Protein AF-A0AA36JQU0-F1 (afdb_monomer)

Sequence (421 aa):
AEGPPGIAGHALRHLMSALREKDVQSRMDADGFISIQWLLKAKPVLSSACNGDAKWMATAMGQEEQVRLDKSRRRVRLLSRSEHLLAEAMRIMQDKPFEVVPLRNFFSIPALKEYTNPESVLREALEHADSDLMVQGAFVASRPRAAKLRKSVEQLFENQDPRLQAKMQQTGELPLTWCWPQLGHTKVLGRLSPVRIVSRYADRLGIFAQEDARASEAIAKELAAALRDSEALLVDDRRLSVRKFPQSPERVPEREAQAVPANETQVMEKRAGSSRAATQLRQLLDFYFEPFTLQHNRYLLDLILKRAHAPQDTGPWLAEALHNCSFTFQDLKGLGRIQSALSKLQTSTDWISELGCLKHLRCDSGGGLHLRTQLEVRNFVHAEMVPEENGGVCSEVLDSRQRAASGGAMWHRQCPVLCGR

Organism: NCBI:txid2562239

Solvent-accessible surface area (backbone atoms only — not comparable to full-atom values): 25770 Å² total; per-residue (Å²): 138,84,70,67,81,67,49,56,61,53,28,47,54,45,45,56,51,47,65,68,34,69,75,49,54,75,61,31,48,99,88,54,36,31,48,45,70,56,50,38,70,76,32,60,69,41,16,61,52,40,74,67,36,63,66,58,45,57,54,54,47,73,75,43,88,58,46,46,72,42,78,89,78,47,25,38,28,70,50,51,73,53,54,41,53,43,53,54,52,48,53,62,38,64,81,37,82,87,54,75,42,54,49,72,71,57,66,73,42,70,82,40,71,82,45,98,56,42,65,62,55,49,48,55,36,31,61,35,86,88,41,68,38,33,71,59,94,67,27,32,32,71,51,54,66,43,59,55,52,30,49,58,52,52,52,52,69,68,66,63,44,69,68,60,49,56,45,34,73,74,62,66,46,42,51,35,62,45,68,40,41,78,85,68,94,64,90,71,72,96,65,84,68,90,64,70,74,23,51,81,52,38,78,75,67,72,70,84,73,70,96,45,76,68,46,50,54,54,49,22,52,50,50,43,61,31,31,68,84,39,88,62,42,44,67,40,79,88,77,35,26,37,28,70,51,79,72,74,78,71,83,70,79,90,71,84,85,79,89,76,80,85,73,64,60,65,64,52,51,55,55,52,51,31,57,50,22,52,51,51,42,47,55,50,49,53,60,41,71,37,94,87,40,65,72,52,37,50,52,54,46,51,53,40,30,76,55,51,62,55,72,92,66,91,66,90,75,50,52,72,69,54,69,79,53,56,38,46,70,72,44,43,60,78,48,61,69,58,36,53,24,50,60,48,26,68,75,40,98,55,38,68,62,61,45,56,68,38,84,55,40,37,66,51,96,85,62,36,40,31,66,63,57,80,61,82,79,80,71,82,77,77,75,75,77,72,75,85,77,72,89,78,90,83,85,73,80,78,71,72,78,77,68,83,84,74,80,90,73,91,84,79,89,78,88,82,88,81,88,84,134

Mean predicted aligned error: 18.78 Å

Nearest PDB structures (foldseek):
  9f27-assembly1_A  TM=6.367E-01  e=6.576E+00  Pyrococcus abyssi GE5
  9f26-assembly1_C  TM=6.140E-01  e=6.576E+00  Pyrococcus abyssi
  9jpj-assembly1_J  TM=1.919E-01  e=3.030E+00  Achromobacter denitrificans NBRC 15125
  9jpj-assembly2_D  TM=1.647E-01  e=6.265E+00  Achromobacter denitrificans NBRC 15125

Foldseek 3Di:
DDDDPVLLVQLVVLVVVLLPDPVNQVQADPVSKDALLVSLVVRVSSCVSQVVDLVSNLVSVVPDLQKDADPVRSIIHGDDLLSSLLSVVVVVCVVPVADWAFLVVSCVPPSLVVDPCSSVSSQCSCCPLPHQWHDDPRTIHGDPLLSLLQSLLLVLVVVPPVLVVVVCVVPVKAALLLVDADDDPPPPDDDDDRRNSSNVPCVVSVDDDDPDPVSSVVVLLSSLVSNVPPPQWDADNVRSIIHGDPPPPPDDPDDDDDDDDDPPVVVVVLVVQLVVLLVQLLVVCCVQQPLPCLVSVVVVCVLLCVQQPHQPDDDDDDLVSLQPDKDALVSCPPVVSNNVSVVSLVVDPPSQVSQCPRPFWHADPVRIIHGPDRRPNPDDPDPPPPPPPDDDDDPPPPPPPPPPPDDDDDDDDDDDDDDDD

Structure (mmCIF, N/CA/C/O backbone):
data_AF-A0AA36JQU0-F1
#
_entry.id   AF-A0AA36JQU0-F1
#
loop_
_atom_site.group_PDB
_atom_site.id
_atom_site.type_symbol
_atom_site.label_atom_id
_atom_site.label_alt_id
_atom_site.label_comp_id
_atom_site.label_asym_id
_atom_site.label_entity_id
_atom_site.label_seq_id
_atom_site.pdbx_PDB_ins_code
_atom_site.Cartn_x
_atom_site.Cartn_y
_atom_site.Cartn_z
_atom_site.occupancy
_atom_site.B_iso_or_equiv
_atom_site.auth_seq_id
_atom_site.auth_comp_id
_atom_site.auth_asym_id
_atom_site.auth_atom_id
_atom_site.pdbx_PDB_model_num
ATOM 1 N N . ALA A 1 1 ? -3.405 18.987 -14.057 1.00 46.56 1 ALA A N 1
ATOM 2 C CA . ALA A 1 1 ? -2.015 19.049 -14.550 1.00 46.56 1 ALA A CA 1
ATOM 3 C C . ALA A 1 1 ? -1.852 17.932 -15.563 1.00 46.56 1 ALA A C 1
ATOM 5 O O . ALA A 1 1 ? -1.273 16.900 -15.258 1.00 46.56 1 ALA A O 1
ATOM 6 N N . GLU A 1 2 ? -2.452 18.114 -16.733 1.00 41.41 2 GLU A N 1
ATOM 7 C CA . GLU A 1 2 ? -2.313 17.192 -17.855 1.00 41.41 2 GLU A CA 1
ATOM 8 C C . GLU A 1 2 ? -1.311 17.852 -18.795 1.00 41.41 2 GLU A C 1
ATOM 10 O O . GLU A 1 2 ? -1.640 18.771 -19.539 1.00 41.41 2 GLU A O 1
ATOM 15 N N . GLY A 1 3 ? -0.035 17.504 -18.623 1.00 51.81 3 GLY A N 1
ATOM 16 C CA . GLY A 1 3 ? 0.986 17.879 -19.595 1.00 51.81 3 GLY A CA 1
ATOM 17 C C . GLY A 1 3 ? 0.749 17.122 -20.905 1.00 51.81 3 GLY A C 1
ATOM 18 O O . GLY A 1 3 ? 0.096 16.078 -20.890 1.00 51.81 3 GLY A O 1
ATOM 19 N N . PRO A 1 4 ? 1.274 17.611 -22.038 1.00 54.31 4 PRO A N 1
ATOM 20 C CA . PRO A 1 4 ? 1.096 16.935 -23.314 1.00 54.31 4 PRO A CA 1
ATOM 21 C C . PRO A 1 4 ? 1.633 15.488 -23.240 1.00 54.31 4 PRO A C 1
ATOM 23 O O . PRO A 1 4 ? 2.738 15.274 -22.724 1.00 54.31 4 PRO A O 1
ATOM 26 N N . PRO A 1 5 ? 0.884 14.497 -23.763 1.00 57.59 5 PRO A N 1
ATOM 27 C CA . PRO A 1 5 ? 1.121 13.063 -23.546 1.00 57.59 5 PRO A CA 1
ATOM 28 C C . PRO A 1 5 ? 2.501 12.556 -24.007 1.00 57.59 5 PRO A C 1
ATOM 30 O O . PRO A 1 5 ? 2.950 11.499 -23.574 1.00 57.59 5 PRO A O 1
ATOM 33 N N . GLY A 1 6 ? 3.233 13.323 -24.822 1.00 71.44 6 GLY A N 1
ATOM 34 C CA . GLY A 1 6 ? 4.587 12.972 -25.264 1.00 71.44 6 GLY A CA 1
ATOM 35 C C . GLY A 1 6 ? 5.699 13.184 -24.226 1.00 71.44 6 GLY A C 1
ATOM 36 O O . GLY A 1 6 ? 6.741 12.531 -24.312 1.00 71.44 6 GLY A O 1
ATOM 37 N N . ILE A 1 7 ? 5.512 14.067 -23.236 1.00 73.75 7 ILE A N 1
ATOM 38 C CA . ILE A 1 7 ? 6.592 14.427 -22.295 1.00 73.75 7 ILE A CA 1
ATOM 39 C C . ILE A 1 7 ? 6.836 13.304 -21.278 1.00 73.75 7 ILE A C 1
ATOM 41 O O . ILE A 1 7 ? 7.989 12.975 -20.991 1.00 73.75 7 ILE A O 1
ATOM 45 N N . ALA A 1 8 ? 5.770 12.664 -20.789 1.00 78.75 8 ALA A N 1
ATOM 46 C CA . ALA A 1 8 ? 5.863 11.562 -19.829 1.00 78.75 8 ALA A CA 1
ATOM 47 C C . ALA A 1 8 ? 6.642 10.366 -20.405 1.00 78.75 8 ALA A C 1
ATOM 49 O O . ALA A 1 8 ? 7.619 9.918 -19.804 1.00 78.75 8 ALA A O 1
ATOM 50 N N . GLY A 1 9 ? 6.300 9.930 -21.623 1.00 84.00 9 GLY A N 1
ATOM 51 C CA . GLY A 1 9 ? 6.988 8.818 -22.286 1.00 84.00 9 GLY A CA 1
ATOM 52 C C . GLY A 1 9 ? 8.451 9.119 -22.638 1.00 84.00 9 GLY A C 1
ATOM 53 O O . GLY A 1 9 ? 9.298 8.224 -22.637 1.00 84.00 9 GLY A O 1
ATOM 54 N N . HIS A 1 10 ? 8.797 10.380 -22.920 1.00 86.31 10 HIS A N 1
ATOM 55 C CA . HIS A 1 10 ? 10.194 10.771 -23.127 1.00 86.31 10 HIS A CA 1
ATOM 56 C C . HIS A 1 10 ? 11.001 10.709 -21.822 1.00 86.31 10 HIS A C 1
ATOM 58 O O . HIS A 1 10 ? 12.065 10.090 -21.792 1.00 86.31 10 HIS A O 1
ATOM 64 N N . ALA A 1 11 ? 10.480 11.285 -20.736 1.00 88.12 11 ALA A N 1
ATOM 65 C CA . ALA A 1 11 ? 11.129 11.243 -19.428 1.00 88.12 11 ALA A CA 1
ATOM 66 C C . ALA A 1 11 ? 11.299 9.806 -18.909 1.00 88.12 11 ALA A C 1
ATOM 68 O O . ALA A 1 11 ? 12.357 9.464 -18.381 1.00 88.12 11 ALA A O 1
ATOM 69 N N . LEU A 1 12 ? 10.300 8.942 -19.116 1.00 88.62 12 LEU A N 1
ATOM 70 C CA . LEU A 1 12 ? 10.361 7.540 -18.708 1.00 88.62 12 LEU A CA 1
ATOM 71 C C . LEU A 1 12 ? 11.471 6.765 -19.424 1.00 88.62 12 LEU A C 1
ATOM 73 O O . LEU A 1 12 ? 12.201 6.013 -18.782 1.00 88.62 12 LEU A O 1
ATOM 77 N N . ARG A 1 13 ? 11.644 6.963 -20.736 1.00 90.69 13 ARG A N 1
ATOM 78 C CA . ARG A 1 13 ? 12.727 6.304 -21.484 1.00 90.69 13 ARG A CA 1
ATOM 79 C C . ARG A 1 13 ? 14.101 6.680 -20.931 1.00 90.69 13 ARG A C 1
ATOM 81 O O . ARG A 1 13 ? 14.930 5.797 -20.715 1.00 90.69 13 ARG A O 1
ATOM 88 N N . HIS A 1 14 ? 14.316 7.963 -20.636 1.00 92.56 14 HIS A N 1
ATOM 89 C CA . HIS A 1 14 ? 15.557 8.434 -20.006 1.00 92.56 14 HIS A CA 1
ATOM 90 C C . HIS A 1 14 ? 15.733 7.886 -18.595 1.00 92.56 14 HIS A C 1
ATOM 92 O O . HIS A 1 14 ? 16.834 7.488 -18.229 1.00 92.56 14 HIS A O 1
ATOM 98 N N . LEU A 1 15 ? 14.652 7.805 -17.820 1.00 93.00 15 LEU A N 1
ATOM 99 C CA . LEU A 1 15 ? 14.674 7.209 -16.491 1.00 93.00 15 LEU A CA 1
ATOM 100 C C . LEU A 1 15 ? 15.082 5.736 -16.550 1.00 93.00 15 LEU A C 1
ATOM 102 O O . LEU A 1 15 ? 15.965 5.313 -15.813 1.00 93.00 15 LEU A O 1
ATOM 106 N N . MET A 1 16 ? 14.440 4.951 -17.413 1.00 93.00 16 MET A N 1
ATOM 107 C CA . MET A 1 16 ? 14.733 3.529 -17.551 1.00 93.00 16 MET A CA 1
ATOM 108 C C . MET A 1 16 ? 16.157 3.292 -18.038 1.00 93.00 16 MET A C 1
ATOM 110 O O . MET A 1 16 ? 16.818 2.387 -17.534 1.00 93.00 16 MET A O 1
ATOM 114 N N . SER A 1 17 ? 16.629 4.103 -18.991 1.00 94.94 17 SER A N 1
ATOM 115 C CA . SER A 1 17 ? 18.025 4.079 -19.424 1.00 94.94 17 SER A CA 1
ATOM 116 C C . SER A 1 17 ? 18.943 4.334 -18.233 1.00 94.94 17 SER A C 1
ATOM 118 O O . SER A 1 17 ? 19.772 3.485 -17.926 1.00 94.94 17 SER A O 1
ATOM 120 N N . ALA A 1 18 ? 18.708 5.421 -17.491 1.00 95.50 18 ALA A N 1
ATOM 121 C CA . ALA A 1 18 ? 19.502 5.790 -16.326 1.00 95.50 18 ALA A CA 1
ATOM 122 C C . ALA A 1 18 ? 19.530 4.695 -15.251 1.00 95.50 18 ALA A C 1
ATOM 124 O O . ALA A 1 18 ? 20.590 4.381 -14.724 1.00 95.50 18 ALA A O 1
ATOM 125 N N . LEU A 1 19 ? 18.392 4.068 -14.942 1.00 95.31 19 LEU A N 1
ATOM 126 C CA . LEU A 1 19 ? 18.315 2.996 -13.942 1.00 95.31 19 LEU A CA 1
ATOM 127 C C . LEU A 1 19 ? 19.052 1.708 -14.356 1.00 95.31 19 LEU A C 1
ATOM 129 O O . LEU A 1 19 ? 19.316 0.862 -13.501 1.00 95.31 19 LEU A O 1
ATOM 133 N N . ARG A 1 20 ? 19.390 1.543 -15.642 1.00 95.69 20 ARG A N 1
ATOM 134 C CA . ARG A 1 20 ? 20.198 0.422 -16.154 1.00 95.69 20 ARG A CA 1
ATOM 135 C C . ARG A 1 20 ? 21.696 0.727 -16.183 1.00 95.69 20 ARG A C 1
ATOM 137 O O . ARG A 1 20 ? 22.485 -0.184 -16.425 1.00 95.69 20 ARG A O 1
ATOM 144 N N . GLU A 1 21 ? 22.102 1.973 -15.957 1.00 96.88 21 GLU A N 1
ATOM 145 C CA . GLU A 1 21 ? 23.512 2.355 -15.988 1.00 96.88 21 GLU A CA 1
ATOM 146 C C . GLU A 1 21 ? 24.255 1.856 -14.737 1.00 96.88 21 GLU A C 1
ATOM 148 O O . GLU A 1 21 ? 23.739 1.888 -13.616 1.00 96.88 21 GLU A O 1
ATOM 153 N N . LYS A 1 22 ? 25.493 1.377 -14.923 1.00 95.88 22 LYS A N 1
ATOM 154 C CA . LYS A 1 22 ? 26.294 0.754 -13.850 1.00 95.88 22 LYS A CA 1
ATOM 155 C C . LYS A 1 22 ? 26.593 1.712 -12.692 1.00 95.88 22 LYS A C 1
ATOM 157 O O . LYS A 1 22 ? 26.632 1.290 -11.538 1.00 95.88 22 LYS A O 1
ATOM 162 N N . ASP A 1 23 ? 26.803 2.993 -12.987 1.00 95.75 23 ASP A N 1
ATOM 163 C CA . ASP A 1 23 ? 27.051 4.035 -11.986 1.00 95.75 23 ASP A CA 1
ATOM 164 C C . ASP A 1 23 ? 25.828 4.241 -11.082 1.00 95.75 23 ASP A C 1
ATOM 166 O O . ASP A 1 23 ? 25.967 4.332 -9.862 1.00 95.75 23 ASP A O 1
ATOM 170 N N . VAL A 1 24 ? 24.627 4.231 -11.660 1.00 95.38 24 VAL A N 1
ATOM 171 C CA . VAL A 1 24 ? 23.360 4.326 -10.931 1.00 95.38 24 VAL A CA 1
ATOM 172 C C . VAL A 1 24 ? 23.118 3.065 -10.101 1.00 95.38 24 VAL A C 1
ATOM 174 O O . VAL A 1 24 ? 22.794 3.174 -8.920 1.00 95.38 24 VAL A O 1
ATOM 177 N N . GLN A 1 25 ? 23.350 1.879 -10.671 1.00 95.75 25 GLN A N 1
ATOM 178 C CA . GLN A 1 25 ? 23.206 0.603 -9.957 1.00 95.75 25 GLN A CA 1
ATOM 179 C C . GLN A 1 25 ? 24.121 0.509 -8.731 1.00 95.75 25 GLN A C 1
ATOM 181 O O . GLN A 1 25 ? 23.696 0.024 -7.688 1.00 95.75 25 GLN A O 1
ATOM 186 N N . SER A 1 26 ? 25.341 1.053 -8.809 1.00 95.81 26 SER A N 1
ATOM 187 C CA . SER A 1 26 ? 26.282 1.077 -7.677 1.00 95.81 26 SER A CA 1
ATOM 188 C C . SER A 1 26 ? 25.823 1.943 -6.494 1.00 95.81 26 SER A C 1
ATOM 190 O O . SER A 1 26 ? 26.388 1.868 -5.405 1.00 95.81 26 SER A O 1
ATOM 192 N N . ARG A 1 27 ? 24.816 2.799 -6.711 1.00 95.62 27 ARG A N 1
ATOM 193 C CA . ARG A 1 27 ? 24.264 3.747 -5.732 1.00 95.62 27 ARG A CA 1
ATOM 194 C C . ARG A 1 27 ? 22.873 3.356 -5.235 1.00 95.62 27 ARG A C 1
ATOM 196 O O . ARG A 1 27 ? 22.306 4.093 -4.426 1.00 95.62 27 ARG A O 1
ATOM 203 N N . MET A 1 28 ? 22.314 2.254 -5.731 1.00 97.00 28 MET A N 1
ATOM 204 C CA . MET A 1 28 ? 21.056 1.716 -5.228 1.00 97.00 28 MET A CA 1
ATOM 205 C C . MET A 1 28 ? 21.244 1.170 -3.808 1.00 97.00 28 MET A C 1
ATOM 207 O O . MET A 1 28 ? 22.317 0.690 -3.447 1.00 97.00 28 MET A O 1
ATOM 211 N N . ASP A 1 29 ? 20.204 1.271 -2.987 1.00 95.31 29 ASP A N 1
ATOM 212 C CA . ASP A 1 29 ? 20.180 0.631 -1.674 1.00 95.31 29 ASP A CA 1
ATOM 213 C C . ASP A 1 29 ? 19.972 -0.892 -1.781 1.00 95.31 29 ASP A C 1
ATOM 215 O O . ASP A 1 29 ? 19.835 -1.446 -2.872 1.00 95.31 29 ASP A O 1
ATOM 219 N N . ALA A 1 30 ? 19.950 -1.582 -0.636 1.00 92.81 30 ALA A N 1
ATOM 220 C CA . ALA A 1 30 ? 19.768 -3.036 -0.577 1.00 92.81 30 ALA A CA 1
ATOM 221 C C . ALA A 1 30 ? 18.446 -3.516 -1.211 1.00 92.81 30 ALA A C 1
ATOM 223 O O . ALA A 1 30 ? 18.368 -4.648 -1.679 1.00 92.81 30 ALA A O 1
ATOM 224 N N . ASP A 1 31 ? 17.433 -2.647 -1.274 1.00 90.12 31 ASP A N 1
ATOM 225 C CA . ASP A 1 31 ? 16.137 -2.930 -1.897 1.00 90.12 31 ASP A CA 1
ATOM 226 C C . ASP A 1 31 ? 16.143 -2.627 -3.414 1.00 90.12 31 ASP A C 1
ATOM 228 O O . ASP A 1 31 ? 15.102 -2.723 -4.077 1.00 90.12 31 ASP A O 1
ATOM 232 N N . GLY A 1 32 ? 17.280 -2.187 -3.965 1.00 94.75 32 GLY A N 1
ATOM 233 C CA . GLY A 1 32 ? 17.444 -1.766 -5.353 1.00 94.75 32 GLY A CA 1
ATOM 234 C C . GLY A 1 32 ? 16.915 -0.361 -5.658 1.00 94.75 32 GLY A C 1
ATOM 235 O O . GLY A 1 32 ? 16.802 -0.005 -6.829 1.00 94.75 32 GLY A O 1
ATOM 236 N N . PHE A 1 33 ? 16.546 0.443 -4.655 1.00 96.19 33 PHE A N 1
ATOM 237 C CA . PHE A 1 33 ? 16.011 1.793 -4.857 1.00 96.19 33 PHE A CA 1
ATOM 238 C C . PHE A 1 33 ? 17.097 2.863 -4.904 1.00 96.19 33 PHE A C 1
ATOM 240 O O . PHE A 1 33 ? 18.106 2.795 -4.210 1.00 96.19 33 PHE A O 1
ATOM 247 N N . ILE A 1 34 ? 16.842 3.918 -5.680 1.00 96.81 34 ILE A N 1
ATOM 248 C CA . ILE A 1 34 ? 17.678 5.117 -5.721 1.00 96.81 34 ILE A CA 1
ATOM 249 C C . ILE A 1 34 ? 16.864 6.393 -5.501 1.00 96.81 34 ILE A C 1
ATOM 251 O O . ILE A 1 34 ? 15.715 6.511 -5.930 1.00 96.81 34 ILE A O 1
ATOM 255 N N . SER A 1 35 ? 17.460 7.375 -4.821 1.00 95.44 35 SER A N 1
ATOM 256 C CA . SER A 1 35 ? 16.841 8.684 -4.586 1.00 95.44 35 SER A CA 1
ATOM 257 C C . SER A 1 35 ? 16.558 9.422 -5.898 1.00 95.44 35 SER A C 1
ATOM 259 O O . SER A 1 35 ? 17.462 9.654 -6.701 1.00 95.44 35 SER A O 1
ATOM 261 N N . ILE A 1 36 ? 15.313 9.883 -6.066 1.00 94.31 36 ILE A N 1
ATOM 262 C CA . ILE A 1 36 ? 14.879 10.703 -7.209 1.00 94.31 36 ILE A CA 1
ATOM 263 C C . ILE A 1 36 ? 15.716 11.981 -7.324 1.00 94.31 36 ILE A C 1
ATOM 265 O O . ILE A 1 36 ? 16.133 12.356 -8.416 1.00 94.31 36 ILE A O 1
ATOM 269 N N . GLN A 1 37 ? 15.989 12.646 -6.198 1.00 93.19 37 GLN A N 1
ATOM 270 C CA . GLN A 1 37 ? 16.771 13.884 -6.196 1.00 93.19 37 GLN A CA 1
ATOM 271 C C . GLN A 1 37 ? 18.207 13.651 -6.647 1.00 93.19 37 GLN A C 1
ATOM 273 O O . GLN A 1 37 ? 18.772 14.483 -7.353 1.00 93.19 37 GLN A O 1
ATOM 278 N N . TRP A 1 38 ? 18.803 12.536 -6.225 1.00 95.62 38 TRP A N 1
ATOM 279 C CA . TRP A 1 38 ? 20.146 12.186 -6.662 1.00 95.62 38 TRP A CA 1
ATOM 280 C C . TRP A 1 38 ? 20.160 11.898 -8.163 1.00 95.62 38 TRP A C 1
ATOM 282 O O . TRP A 1 38 ? 20.996 12.443 -8.876 1.00 95.62 38 TRP A O 1
ATOM 292 N N . LEU A 1 39 ? 19.185 11.127 -8.651 1.00 95.06 39 LEU A N 1
ATOM 293 C CA . LEU A 1 39 ? 19.094 10.755 -10.059 1.00 95.06 39 LEU A CA 1
ATOM 294 C C . LEU A 1 39 ? 18.936 11.981 -10.972 1.00 95.06 39 LEU A C 1
ATOM 296 O O . LEU A 1 39 ? 19.626 12.081 -11.982 1.00 95.06 39 LEU A O 1
ATOM 300 N N . LEU A 1 40 ? 18.104 12.953 -10.578 1.00 94.06 40 LEU A N 1
ATOM 301 C CA . LEU A 1 40 ? 17.944 14.222 -11.301 1.00 94.06 40 LEU A CA 1
ATOM 302 C C . LEU A 1 40 ? 19.236 15.054 -11.319 1.00 94.06 40 LEU A C 1
ATOM 304 O O . LEU A 1 40 ? 19.534 15.700 -12.317 1.00 94.06 40 LEU A O 1
ATOM 308 N N . LYS A 1 41 ? 20.031 15.029 -10.242 1.00 94.38 41 LYS A N 1
ATOM 309 C CA . LYS A 1 41 ? 21.339 15.708 -10.211 1.00 94.38 41 LYS A CA 1
ATOM 310 C C . LYS A 1 41 ? 22.376 15.001 -11.083 1.00 94.38 41 LYS A C 1
ATOM 312 O O . LYS A 1 41 ? 23.150 15.665 -11.760 1.00 94.38 41 LYS A O 1
ATOM 317 N N . ALA A 1 42 ? 22.395 13.670 -11.053 1.00 94.88 42 ALA A N 1
ATOM 318 C CA . ALA A 1 42 ? 23.375 12.858 -11.766 1.00 94.88 42 ALA A CA 1
ATOM 319 C C . ALA A 1 42 ? 23.097 12.761 -13.275 1.00 94.88 42 ALA A C 1
ATOM 321 O O . ALA A 1 42 ? 24.026 12.557 -14.051 1.00 94.88 42 ALA A O 1
ATOM 322 N N . LYS A 1 43 ? 21.833 12.901 -13.701 1.00 96.12 43 LYS A N 1
ATOM 323 C CA . LYS A 1 43 ? 21.407 12.745 -15.099 1.00 96.12 43 LYS A CA 1
ATOM 324 C C . LYS A 1 43 ? 20.725 14.026 -15.605 1.00 96.12 43 LYS A C 1
ATOM 326 O O . LYS A 1 43 ? 19.498 14.135 -15.542 1.00 96.12 43 LYS A O 1
ATOM 331 N N . PRO A 1 44 ? 21.488 14.991 -16.160 1.00 93.94 44 PRO A N 1
ATOM 332 C CA . PRO A 1 44 ? 20.952 16.265 -16.650 1.00 93.94 44 PRO A CA 1
ATOM 333 C C . PRO A 1 44 ? 19.852 16.114 -17.706 1.00 93.94 44 PRO A C 1
ATOM 335 O O . PRO A 1 44 ? 18.907 16.897 -17.717 1.00 93.94 44 PRO A O 1
ATOM 338 N N . VAL A 1 45 ? 19.932 15.082 -18.553 1.00 93.50 45 VAL A N 1
ATOM 339 C CA . VAL A 1 45 ? 18.914 14.787 -19.577 1.00 93.50 45 VAL A CA 1
ATOM 340 C C . VAL A 1 45 ? 17.570 14.431 -18.937 1.00 93.50 45 VAL A C 1
ATOM 342 O O . VAL A 1 45 ? 16.535 14.960 -19.337 1.00 93.50 45 VAL A O 1
ATOM 345 N N . LEU A 1 46 ? 17.586 13.596 -17.893 1.00 91.94 46 LEU A N 1
ATOM 346 C CA . LEU A 1 46 ? 16.388 13.271 -17.120 1.00 91.94 46 LEU A CA 1
ATOM 347 C C . LEU A 1 46 ? 15.862 14.507 -16.378 1.00 91.94 46 LEU A C 1
ATOM 349 O O . LEU A 1 46 ? 14.659 14.742 -16.352 1.00 91.94 46 LEU A O 1
ATOM 353 N N . SER A 1 47 ? 16.760 15.320 -15.815 1.00 92.06 47 SER A N 1
ATOM 354 C CA . SER A 1 47 ? 16.392 16.585 -15.170 1.00 92.06 47 SER A CA 1
ATOM 355 C C . SER A 1 47 ? 15.676 17.526 -16.131 1.00 92.06 47 SER A C 1
ATOM 357 O O . SER A 1 47 ? 14.591 18.009 -15.821 1.00 92.06 47 SER A O 1
ATOM 359 N N . SER A 1 48 ? 16.226 17.719 -17.330 1.00 91.50 48 SER A N 1
ATOM 360 C CA . SER A 1 48 ? 15.617 18.537 -18.378 1.00 91.50 48 SER A CA 1
ATOM 361 C C . SER A 1 48 ? 14.254 17.987 -18.805 1.00 91.50 48 SER A C 1
ATOM 363 O O . SER A 1 48 ? 13.293 18.748 -18.869 1.00 91.50 48 SER A O 1
ATOM 365 N N . ALA A 1 49 ? 14.130 16.669 -18.998 1.00 88.00 49 ALA A N 1
ATOM 366 C CA . ALA A 1 49 ? 12.863 16.036 -19.369 1.00 88.00 49 ALA A CA 1
ATOM 367 C C . ALA A 1 49 ? 11.767 16.179 -18.293 1.00 88.00 49 ALA A C 1
ATOM 369 O O . ALA A 1 49 ? 10.584 16.205 -18.623 1.00 88.00 49 ALA A O 1
ATOM 370 N N . CYS A 1 50 ? 12.156 16.293 -17.021 1.00 86.94 50 CYS A N 1
ATOM 371 C CA . CYS A 1 50 ? 11.253 16.450 -15.879 1.00 86.94 50 CYS A CA 1
ATOM 372 C C . CYS A 1 50 ? 11.115 17.908 -15.398 1.00 86.94 50 CYS A C 1
ATOM 374 O O . CYS A 1 50 ? 10.542 18.134 -14.331 1.00 86.94 50 CYS A O 1
ATOM 376 N N . ASN A 1 51 ? 11.687 18.891 -16.109 1.00 86.25 51 ASN A N 1
ATOM 377 C CA . ASN A 1 51 ? 11.826 20.283 -15.646 1.00 86.25 51 ASN A CA 1
ATOM 378 C C . ASN A 1 51 ? 12.431 20.407 -14.228 1.00 86.25 51 ASN A C 1
ATOM 380 O O . ASN A 1 51 ? 12.088 21.307 -13.464 1.00 86.25 51 ASN A O 1
ATOM 384 N N . GLY A 1 52 ? 13.289 19.461 -13.840 1.00 83.12 52 GLY A N 1
ATOM 385 C CA . GLY A 1 52 ? 13.897 19.370 -12.513 1.00 83.12 52 GLY A CA 1
ATOM 386 C C . GLY A 1 52 ? 12.928 19.038 -11.369 1.00 83.12 52 GLY A C 1
ATOM 387 O O . GLY A 1 52 ? 13.356 19.002 -10.213 1.00 83.12 52 GLY A O 1
ATOM 388 N N . ASP A 1 53 ? 11.643 18.778 -11.639 1.00 84.75 53 ASP A N 1
ATOM 389 C CA . ASP A 1 53 ? 10.641 18.569 -10.595 1.00 84.75 53 ASP A CA 1
ATOM 390 C C . ASP A 1 53 ? 10.506 17.089 -10.202 1.00 84.75 53 ASP A C 1
ATOM 392 O O . ASP A 1 53 ? 9.911 16.255 -10.892 1.00 84.75 53 ASP A O 1
ATOM 396 N N . ALA A 1 54 ? 10.999 16.775 -9.004 1.00 80.94 54 ALA A N 1
ATOM 397 C CA . ALA A 1 54 ? 10.844 15.468 -8.375 1.00 80.94 54 ALA A CA 1
ATOM 398 C C . ALA A 1 54 ? 9.373 15.052 -8.184 1.00 80.94 54 ALA A C 1
ATOM 400 O O . ALA A 1 54 ? 9.068 13.858 -8.182 1.00 80.94 54 ALA A O 1
ATOM 401 N N . LYS A 1 55 ? 8.456 16.008 -7.991 1.00 79.12 55 LYS A N 1
ATOM 402 C CA . LYS A 1 55 ? 7.028 15.743 -7.782 1.00 79.12 55 LYS A CA 1
ATOM 403 C C . LYS A 1 55 ? 6.334 15.389 -9.092 1.00 79.12 55 LYS A C 1
ATOM 405 O O . LYS A 1 55 ? 5.536 14.450 -9.106 1.00 79.12 55 LYS A O 1
ATOM 410 N N . TRP A 1 56 ? 6.656 16.097 -10.173 1.00 81.38 56 TRP A N 1
ATOM 411 C CA . TRP A 1 56 ? 6.212 15.728 -11.513 1.00 81.38 56 TRP A CA 1
ATOM 412 C C . TRP A 1 56 ? 6.687 14.319 -11.861 1.00 81.38 56 TRP A C 1
ATOM 414 O O . TRP A 1 56 ? 5.872 13.469 -12.208 1.00 81.38 56 TRP A O 1
ATOM 424 N N . MET A 1 57 ? 7.971 14.032 -11.628 1.00 77.88 57 MET A N 1
ATOM 425 C CA . MET A 1 57 ? 8.550 12.722 -11.913 1.00 77.88 57 MET A CA 1
ATOM 426 C C . MET A 1 57 ? 7.866 11.599 -11.112 1.00 77.88 57 MET A C 1
ATOM 428 O O . MET A 1 57 ? 7.471 10.589 -11.681 1.00 77.88 57 MET A O 1
ATOM 432 N N . ALA A 1 58 ? 7.616 11.805 -9.816 1.00 77.75 58 ALA A N 1
ATOM 433 C CA . ALA A 1 58 ? 6.844 10.869 -8.994 1.00 77.75 58 ALA A CA 1
ATOM 434 C C . ALA A 1 58 ? 5.382 10.688 -9.460 1.00 77.75 58 ALA A C 1
ATOM 436 O O . ALA A 1 58 ? 4.785 9.640 -9.229 1.00 77.75 58 ALA A O 1
ATOM 437 N N . THR A 1 59 ? 4.784 11.700 -10.088 1.00 77.75 59 THR A N 1
ATOM 438 C CA . THR A 1 59 ? 3.409 11.616 -10.601 1.00 77.75 59 THR A CA 1
ATOM 439 C C . THR A 1 59 ? 3.373 10.846 -11.918 1.00 77.75 59 THR A C 1
ATOM 441 O O . THR A 1 59 ? 2.583 9.916 -12.040 1.00 77.75 59 THR A O 1
ATOM 444 N N . ALA A 1 60 ? 4.280 11.167 -12.846 1.00 74.75 60 ALA A N 1
ATOM 445 C CA . ALA A 1 60 ? 4.420 10.478 -14.127 1.00 74.75 60 ALA A CA 1
ATOM 446 C C . ALA A 1 60 ? 4.776 8.993 -13.936 1.00 74.75 60 ALA A C 1
ATOM 448 O O . ALA A 1 60 ? 4.134 8.123 -14.507 1.00 74.75 60 ALA A O 1
ATOM 449 N N . MET A 1 61 ? 5.720 8.682 -13.040 1.00 75.31 61 MET A N 1
ATOM 450 C CA . MET A 1 61 ? 6.087 7.296 -12.716 1.00 75.31 61 MET A CA 1
ATOM 451 C C . MET A 1 61 ? 4.970 6.509 -12.030 1.00 75.31 61 MET A C 1
ATOM 453 O O . MET A 1 61 ? 4.983 5.285 -12.057 1.00 75.31 61 MET A O 1
ATOM 457 N N . GLY A 1 62 ? 4.029 7.186 -11.365 1.00 69.44 62 GLY A N 1
ATOM 458 C CA . GLY A 1 62 ? 2.914 6.518 -10.697 1.00 69.44 62 GLY A CA 1
ATOM 459 C C . GLY A 1 62 ? 1.961 5.810 -11.662 1.00 69.44 62 GLY A C 1
ATOM 460 O O . GLY A 1 62 ? 1.123 5.046 -11.194 1.00 69.44 62 GLY A O 1
ATOM 461 N N . GLN A 1 63 ? 2.084 6.078 -12.963 1.00 70.00 63 GLN A N 1
ATOM 462 C CA . GLN A 1 63 ? 1.257 5.516 -14.027 1.00 70.00 63 GLN A CA 1
ATOM 463 C C . GLN A 1 63 ? 1.988 4.448 -14.855 1.00 70.00 63 GLN A C 1
ATOM 465 O O . GLN A 1 63 ? 1.379 3.873 -15.747 1.00 70.00 63 GLN A O 1
ATOM 470 N N . GLU A 1 64 ? 3.268 4.174 -14.576 1.00 80.50 64 GLU A N 1
ATOM 471 C CA . GLU A 1 64 ? 4.121 3.383 -15.469 1.00 80.50 64 GLU A CA 1
ATOM 472 C C . GLU A 1 64 ? 4.420 1.980 -14.938 1.00 80.50 64 GLU A C 1
ATOM 474 O O . GLU A 1 64 ? 4.861 1.794 -13.803 1.00 80.50 64 GLU A O 1
ATOM 479 N N . GLU A 1 65 ? 4.242 0.980 -15.802 1.00 79.06 65 GLU A N 1
ATOM 480 C CA . GLU A 1 65 ? 4.255 -0.449 -15.453 1.00 79.06 65 GLU A CA 1
ATOM 481 C C . GLU A 1 65 ? 5.655 -1.057 -15.297 1.00 79.06 65 GLU A C 1
ATOM 483 O O . GLU A 1 65 ? 5.782 -2.259 -15.089 1.00 79.06 65 GLU A O 1
ATOM 488 N N . GLN A 1 66 ? 6.724 -0.268 -15.433 1.00 85.81 66 GLN A N 1
ATOM 489 C CA . GLN A 1 66 ? 8.107 -0.776 -15.424 1.00 85.81 66 GLN A CA 1
ATOM 490 C C . GLN A 1 66 ? 8.951 -0.258 -14.257 1.00 85.81 66 GLN A C 1
ATOM 492 O O . GLN A 1 66 ? 10.079 -0.715 -14.045 1.00 85.81 66 GLN A O 1
ATOM 497 N N . VAL A 1 67 ? 8.422 0.688 -13.481 1.00 90.50 67 VAL A N 1
ATOM 498 C CA . VAL A 1 67 ? 9.140 1.336 -12.382 1.00 90.50 67 VAL A CA 1
ATOM 499 C C . VAL A 1 67 ? 8.343 1.280 -11.089 1.00 90.50 67 VAL A C 1
ATOM 501 O O . VAL A 1 67 ? 7.147 1.542 -11.047 1.00 90.50 67 VAL A O 1
ATOM 504 N N . ARG A 1 68 ? 9.033 0.976 -9.989 1.00 89.56 68 ARG A N 1
ATOM 505 C CA . ARG A 1 68 ? 8.469 1.016 -8.641 1.00 89.56 68 ARG A CA 1
ATOM 506 C C . ARG A 1 68 ? 8.846 2.321 -7.962 1.00 89.56 68 ARG A C 1
ATOM 508 O O . ARG A 1 68 ? 10.026 2.624 -7.794 1.00 89.56 68 ARG A O 1
ATOM 515 N N . LEU A 1 69 ? 7.836 3.060 -7.511 1.00 90.00 69 LEU A N 1
ATOM 516 C CA . LEU A 1 69 ? 7.995 4.321 -6.791 1.00 90.00 69 LEU A CA 1
ATOM 517 C C . LEU A 1 69 ? 7.675 4.161 -5.299 1.00 90.00 69 LEU A C 1
ATOM 519 O O . LEU A 1 69 ? 6.540 3.876 -4.915 1.00 90.00 69 LEU A O 1
ATOM 523 N N . ASP A 1 70 ? 8.646 4.454 -4.439 1.00 88.12 70 ASP A N 1
ATOM 524 C CA . ASP A 1 70 ? 8.412 4.665 -3.010 1.00 88.12 70 ASP A CA 1
ATOM 525 C C . ASP A 1 70 ? 8.118 6.148 -2.765 1.00 88.12 70 ASP A C 1
ATOM 527 O O . ASP A 1 70 ? 9.016 6.981 -2.596 1.00 88.12 70 ASP A O 1
ATOM 531 N N . LYS A 1 71 ? 6.822 6.479 -2.743 1.00 84.44 71 LYS A N 1
ATOM 532 C CA . LYS A 1 71 ? 6.329 7.851 -2.543 1.00 84.44 71 LYS A CA 1
ATOM 533 C C . LYS A 1 71 ? 6.773 8.452 -1.203 1.00 84.44 71 LYS A C 1
ATOM 535 O O . LYS A 1 71 ? 6.982 9.660 -1.134 1.00 84.44 71 LYS A O 1
ATOM 540 N N . SER A 1 72 ? 6.928 7.639 -0.149 1.00 81.50 72 SER A N 1
ATOM 541 C CA . SER A 1 72 ? 7.353 8.118 1.180 1.00 81.50 72 SER A CA 1
ATOM 542 C C . SER A 1 72 ? 8.776 8.641 1.157 1.00 81.50 72 SER A C 1
ATOM 544 O O . SER A 1 72 ? 9.046 9.724 1.667 1.00 81.50 72 SER A O 1
ATOM 546 N N . ARG A 1 73 ? 9.679 7.840 0.591 1.00 86.06 73 ARG A N 1
ATOM 547 C CA . ARG A 1 73 ? 11.117 8.118 0.601 1.00 86.06 73 ARG A CA 1
ATOM 548 C C . ARG A 1 73 ? 11.589 8.819 -0.672 1.00 86.06 73 ARG A C 1
ATOM 550 O O . ARG A 1 73 ? 12.766 9.139 -0.778 1.00 86.06 73 ARG A O 1
ATOM 557 N N . ARG A 1 74 ? 10.679 9.078 -1.622 1.00 89.69 74 ARG A N 1
ATOM 558 C CA . ARG A 1 74 ? 10.958 9.681 -2.937 1.00 89.69 74 ARG A CA 1
ATOM 559 C C . ARG A 1 74 ? 12.113 8.965 -3.644 1.00 89.69 74 ARG A C 1
ATOM 561 O O . ARG A 1 74 ? 13.054 9.594 -4.126 1.00 89.69 74 ARG A O 1
ATOM 568 N N . ARG A 1 75 ? 12.042 7.637 -3.673 1.00 93.94 75 ARG A N 1
ATOM 569 C CA . ARG A 1 75 ? 13.032 6.766 -4.313 1.00 93.94 75 ARG A CA 1
ATOM 570 C C . ARG A 1 75 ? 12.353 5.881 -5.355 1.00 93.94 75 ARG A C 1
ATOM 572 O O . ARG A 1 75 ? 11.167 5.578 -5.224 1.00 93.94 75 ARG A O 1
ATOM 579 N N . VAL A 1 76 ? 13.085 5.510 -6.397 1.00 94.75 76 VAL A N 1
ATOM 580 C CA . VAL A 1 76 ? 12.582 4.758 -7.554 1.00 94.75 76 VAL A CA 1
ATOM 581 C C . VAL A 1 76 ? 13.506 3.588 -7.874 1.00 94.75 76 VAL A C 1
ATOM 583 O O . VAL A 1 76 ? 14.706 3.668 -7.622 1.00 94.75 76 VAL A O 1
ATOM 586 N N . ARG A 1 77 ? 12.952 2.513 -8.434 1.00 94.88 77 ARG A N 1
ATOM 587 C CA . ARG A 1 77 ? 13.715 1.432 -9.068 1.00 94.88 77 ARG A CA 1
ATOM 588 C C . ARG A 1 77 ? 12.982 0.840 -10.256 1.00 94.88 77 ARG A C 1
ATOM 590 O O . ARG A 1 77 ? 11.784 1.064 -10.406 1.00 94.88 77 ARG A O 1
ATOM 597 N N . LEU A 1 78 ? 13.686 0.055 -11.064 1.00 93.56 78 LEU A N 1
ATOM 598 C CA . LEU A 1 78 ? 13.037 -0.828 -12.031 1.00 93.56 78 LEU A CA 1
ATOM 599 C C . LEU A 1 78 ? 12.309 -1.949 -11.286 1.00 93.56 78 LEU A C 1
ATOM 601 O O . LEU A 1 78 ? 12.763 -2.395 -10.224 1.00 93.56 78 LEU A O 1
ATOM 605 N N . LEU A 1 79 ? 11.178 -2.390 -11.830 1.00 90.12 79 LEU A N 1
ATOM 606 C CA . LEU A 1 79 ? 10.552 -3.618 -11.356 1.00 90.12 79 LEU A CA 1
ATOM 607 C C . LEU A 1 79 ? 11.496 -4.796 -11.586 1.00 90.12 79 LEU A C 1
ATOM 609 O O . LEU A 1 79 ? 12.209 -4.861 -12.591 1.00 90.12 79 LEU A O 1
ATOM 613 N N . SER A 1 80 ? 11.504 -5.728 -10.638 1.00 89.19 80 SER A N 1
ATOM 614 C CA . SER A 1 80 ? 12.138 -7.019 -10.859 1.00 89.19 80 SER A CA 1
ATOM 615 C C . SER A 1 80 ? 11.375 -7.774 -11.948 1.00 89.19 80 SER A C 1
ATOM 617 O O . SER A 1 80 ? 10.214 -7.478 -12.244 1.00 89.19 80 SER A O 1
ATOM 619 N N . ARG A 1 81 ? 12.012 -8.785 -12.541 1.00 86.38 81 ARG A N 1
ATOM 620 C CA . ARG A 1 81 ? 11.350 -9.605 -13.563 1.00 86.38 81 ARG A CA 1
ATOM 621 C C . ARG A 1 81 ? 10.068 -10.249 -13.022 1.00 86.38 81 ARG A C 1
ATOM 623 O O . ARG A 1 81 ? 9.039 -10.178 -13.681 1.00 86.38 81 ARG A O 1
ATOM 630 N N . SER A 1 82 ? 10.098 -10.775 -11.797 1.00 86.50 82 SER A N 1
ATOM 631 C CA . SER A 1 82 ? 8.924 -11.370 -11.143 1.00 86.50 82 SER A CA 1
ATOM 632 C C . SER A 1 82 ? 7.807 -10.351 -10.899 1.00 86.50 82 SER A C 1
ATOM 634 O O . SER A 1 82 ? 6.640 -10.665 -11.102 1.00 86.50 82 SER A O 1
ATOM 636 N N . GLU A 1 83 ? 8.139 -9.114 -10.517 1.00 87.69 83 GLU A N 1
ATOM 637 C CA . GLU A 1 83 ? 7.138 -8.052 -10.348 1.00 87.69 83 GLU A CA 1
ATOM 638 C C . GLU A 1 83 ? 6.502 -7.630 -11.675 1.00 87.69 83 GLU A C 1
ATOM 640 O O . GLU A 1 83 ? 5.307 -7.350 -11.714 1.00 87.69 83 GLU A O 1
ATOM 645 N N . HIS A 1 84 ? 7.281 -7.598 -12.758 1.00 87.06 84 HIS A N 1
ATOM 646 C CA . HIS A 1 84 ? 6.763 -7.286 -14.087 1.00 87.06 84 HIS A CA 1
ATOM 647 C C . HIS A 1 84 ? 5.807 -8.380 -14.586 1.00 87.06 84 HIS A C 1
ATOM 649 O O . HIS A 1 84 ? 4.711 -8.078 -15.050 1.00 87.06 84 HIS A O 1
ATOM 655 N N . LEU A 1 85 ? 6.171 -9.653 -14.387 1.00 89.69 85 LEU A N 1
ATOM 656 C CA . LEU A 1 85 ? 5.294 -10.793 -14.672 1.00 89.69 85 LEU A CA 1
ATOM 657 C C . LEU A 1 85 ? 3.993 -10.733 -13.868 1.00 89.69 85 LEU A C 1
ATOM 659 O O . LEU A 1 85 ? 2.919 -10.962 -14.419 1.00 89.69 85 LEU A O 1
ATOM 663 N N . LEU A 1 86 ? 4.082 -10.393 -12.580 1.00 88.81 86 LEU A N 1
ATOM 664 C CA . LEU A 1 86 ? 2.914 -10.212 -11.722 1.00 88.81 86 LEU A CA 1
ATOM 665 C C . LEU A 1 86 ? 2.010 -9.079 -12.208 1.00 88.81 86 LEU A C 1
ATOM 667 O O . LEU A 1 86 ? 0.798 -9.264 -12.262 1.00 88.81 86 LEU A O 1
ATOM 671 N N . ALA A 1 87 ? 2.580 -7.932 -12.583 1.00 86.75 87 ALA A N 1
ATOM 672 C CA . ALA A 1 87 ? 1.815 -6.799 -13.093 1.00 86.75 87 ALA A CA 1
ATOM 673 C C . ALA A 1 87 ? 1.059 -7.160 -14.384 1.00 86.75 87 ALA A C 1
ATOM 675 O O . ALA A 1 87 ? -0.147 -6.922 -14.475 1.00 86.75 87 ALA A O 1
ATOM 676 N N . GLU A 1 88 ? 1.725 -7.811 -15.343 1.00 89.75 88 GLU A N 1
ATOM 677 C CA . GLU A 1 88 ? 1.072 -8.269 -16.574 1.00 89.75 88 GLU A CA 1
ATOM 678 C C . GLU A 1 88 ? 0.005 -9.338 -16.309 1.00 89.75 88 GLU A C 1
ATOM 680 O O . GLU A 1 88 ? -1.089 -9.279 -16.875 1.00 89.75 88 GLU A O 1
ATOM 685 N N . ALA A 1 89 ? 0.280 -10.294 -15.418 1.00 90.19 89 ALA A N 1
ATOM 686 C CA . ALA A 1 89 ? -0.694 -11.310 -15.041 1.00 90.19 89 ALA A CA 1
ATOM 687 C C . ALA A 1 89 ? -1.930 -10.690 -14.369 1.00 90.19 89 ALA A C 1
ATOM 689 O O . ALA A 1 89 ? -3.061 -11.063 -14.681 1.00 90.19 89 ALA A O 1
ATOM 690 N N . MET A 1 90 ? -1.735 -9.708 -13.487 1.00 87.69 90 MET A N 1
ATOM 691 C CA . MET A 1 90 ? -2.835 -8.960 -12.879 1.00 87.69 90 MET A CA 1
ATOM 692 C C . MET A 1 90 ? -3.650 -8.204 -13.925 1.00 87.69 90 MET A C 1
ATOM 694 O O . MET A 1 90 ? -4.872 -8.212 -13.829 1.00 87.69 90 MET A O 1
ATOM 698 N N . ARG A 1 91 ? -3.013 -7.618 -14.945 1.00 87.19 91 ARG A N 1
ATOM 699 C CA . ARG A 1 91 ? -3.711 -6.951 -16.054 1.00 87.19 91 ARG A CA 1
ATOM 700 C C . ARG A 1 91 ? -4.611 -7.922 -16.824 1.00 87.19 91 ARG A C 1
ATOM 702 O O . ARG A 1 91 ? -5.784 -7.635 -17.021 1.00 87.19 91 ARG A O 1
ATOM 709 N N . ILE A 1 92 ? -4.100 -9.109 -17.167 1.00 89.44 92 ILE A N 1
ATOM 710 C CA . ILE A 1 92 ? -4.893 -10.170 -17.820 1.00 89.44 92 ILE A CA 1
ATOM 711 C C . ILE A 1 92 ? -6.098 -10.575 -16.952 1.00 89.44 92 ILE A C 1
ATOM 713 O O . ILE A 1 92 ? -7.187 -10.821 -17.468 1.00 89.44 92 ILE A O 1
ATOM 717 N N . MET A 1 93 ? -5.915 -10.639 -15.631 1.00 88.88 93 MET A N 1
ATOM 718 C CA . MET A 1 93 ? -6.981 -10.985 -14.686 1.00 88.88 93 MET A CA 1
ATOM 719 C C . MET A 1 93 ? -7.977 -9.841 -14.446 1.00 88.88 93 MET A C 1
ATOM 721 O O . MET A 1 93 ? -9.136 -10.110 -14.140 1.00 88.88 93 MET A O 1
ATOM 725 N N . GLN A 1 94 ? -7.571 -8.576 -14.585 1.00 85.00 94 GLN A N 1
ATOM 726 C CA . GLN A 1 94 ? -8.464 -7.416 -14.456 1.00 85.00 94 GLN A CA 1
ATOM 727 C C . GLN A 1 94 ? -9.516 -7.372 -15.563 1.00 85.00 94 GLN A C 1
ATOM 729 O O . GLN A 1 94 ? -10.651 -6.988 -15.292 1.00 85.00 94 GLN A O 1
ATOM 734 N N . ASP A 1 95 ? -9.177 -7.845 -16.763 1.00 83.56 95 ASP A N 1
ATOM 735 C CA . ASP A 1 95 ? -10.136 -8.005 -17.863 1.00 83.56 95 ASP A CA 1
ATOM 736 C C . ASP A 1 95 ? -11.163 -9.123 -17.578 1.00 83.56 95 ASP A C 1
ATOM 738 O O . ASP A 1 95 ? -12.180 -9.238 -18.264 1.00 83.56 95 ASP A O 1
ATOM 742 N N . LYS A 1 96 ? -10.904 -9.963 -16.563 1.00 85.00 96 LYS A N 1
ATOM 743 C CA . LYS A 1 96 ? -11.674 -11.167 -16.218 1.00 85.00 96 LYS A CA 1
ATOM 744 C C . LYS A 1 96 ? -11.803 -11.368 -14.694 1.00 85.00 96 LYS A C 1
ATOM 746 O O . LYS A 1 96 ? -11.408 -12.414 -14.174 1.00 85.00 96 LYS A O 1
ATOM 751 N N . PRO A 1 97 ? -12.385 -10.412 -13.945 1.00 70.25 97 PRO A N 1
ATOM 752 C CA . PRO A 1 97 ? -12.264 -10.334 -12.482 1.00 70.25 97 PRO A CA 1
ATOM 753 C C . PRO A 1 97 ? -12.912 -11.494 -11.701 1.00 70.25 97 PRO A C 1
ATOM 755 O O . PRO A 1 97 ? -12.673 -11.629 -10.500 1.00 70.25 97 PRO A O 1
ATOM 758 N N . PHE A 1 98 ? -13.693 -12.349 -12.367 1.00 74.50 98 PHE A N 1
ATOM 759 C CA . PHE A 1 98 ? -14.394 -13.487 -11.762 1.00 74.50 98 PHE A CA 1
ATOM 760 C C . PHE A 1 98 ? -14.098 -14.826 -12.445 1.00 74.50 98 PHE A C 1
ATOM 762 O O . PHE A 1 98 ? -14.663 -15.844 -12.051 1.00 74.50 98 PHE A O 1
ATOM 769 N N . GLU A 1 99 ? -13.229 -14.846 -13.459 1.00 82.62 99 GLU A N 1
ATOM 770 C CA . GLU A 1 99 ? -12.898 -16.079 -14.166 1.00 82.62 99 GLU A CA 1
ATOM 771 C C . GLU A 1 99 ? -11.606 -16.694 -13.640 1.00 82.62 99 GLU A C 1
ATOM 773 O O . GLU A 1 99 ? -10.644 -16.020 -13.271 1.00 82.62 99 GLU A O 1
ATOM 778 N N . VAL A 1 100 ? -11.583 -18.018 -13.663 1.00 90.44 100 VAL A N 1
ATOM 779 C CA . VAL A 1 100 ? -10.368 -18.803 -13.519 1.00 90.44 100 VAL A CA 1
ATOM 780 C C . VAL A 1 100 ? -9.725 -18.885 -14.906 1.00 90.44 100 VAL A C 1
ATOM 782 O O . VAL A 1 100 ? -10.341 -19.373 -15.854 1.00 90.44 100 VAL A O 1
ATOM 785 N N . VAL A 1 101 ? -8.499 -18.383 -15.054 1.00 93.75 101 VAL A N 1
ATOM 786 C CA . VAL A 1 101 ? -7.823 -18.282 -16.356 1.00 93.75 101 VAL A CA 1
ATOM 787 C C . VAL A 1 101 ? -6.810 -19.422 -16.499 1.00 93.75 101 VAL A C 1
ATOM 789 O O . VAL A 1 101 ? -5.967 -19.592 -15.622 1.00 93.75 101 VAL A O 1
ATOM 792 N N . PRO A 1 102 ? -6.836 -20.219 -17.584 1.00 95.19 102 PRO A N 1
ATOM 793 C CA . PRO A 1 102 ? -5.825 -21.251 -17.818 1.00 95.19 102 PRO A CA 1
ATOM 794 C C . PRO A 1 102 ? -4.400 -20.683 -17.780 1.00 95.19 102 PRO A C 1
ATOM 796 O O . PRO A 1 102 ? -4.121 -19.687 -18.445 1.00 95.19 102 PRO A O 1
ATOM 799 N N . LEU A 1 103 ? -3.478 -21.347 -17.074 1.00 94.50 103 LEU A N 1
ATOM 800 C CA . LEU A 1 103 ? -2.085 -20.905 -16.900 1.00 94.50 103 LEU A CA 1
ATOM 801 C C . LEU A 1 103 ? -1.378 -20.667 -18.245 1.00 94.50 103 LEU A C 1
ATOM 803 O O . LEU A 1 103 ? -0.654 -19.691 -18.416 1.00 94.50 103 LEU A O 1
ATOM 807 N N . ARG A 1 104 ? -1.682 -21.500 -19.246 1.00 93.94 104 ARG A N 1
ATOM 808 C CA . ARG A 1 104 ? -1.178 -21.366 -20.622 1.00 93.94 104 ARG A CA 1
ATOM 809 C C . ARG A 1 104 ? -1.506 -20.026 -21.289 1.00 93.94 104 ARG A C 1
ATOM 811 O O . ARG A 1 104 ? -0.761 -19.595 -22.161 1.00 93.94 104 ARG A O 1
ATOM 818 N N . ASN A 1 105 ? -2.594 -19.360 -20.893 1.00 92.81 105 ASN A N 1
ATOM 819 C CA . ASN A 1 105 ? -2.978 -18.071 -21.474 1.00 92.81 105 ASN A CA 1
ATOM 820 C C . ASN A 1 105 ? -1.995 -16.962 -21.084 1.00 92.81 105 ASN A C 1
ATOM 822 O O . ASN A 1 105 ? -1.895 -15.966 -21.787 1.00 92.81 105 ASN A O 1
ATOM 826 N N . PHE A 1 106 ? -1.248 -17.140 -19.995 1.00 92.81 106 PHE A N 1
ATOM 827 C CA . PHE A 1 106 ? -0.228 -16.192 -19.567 1.00 92.81 106 PHE A CA 1
ATOM 828 C C . PHE A 1 106 ? 1.081 -16.364 -20.347 1.00 92.81 106 PHE A C 1
ATOM 830 O O . PHE A 1 106 ? 1.904 -15.460 -20.334 1.00 92.81 106 PHE A O 1
ATOM 837 N N . PHE A 1 107 ? 1.285 -17.456 -21.096 1.00 92.94 107 PHE A N 1
ATOM 838 C CA . PHE A 1 107 ? 2.506 -17.652 -21.896 1.00 92.94 107 PHE A CA 1
ATOM 839 C C . PHE A 1 107 ? 2.614 -16.700 -23.097 1.00 92.94 107 PHE A C 1
ATOM 841 O O . PHE A 1 107 ? 3.659 -16.634 -23.741 1.00 92.94 107 PHE A O 1
ATOM 848 N N . SER A 1 108 ? 1.564 -15.925 -23.388 1.00 90.69 108 SER A N 1
ATOM 849 C CA . SER A 1 108 ? 1.644 -14.811 -24.333 1.00 90.69 108 SER A CA 1
ATOM 850 C C . SER A 1 108 ? 2.376 -13.586 -23.773 1.00 90.69 108 SER A C 1
ATOM 852 O O . SER A 1 108 ? 2.731 -12.714 -24.567 1.00 90.69 108 SER A O 1
ATOM 854 N N . ILE A 1 109 ? 2.608 -13.513 -22.452 1.00 90.69 109 ILE A N 1
ATOM 855 C CA . ILE A 1 109 ? 3.376 -12.442 -21.798 1.00 90.69 109 ILE A CA 1
ATOM 856 C C . ILE A 1 109 ? 4.771 -12.373 -22.439 1.00 90.69 109 ILE A C 1
ATOM 858 O O . ILE A 1 109 ? 5.524 -13.350 -22.361 1.00 90.69 109 ILE A O 1
ATOM 862 N N . PRO A 1 110 ? 5.153 -11.248 -23.077 1.00 87.75 110 PRO A N 1
ATOM 863 C CA . PRO A 1 110 ? 6.435 -11.133 -23.768 1.00 87.75 110 PRO A CA 1
ATOM 864 C C . PRO A 1 110 ? 7.629 -11.447 -22.866 1.00 87.75 110 PRO A C 1
ATOM 866 O O . PRO A 1 110 ? 8.547 -12.140 -23.300 1.00 87.75 110 PRO A O 1
ATOM 869 N N . ALA A 1 111 ? 7.577 -11.022 -21.600 1.00 85.12 111 ALA A N 1
ATOM 870 C CA . ALA A 1 111 ? 8.637 -11.255 -20.625 1.00 85.12 111 ALA A CA 1
ATOM 871 C C . ALA A 1 111 ? 8.884 -12.746 -20.318 1.00 85.12 111 ALA A C 1
ATOM 873 O O . ALA A 1 111 ? 9.988 -13.104 -19.919 1.00 85.12 111 ALA A O 1
ATOM 874 N N . LEU A 1 112 ? 7.905 -13.635 -20.536 1.00 88.81 112 LEU A N 1
ATOM 875 C CA . LEU A 1 112 ? 8.088 -15.079 -20.341 1.00 88.81 112 LEU A CA 1
ATOM 876 C C . LEU A 1 112 ? 8.850 -15.750 -21.489 1.00 88.81 112 LEU A C 1
ATOM 878 O O . LEU A 1 112 ? 9.425 -16.816 -21.283 1.00 88.81 112 LEU A O 1
ATOM 882 N N . LYS A 1 113 ? 8.899 -15.137 -22.679 1.00 88.94 113 LYS A N 1
ATOM 883 C CA . LYS A 1 113 ? 9.551 -15.724 -23.866 1.00 88.94 113 LYS A CA 1
ATOM 884 C C . LYS A 1 113 ? 11.064 -15.875 -23.712 1.00 88.94 113 LYS A C 1
ATOM 886 O O . LYS A 1 113 ? 11.673 -16.657 -24.432 1.00 88.94 113 LYS A O 1
ATOM 891 N N . GLU A 1 114 ? 11.662 -15.129 -22.788 1.00 87.69 114 GLU A N 1
ATOM 892 C CA . GLU A 1 114 ? 13.098 -15.178 -22.498 1.00 87.69 114 GLU A CA 1
ATOM 893 C C . GLU A 1 114 ? 13.495 -16.383 -21.626 1.00 87.69 114 GLU A C 1
ATOM 895 O O . GLU A 1 114 ? 14.684 -16.648 -21.447 1.00 87.69 114 GLU A O 1
ATOM 900 N N . TYR A 1 115 ? 12.525 -17.116 -21.072 1.00 87.25 115 TYR A N 1
ATOM 901 C CA . TYR A 1 115 ? 12.771 -18.205 -20.134 1.00 87.25 115 TYR A CA 1
ATOM 902 C C . TYR A 1 115 ? 12.648 -19.575 -20.798 1.00 87.25 115 TYR A C 1
ATOM 904 O O . TYR A 1 115 ? 11.707 -19.850 -21.536 1.00 87.25 115 TYR A O 1
ATOM 912 N N . THR A 1 116 ? 13.574 -20.476 -20.465 1.00 90.25 116 THR A N 1
ATOM 913 C CA . THR A 1 116 ? 13.552 -21.877 -20.916 1.00 90.25 116 THR A CA 1
ATOM 914 C C . THR A 1 116 ? 12.369 -22.659 -20.346 1.00 90.25 116 THR A C 1
ATOM 916 O O . THR A 1 116 ? 11.859 -23.561 -21.004 1.00 90.25 116 THR A O 1
ATOM 919 N N . ASN A 1 117 ? 11.913 -22.305 -19.140 1.00 92.81 117 ASN A N 1
ATOM 920 C CA . ASN A 1 117 ? 10.733 -22.876 -18.495 1.00 92.81 117 ASN A CA 1
ATOM 921 C C . ASN A 1 117 ? 9.796 -21.753 -17.999 1.00 92.81 117 ASN A C 1
ATOM 923 O O . ASN A 1 117 ? 9.852 -21.379 -16.822 1.00 92.81 117 ASN A O 1
ATOM 927 N N . PRO A 1 118 ? 8.951 -21.187 -18.881 1.00 91.00 118 PRO A N 1
ATOM 928 C CA . PRO A 1 118 ? 8.073 -20.070 -18.530 1.00 91.00 118 PRO A CA 1
ATOM 929 C C . PRO A 1 118 ? 7.018 -20.459 -17.490 1.00 91.00 118 PRO A C 1
ATOM 931 O O . PRO A 1 118 ? 6.603 -19.616 -16.698 1.00 91.00 118 PRO A O 1
ATOM 934 N N . GLU A 1 119 ? 6.608 -21.730 -17.450 1.00 93.25 119 GLU A N 1
ATOM 935 C CA . GLU A 1 119 ? 5.624 -22.215 -16.485 1.00 93.25 119 GLU A CA 1
ATOM 936 C C . GLU A 1 119 ? 6.154 -22.148 -15.053 1.00 93.25 119 GLU A C 1
ATOM 938 O O . GLU A 1 119 ? 5.483 -21.603 -14.180 1.00 93.25 119 GLU A O 1
ATOM 943 N N . SER A 1 120 ? 7.365 -22.663 -14.817 1.00 93.56 120 SER A N 1
ATOM 944 C CA . SER A 1 120 ? 7.980 -22.655 -13.486 1.00 93.56 120 SER A CA 1
ATOM 945 C C . SER A 1 120 ? 8.162 -21.233 -12.959 1.00 93.56 120 SER A C 1
ATOM 947 O O . SER A 1 120 ? 7.825 -20.954 -11.813 1.00 93.56 120 SER A O 1
ATOM 949 N N . VAL A 1 121 ? 8.650 -20.325 -13.808 1.00 92.56 121 VAL A N 1
ATOM 950 C CA . VAL A 1 121 ? 8.902 -18.923 -13.440 1.00 92.56 121 VAL A CA 1
ATOM 951 C C . VAL A 1 121 ? 7.596 -18.189 -13.151 1.00 92.56 121 VAL A C 1
ATOM 953 O O . VAL A 1 121 ? 7.507 -17.421 -12.194 1.00 92.56 121 VAL A O 1
ATOM 956 N N . LEU A 1 122 ? 6.560 -18.436 -13.956 1.00 93.19 122 LEU A N 1
ATOM 957 C CA . LEU A 1 122 ? 5.249 -17.843 -13.735 1.00 93.19 122 LEU A CA 1
ATOM 958 C C . LEU A 1 122 ? 4.601 -18.370 -12.449 1.00 93.19 122 LEU A C 1
ATOM 960 O O . LEU A 1 122 ? 4.043 -17.577 -11.695 1.00 93.19 122 LEU A O 1
ATOM 964 N N . ARG A 1 123 ? 4.686 -19.680 -12.178 1.00 94.44 123 ARG A N 1
ATOM 965 C CA . ARG A 1 123 ? 4.194 -20.270 -10.922 1.00 94.44 123 ARG A CA 1
ATOM 966 C C . ARG A 1 123 ? 4.887 -19.648 -9.720 1.00 94.44 123 ARG A C 1
ATOM 968 O O . ARG A 1 123 ? 4.199 -19.148 -8.842 1.00 94.44 123 ARG A O 1
ATOM 975 N N . GLU A 1 124 ? 6.216 -19.584 -9.731 1.00 92.69 124 GLU A N 1
ATOM 976 C CA . GLU A 1 124 ? 7.002 -18.963 -8.661 1.00 92.69 124 GLU A CA 1
ATOM 977 C C . GLU A 1 124 ? 6.600 -17.495 -8.437 1.00 92.69 124 GLU A C 1
ATOM 979 O O . GLU A 1 124 ? 6.368 -17.071 -7.303 1.00 92.69 124 GLU A O 1
ATOM 984 N N . ALA A 1 125 ? 6.439 -16.724 -9.518 1.00 91.19 125 ALA A N 1
ATOM 985 C CA . ALA A 1 125 ? 6.001 -15.336 -9.432 1.00 91.19 125 ALA A CA 1
ATOM 986 C C . ALA A 1 125 ? 4.586 -15.214 -8.836 1.00 91.19 125 ALA A C 1
ATOM 988 O O . ALA A 1 125 ? 4.377 -14.405 -7.936 1.00 91.19 125 ALA A O 1
ATOM 989 N N . LEU A 1 126 ? 3.624 -16.022 -9.297 1.00 90.88 126 LEU A N 1
ATOM 990 C CA . LEU A 1 126 ? 2.224 -15.981 -8.850 1.00 90.88 126 LEU A CA 1
ATOM 991 C C . LEU A 1 126 ? 2.016 -16.548 -7.439 1.00 90.88 126 LEU A C 1
ATOM 993 O O . LEU A 1 126 ? 1.108 -16.107 -6.733 1.00 90.88 126 LEU A O 1
ATOM 997 N N . GLU A 1 127 ? 2.828 -17.514 -7.023 1.00 89.25 127 GLU A N 1
ATOM 998 C CA . GLU A 1 127 ? 2.794 -18.105 -5.682 1.00 89.25 127 GLU A CA 1
ATOM 999 C C . GLU A 1 127 ? 3.490 -17.224 -4.643 1.00 89.25 127 GLU A C 1
ATOM 1001 O O . GLU A 1 127 ? 3.205 -17.364 -3.447 1.00 89.25 127 GLU A O 1
ATOM 1006 N N . HIS A 1 128 ? 4.311 -16.261 -5.086 1.00 86.62 128 HIS A N 1
ATOM 1007 C CA . HIS A 1 128 ? 4.936 -15.269 -4.221 1.00 86.62 128 HIS A CA 1
ATOM 1008 C C . HIS A 1 128 ? 3.914 -14.684 -3.243 1.00 86.62 128 HIS A C 1
ATOM 1010 O O . HIS A 1 128 ? 2.784 -14.354 -3.616 1.00 86.62 128 HIS A O 1
ATOM 1016 N N . ALA A 1 129 ? 4.313 -14.539 -1.978 1.00 76.50 129 ALA A N 1
ATOM 1017 C CA . ALA A 1 129 ? 3.408 -14.154 -0.901 1.00 76.50 129 ALA A CA 1
ATOM 1018 C C . ALA A 1 129 ? 2.610 -12.888 -1.267 1.00 76.50 129 ALA A C 1
ATOM 1020 O O . ALA A 1 129 ? 1.400 -12.829 -1.065 1.00 76.50 129 ALA A O 1
ATOM 1021 N N . ASP A 1 130 ? 3.274 -11.888 -1.847 1.00 76.00 130 ASP A N 1
ATOM 1022 C CA . ASP A 1 130 ? 2.712 -10.586 -2.255 1.00 76.00 130 ASP A CA 1
ATOM 1023 C C . ASP A 1 130 ? 1.810 -10.582 -3.489 1.00 76.00 130 ASP A C 1
ATOM 1025 O O . ASP A 1 130 ? 1.246 -9.538 -3.806 1.00 76.00 130 ASP A O 1
ATOM 1029 N N . SER A 1 131 ? 1.634 -11.719 -4.153 1.00 84.62 131 SER A N 1
ATOM 1030 C CA . SER A 1 131 ? 0.739 -11.839 -5.298 1.00 84.62 131 SER A CA 1
ATOM 1031 C C . SER A 1 131 ? -0.728 -11.833 -4.867 1.00 84.62 131 SER A C 1
ATOM 1033 O O . SER A 1 131 ? -1.135 -12.548 -3.951 1.00 84.62 131 SER A O 1
ATOM 1035 N N . ASP A 1 132 ? -1.551 -11.073 -5.587 1.00 85.19 132 ASP A N 1
ATOM 1036 C CA . ASP A 1 132 ? -3.013 -11.121 -5.483 1.00 85.19 132 ASP A CA 1
ATOM 1037 C C . ASP A 1 132 ? -3.634 -12.314 -6.217 1.00 85.19 132 ASP A C 1
ATOM 1039 O O . ASP A 1 132 ? -4.848 -12.530 -6.143 1.00 85.19 132 ASP A O 1
ATOM 1043 N N . LEU A 1 133 ? -2.807 -13.071 -6.931 1.00 90.50 133 LEU A N 1
ATOM 1044 C CA . LEU A 1 133 ? -3.171 -14.231 -7.724 1.00 90.50 133 LEU A CA 1
ATOM 1045 C C . LEU A 1 133 ? -2.630 -15.500 -7.058 1.00 90.50 133 LEU A C 1
ATOM 1047 O O . LEU A 1 133 ? -1.744 -15.456 -6.201 1.00 90.50 133 LEU A O 1
ATOM 1051 N N . MET A 1 134 ? -3.195 -16.641 -7.425 1.00 92.31 134 MET A N 1
ATOM 1052 C CA . MET A 1 134 ? -2.709 -17.958 -7.028 1.00 92.31 134 MET A CA 1
ATOM 1053 C C . MET A 1 134 ? -2.865 -18.944 -8.179 1.00 92.31 134 MET A C 1
ATOM 1055 O O . MET A 1 134 ? -3.784 -18.818 -8.992 1.00 92.31 134 MET A O 1
ATOM 1059 N N . VAL A 1 135 ? -1.987 -19.942 -8.218 1.00 93.62 135 VAL A N 1
ATOM 1060 C CA . VAL A 1 135 ? -2.081 -21.054 -9.164 1.00 93.62 135 VAL A CA 1
ATOM 1061 C C . VAL A 1 135 ? -2.826 -22.212 -8.498 1.00 93.62 135 VAL A C 1
ATOM 1063 O O . VAL A 1 135 ? -2.503 -22.618 -7.386 1.00 93.62 135 VAL A O 1
ATOM 1066 N N . GLN A 1 136 ? -3.842 -22.741 -9.174 1.00 92.56 136 GLN A N 1
ATOM 1067 C CA . GLN A 1 136 ? -4.602 -23.925 -8.777 1.00 92.56 136 GLN A CA 1
ATOM 1068 C C . GLN A 1 136 ? -4.521 -24.955 -9.906 1.00 92.56 136 GLN A C 1
ATOM 1070 O O . GLN A 1 136 ? -5.256 -24.896 -10.893 1.00 92.56 136 GLN A O 1
ATOM 1075 N N . GLY A 1 137 ? -3.575 -25.889 -9.791 1.00 93.69 137 GLY A N 1
ATOM 1076 C CA . GLY A 1 137 ? -3.324 -26.891 -10.827 1.00 93.69 137 GLY A CA 1
ATOM 1077 C C . GLY A 1 137 ? -2.852 -26.257 -12.139 1.00 93.69 137 GLY A C 1
ATOM 1078 O O . GLY A 1 137 ? -1.715 -25.795 -12.226 1.00 93.69 137 GLY A O 1
ATOM 1079 N N . ALA A 1 138 ? -3.715 -26.261 -13.159 1.00 94.75 138 ALA A N 1
ATOM 1080 C CA . ALA A 1 138 ? -3.456 -25.700 -14.491 1.00 94.75 138 ALA A CA 1
ATOM 1081 C C . ALA A 1 138 ? -4.083 -24.310 -14.705 1.00 94.75 138 ALA A C 1
ATOM 1083 O O . ALA A 1 138 ? -4.133 -23.816 -15.835 1.00 94.75 138 ALA A O 1
ATOM 1084 N N . PHE A 1 139 ? -4.583 -23.684 -13.641 1.00 95.25 139 PHE A N 1
ATOM 1085 C CA . PHE A 1 139 ? -5.301 -22.422 -13.722 1.00 95.25 139 PHE A CA 1
ATOM 1086 C C . PHE A 1 139 ? -4.752 -21.372 -12.762 1.00 95.25 139 PHE A C 1
ATOM 1088 O O . PHE A 1 139 ? -4.153 -21.696 -11.741 1.00 95.25 139 PHE A O 1
ATOM 1095 N N . VAL A 1 140 ? -4.998 -20.109 -13.088 1.00 94.19 140 VAL A N 1
ATOM 1096 C CA . VAL A 1 140 ? -4.716 -18.939 -12.265 1.00 94.19 140 VAL A CA 1
ATOM 1097 C C . VAL A 1 140 ? -6.043 -18.331 -11.839 1.00 94.19 140 VAL A C 1
ATOM 1099 O O . VAL A 1 140 ? -6.943 -18.135 -12.656 1.00 94.19 140 VAL A O 1
ATOM 1102 N N . ALA A 1 141 ? -6.162 -18.036 -10.553 1.00 92.69 141 ALA A N 1
ATOM 1103 C CA . ALA A 1 141 ? -7.326 -17.386 -9.977 1.00 92.69 141 ALA A CA 1
ATOM 1104 C C . ALA A 1 141 ? -6.889 -16.226 -9.081 1.00 92.69 141 ALA A C 1
ATOM 1106 O O . ALA A 1 141 ? -5.789 -16.224 -8.522 1.00 92.69 141 ALA A O 1
ATOM 1107 N N . SER A 1 142 ? -7.774 -15.249 -8.907 1.00 89.38 142 SER A N 1
ATOM 1108 C CA . SER A 1 142 ? -7.613 -14.243 -7.859 1.00 89.38 142 SER A CA 1
ATOM 1109 C C . SER A 1 142 ? -7.643 -14.922 -6.492 1.00 89.38 142 SER A C 1
ATOM 1111 O O . SER A 1 142 ? -8.503 -15.767 -6.233 1.00 89.38 142 SER A O 1
ATOM 1113 N N . ARG A 1 143 ? -6.736 -14.539 -5.588 1.00 88.88 143 ARG A N 1
ATOM 1114 C CA . ARG A 1 143 ? -6.787 -15.015 -4.203 1.00 88.88 143 ARG A CA 1
ATOM 1115 C C . ARG A 1 143 ? -8.133 -14.637 -3.576 1.00 88.88 143 ARG A C 1
ATOM 1117 O O . ARG A 1 143 ? -8.599 -13.510 -3.792 1.00 88.88 143 ARG A O 1
ATOM 1124 N N . PRO A 1 144 ? -8.741 -15.523 -2.767 1.00 88.31 144 PRO A N 1
ATOM 1125 C CA . PRO A 1 144 ? -9.961 -15.200 -2.044 1.00 88.31 144 PRO A CA 1
ATOM 1126 C C . PRO A 1 144 ? -9.794 -13.915 -1.231 1.00 88.31 144 PRO A C 1
ATOM 1128 O O . PRO A 1 144 ? -8.748 -13.691 -0.616 1.00 88.31 144 PRO A O 1
ATOM 1131 N N . ARG A 1 145 ? -10.837 -13.081 -1.190 1.00 84.38 145 ARG A N 1
ATOM 1132 C CA . ARG A 1 145 ? -10.822 -11.798 -0.467 1.00 84.38 145 ARG A CA 1
ATOM 1133 C C . ARG A 1 145 ? -10.372 -11.954 0.990 1.00 84.38 145 ARG A C 1
ATOM 1135 O O . ARG A 1 145 ? -9.526 -11.189 1.439 1.00 84.38 145 ARG A O 1
ATOM 1142 N N . ALA A 1 146 ? -10.842 -12.993 1.681 1.00 87.56 146 ALA A N 1
ATOM 1143 C CA . ALA A 1 146 ? -10.414 -13.318 3.042 1.00 87.56 146 ALA A CA 1
ATOM 1144 C C . ALA A 1 146 ? -8.890 -13.527 3.157 1.00 87.56 146 ALA A C 1
ATOM 1146 O O . ALA A 1 146 ? -8.257 -12.973 4.049 1.00 87.56 146 ALA A O 1
ATOM 1147 N N . ALA A 1 147 ? -8.271 -14.243 2.211 1.00 87.62 147 ALA A N 1
ATOM 1148 C CA . ALA A 1 147 ? -6.826 -14.466 2.214 1.00 87.62 147 ALA A CA 1
ATOM 1149 C C . ALA A 1 147 ? -6.038 -13.161 2.005 1.00 87.62 147 ALA A C 1
ATOM 1151 O O . ALA A 1 147 ? -5.023 -12.944 2.667 1.00 87.62 147 ALA A O 1
ATOM 1152 N N . LYS A 1 148 ? -6.522 -12.272 1.124 1.00 83.81 148 LYS A N 1
ATOM 1153 C CA . LYS A 1 148 ? -5.915 -10.949 0.890 1.00 83.81 148 LYS A CA 1
ATOM 1154 C C . LYS A 1 148 ? -5.995 -10.053 2.128 1.00 83.81 148 LYS A C 1
ATOM 1156 O O . LYS A 1 148 ? -5.009 -9.410 2.498 1.00 83.81 148 LYS A O 1
ATOM 1161 N N . LEU A 1 149 ? -7.162 -10.034 2.777 1.00 84.56 149 LEU A N 1
ATOM 1162 C CA . LEU A 1 149 ? -7.401 -9.297 4.017 1.00 84.56 149 LEU A CA 1
ATOM 1163 C C . LEU A 1 149 ? -6.495 -9.793 5.143 1.00 84.56 149 LEU A C 1
ATOM 1165 O O . LEU A 1 149 ? -5.762 -8.993 5.721 1.00 84.56 149 LEU A O 1
ATOM 1169 N N . ARG A 1 150 ? -6.491 -11.109 5.393 1.00 89.31 150 ARG A N 1
ATOM 1170 C CA . ARG A 1 150 ? -5.645 -11.748 6.408 1.00 89.31 150 ARG A CA 1
ATOM 1171 C C . ARG A 1 150 ? -4.186 -11.355 6.235 1.00 89.31 150 ARG A C 1
ATOM 1173 O O . ARG A 1 150 ? -3.592 -10.776 7.139 1.00 89.31 150 ARG A O 1
ATOM 1180 N N . LYS A 1 151 ? -3.655 -11.563 5.031 1.00 84.62 151 LYS A N 1
ATOM 1181 C CA . LYS A 1 151 ? -2.259 -11.272 4.721 1.00 84.62 151 LYS A CA 1
ATOM 1182 C C . LYS A 1 151 ? -1.894 -9.802 4.920 1.00 84.62 151 LYS A C 1
ATOM 1184 O O . LYS A 1 151 ? -0.830 -9.494 5.446 1.00 84.62 151 LYS A O 1
ATOM 1189 N N . SER A 1 152 ? -2.770 -8.887 4.509 1.00 82.25 152 SER A N 1
ATOM 1190 C CA . SER A 1 152 ? -2.527 -7.448 4.670 1.00 82.25 152 SER A CA 1
ATOM 1191 C C . SER A 1 152 ? -2.396 -7.054 6.143 1.00 82.25 152 SER A C 1
ATOM 1193 O O . SER A 1 152 ? -1.568 -6.210 6.486 1.00 82.25 152 SER A O 1
ATOM 1195 N N . VAL A 1 153 ? -3.187 -7.674 7.023 1.00 86.81 153 VAL A N 1
ATOM 1196 C CA . VAL A 1 153 ? -3.085 -7.444 8.468 1.00 86.81 153 VAL A CA 1
ATOM 1197 C C . VAL A 1 153 ? -1.864 -8.154 9.047 1.00 86.81 153 VAL A C 1
ATOM 1199 O O . VAL A 1 153 ? -1.136 -7.530 9.803 1.00 86.81 153 VAL A O 1
ATOM 1202 N N . GLU A 1 154 ? -1.567 -9.397 8.674 1.00 89.25 154 GLU A N 1
ATOM 1203 C CA . GLU A 1 154 ? -0.363 -10.110 9.140 1.00 89.25 154 GLU A CA 1
ATOM 1204 C C . GLU A 1 154 ? 0.912 -9.312 8.845 1.00 89.25 154 GLU A C 1
ATOM 1206 O O . GLU A 1 154 ? 1.684 -9.012 9.758 1.00 89.25 154 GLU A O 1
ATOM 1211 N N . GLN A 1 155 ? 1.052 -8.818 7.612 1.00 83.75 155 GLN A N 1
ATOM 1212 C CA . GLN A 1 155 ? 2.156 -7.941 7.218 1.00 83.75 155 GLN A CA 1
ATOM 1213 C C . GLN A 1 155 ? 2.219 -6.659 8.050 1.00 83.75 155 GLN A C 1
ATOM 1215 O O . GLN A 1 155 ? 3.298 -6.123 8.309 1.00 83.75 155 GLN A O 1
ATOM 1220 N N . LEU A 1 156 ? 1.075 -6.134 8.487 1.00 83.00 156 LEU A N 1
ATOM 1221 C CA . LEU A 1 156 ? 1.042 -4.962 9.352 1.00 83.00 156 LEU A CA 1
ATOM 1222 C C . LEU A 1 156 ? 1.692 -5.229 10.714 1.00 83.00 156 LEU A C 1
ATOM 1224 O O . LEU A 1 156 ? 2.405 -4.368 11.233 1.00 83.00 156 LEU A O 1
ATOM 1228 N N . PHE A 1 157 ? 1.469 -6.418 11.273 1.00 86.62 157 PHE A N 1
ATOM 1229 C CA . PHE A 1 157 ? 2.065 -6.841 12.539 1.00 86.62 157 PHE A CA 1
ATOM 1230 C C . PHE A 1 157 ? 3.526 -7.294 12.381 1.00 86.62 157 PHE A C 1
ATOM 1232 O O . PHE A 1 157 ? 4.304 -7.163 13.330 1.00 86.62 157 PHE A O 1
ATOM 1239 N N . GLU A 1 158 ? 3.926 -7.768 11.198 1.00 85.81 158 GLU A N 1
ATOM 1240 C CA . GLU A 1 158 ? 5.316 -8.119 10.871 1.00 85.81 158 GLU A CA 1
ATOM 1241 C C . GLU A 1 158 ? 6.218 -6.897 10.697 1.00 85.81 158 GLU A C 1
ATOM 1243 O O . GLU A 1 158 ? 7.333 -6.885 11.211 1.00 85.81 158 GLU A O 1
ATOM 1248 N N . ASN A 1 159 ? 5.730 -5.840 10.039 1.00 78.69 159 ASN A N 1
ATOM 1249 C CA . ASN A 1 159 ? 6.513 -4.642 9.704 1.00 78.69 159 ASN A CA 1
ATOM 1250 C C . ASN A 1 159 ? 6.957 -3.799 10.920 1.00 78.69 159 ASN A C 1
ATOM 1252 O O . ASN A 1 159 ? 7.543 -2.732 10.738 1.00 78.69 159 ASN A O 1
ATOM 1256 N N . GLN A 1 160 ? 6.665 -4.250 12.148 1.00 76.31 160 GLN A N 1
ATOM 1257 C CA . GLN A 1 160 ? 7.013 -3.594 13.412 1.00 76.31 160 GLN A CA 1
ATOM 1258 C C . GLN A 1 160 ? 6.739 -2.080 13.404 1.00 76.31 160 GLN A C 1
ATOM 1260 O O . GLN A 1 160 ? 7.567 -1.293 13.863 1.00 76.31 160 GLN A O 1
ATOM 1265 N N . ASP A 1 161 ? 5.581 -1.650 12.884 1.00 78.44 161 ASP A N 1
ATOM 1266 C CA . ASP A 1 161 ? 5.244 -0.224 12.867 1.00 78.44 161 ASP A CA 1
ATOM 1267 C C . ASP A 1 161 ? 5.298 0.324 14.310 1.00 78.44 161 ASP A C 1
ATOM 1269 O O . ASP A 1 161 ? 4.545 -0.144 15.173 1.00 78.44 161 ASP A O 1
ATOM 1273 N N . PRO A 1 162 ? 6.165 1.311 14.609 1.00 76.69 162 PRO A N 1
ATOM 1274 C CA . PRO A 1 162 ? 6.410 1.758 15.977 1.00 76.69 162 PRO A CA 1
ATOM 1275 C C . PRO A 1 162 ? 5.157 2.342 16.638 1.00 76.69 162 PRO A C 1
ATOM 1277 O O . PRO A 1 162 ? 5.016 2.296 17.859 1.00 76.69 162 PRO A O 1
ATOM 1280 N N . ARG A 1 163 ? 4.209 2.868 15.851 1.00 77.38 163 ARG A N 1
ATOM 1281 C CA . ARG A 1 163 ? 2.938 3.388 16.369 1.00 77.38 163 ARG A CA 1
ATOM 1282 C C . ARG A 1 163 ? 1.984 2.259 16.723 1.00 77.38 163 ARG A C 1
ATOM 1284 O O . ARG A 1 163 ? 1.315 2.347 17.753 1.00 77.38 163 ARG A O 1
ATOM 1291 N N . LEU A 1 164 ? 1.930 1.220 15.885 1.00 79.31 164 LEU A N 1
ATOM 1292 C CA . LEU A 1 164 ? 1.166 0.007 16.172 1.00 79.31 164 LEU A CA 1
ATOM 1293 C C . LEU A 1 164 ? 1.705 -0.658 17.441 1.00 79.31 164 LEU A C 1
ATOM 1295 O O . LEU A 1 164 ? 0.934 -0.964 18.343 1.00 79.31 164 LEU A O 1
ATOM 1299 N N . GLN A 1 165 ? 3.031 -0.783 17.546 1.00 82.44 165 GLN A N 1
ATOM 1300 C CA . GLN A 1 165 ? 3.712 -1.356 18.707 1.00 82.44 165 GLN A CA 1
ATOM 1301 C C . GLN A 1 165 ? 3.440 -0.561 19.985 1.00 82.44 165 GLN A C 1
ATOM 1303 O O . GLN A 1 165 ? 3.005 -1.141 20.974 1.00 82.44 165 GLN A O 1
ATOM 1308 N N . ALA A 1 166 ? 3.581 0.769 19.961 1.00 82.69 166 ALA A N 1
ATOM 1309 C CA . ALA A 1 166 ? 3.275 1.607 21.123 1.00 82.69 166 ALA A CA 1
ATOM 1310 C C . ALA A 1 166 ? 1.815 1.458 21.584 1.00 82.69 166 ALA A C 1
ATOM 1312 O O . ALA A 1 166 ? 1.520 1.490 22.778 1.00 82.69 166 ALA A O 1
ATOM 1313 N N . LYS A 1 167 ? 0.878 1.282 20.644 1.00 81.88 167 LYS A N 1
ATOM 1314 C CA . LYS A 1 167 ? -0.534 1.064 20.972 1.00 81.88 167 LYS A CA 1
ATOM 1315 C C . LYS A 1 167 ? -0.806 -0.329 21.511 1.00 81.88 167 LYS A C 1
ATOM 1317 O O . LYS A 1 167 ? -1.508 -0.451 22.514 1.00 81.88 167 LYS A O 1
ATOM 1322 N N . MET A 1 168 ? -0.215 -1.344 20.899 1.00 85.62 168 MET A N 1
ATOM 1323 C CA . MET A 1 168 ? -0.308 -2.723 21.357 1.00 85.62 168 MET A CA 1
ATOM 1324 C C . MET A 1 168 ? 0.313 -2.888 22.752 1.00 85.62 168 MET A C 1
ATOM 1326 O O . MET A 1 168 ? -0.279 -3.549 23.590 1.00 85.62 168 MET A O 1
ATOM 1330 N N . GLN A 1 169 ? 1.411 -2.194 23.064 1.00 86.38 169 GLN A N 1
ATOM 1331 C CA . GLN A 1 169 ? 1.990 -2.149 24.416 1.00 86.38 169 GLN A CA 1
ATOM 1332 C C . GLN A 1 169 ? 1.066 -1.475 25.444 1.00 86.38 169 GLN A C 1
ATOM 1334 O O . GLN A 1 169 ? 1.028 -1.888 26.596 1.00 86.38 169 GLN A O 1
ATOM 1339 N N . GLN A 1 170 ? 0.305 -0.449 25.042 1.00 87.12 170 GLN A N 1
ATOM 1340 C CA . GLN A 1 170 ? -0.630 0.253 25.935 1.00 87.12 170 GLN A CA 1
ATOM 1341 C C . GLN A 1 170 ? -1.906 -0.538 26.233 1.00 87.12 170 GLN A C 1
ATOM 1343 O O . GLN A 1 170 ? -2.484 -0.382 27.303 1.00 87.12 170 GLN A O 1
ATOM 1348 N N . THR A 1 171 ? -2.404 -1.295 25.256 1.00 87.25 171 THR A N 1
ATOM 1349 C CA . THR A 1 171 ? -3.763 -1.867 25.295 1.00 87.25 171 THR A CA 1
ATOM 1350 C C . THR A 1 171 ? -3.785 -3.390 25.273 1.00 87.25 171 THR A C 1
ATOM 1352 O O . THR A 1 171 ? -4.814 -3.979 25.582 1.00 87.25 171 THR A O 1
ATOM 1355 N N . GLY A 1 172 ? -2.677 -4.036 24.904 1.00 89.62 172 GLY A N 1
ATOM 1356 C CA . GLY A 1 172 ? -2.575 -5.479 24.674 1.00 89.62 172 GLY A CA 1
ATOM 1357 C C . GLY A 1 172 ? -3.246 -5.963 23.383 1.00 89.62 172 GLY A C 1
ATOM 1358 O O . GLY A 1 172 ? -2.917 -7.040 22.894 1.00 89.62 172 GLY A O 1
ATOM 1359 N N . GLU A 1 173 ? -4.162 -5.177 22.811 1.00 91.94 173 GLU A N 1
ATOM 1360 C CA . GLU A 1 173 ? -5.017 -5.553 21.684 1.00 91.94 173 GLU A CA 1
ATOM 1361 C C . GLU A 1 173 ? -5.307 -4.342 20.795 1.00 91.94 173 GLU A C 1
ATOM 1363 O O . GLU A 1 173 ? -5.498 -3.228 21.278 1.00 91.94 173 GLU A O 1
ATOM 1368 N N . LEU A 1 174 ? -5.392 -4.552 19.484 1.00 91.38 174 LEU A N 1
ATOM 1369 C CA . LEU A 1 174 ? -5.722 -3.507 18.524 1.00 91.38 174 LEU A CA 1
ATOM 1370 C C . LEU A 1 174 ? -7.157 -3.689 18.011 1.00 91.38 174 LEU A C 1
ATOM 1372 O O . LEU A 1 174 ? -7.482 -4.769 17.525 1.00 91.38 174 LEU A O 1
ATOM 1376 N N . PRO A 1 175 ? -8.026 -2.666 18.050 1.00 90.06 175 PRO A N 1
ATOM 1377 C CA . PRO A 1 175 ? -9.331 -2.747 17.400 1.00 90.06 175 PRO A CA 1
ATOM 1378 C C . PRO A 1 175 ? -9.184 -2.987 15.889 1.00 90.06 175 PRO A C 1
ATOM 1380 O O . PRO A 1 175 ? -8.435 -2.278 15.218 1.00 90.06 175 PRO A O 1
ATOM 1383 N N . LEU A 1 176 ? -9.941 -3.925 15.319 1.00 87.12 176 LEU A N 1
ATOM 1384 C CA . LEU A 1 176 ? -9.930 -4.241 13.883 1.00 87.12 176 LEU A CA 1
ATOM 1385 C C . LEU A 1 176 ? -10.366 -3.055 13.017 1.00 87.12 176 LEU A C 1
ATOM 1387 O O . LEU A 1 176 ? -9.916 -2.912 11.884 1.00 87.12 176 LEU A O 1
ATOM 1391 N N . THR A 1 177 ? -11.166 -2.144 13.571 1.00 82.56 177 THR A N 1
ATOM 1392 C CA . THR A 1 177 ? -11.518 -0.870 12.925 1.00 82.56 177 THR A CA 1
ATOM 1393 C C . THR A 1 177 ? -10.301 0.027 12.671 1.00 82.56 177 THR A C 1
ATOM 1395 O O . THR A 1 177 ? -10.355 0.887 11.797 1.00 82.56 177 THR A O 1
ATOM 1398 N N . TRP A 1 178 ? -9.190 -0.170 13.393 1.00 77.94 178 TRP A N 1
ATOM 1399 C CA . TRP A 1 178 ? -7.916 0.535 13.180 1.00 77.94 178 TRP A CA 1
ATOM 1400 C C . TRP A 1 178 ? -7.004 -0.185 12.185 1.00 77.94 178 TRP A C 1
ATOM 1402 O O . TRP A 1 178 ? -6.150 0.444 11.556 1.00 77.94 178 TRP A O 1
ATOM 1412 N N . CYS A 1 179 ? -7.197 -1.497 12.030 1.00 73.19 179 CYS A N 1
ATOM 1413 C CA . CYS A 1 179 ? -6.592 -2.294 10.969 1.00 73.19 179 CYS A CA 1
ATOM 1414 C C . CYS A 1 179 ? -7.260 -2.046 9.609 1.00 73.19 179 CYS A C 1
ATOM 1416 O O . CYS A 1 179 ? -6.812 -2.598 8.610 1.00 73.19 179 CYS A O 1
ATOM 1418 N N . TRP A 1 180 ? -8.316 -1.229 9.545 1.00 63.66 180 TRP A N 1
ATOM 1419 C CA . TRP A 1 180 ? -8.963 -0.876 8.292 1.00 63.66 180 TRP A CA 1
ATOM 1420 C C . TRP A 1 180 ? -8.610 0.537 7.828 1.00 63.66 180 TRP A C 1
ATOM 1422 O O . TRP A 1 180 ? -8.386 1.437 8.645 1.00 63.66 180 TRP A O 1
ATOM 1432 N N . PRO A 1 181 ? -8.610 0.792 6.513 1.00 53.25 181 PRO A N 1
ATOM 1433 C CA . PRO A 1 181 ? -8.410 2.127 6.011 1.00 53.25 181 PRO A CA 1
ATOM 1434 C C . PRO A 1 181 ? -9.733 2.814 5.740 1.00 53.25 181 PRO A C 1
ATOM 1436 O O . PRO A 1 181 ? -10.494 2.416 4.865 1.00 53.25 181 PRO A O 1
ATOM 1439 N N . GLN A 1 182 ? -9.977 3.917 6.438 1.00 44.53 182 GLN A N 1
ATOM 1440 C CA . GLN A 1 182 ? -10.945 4.892 5.955 1.00 44.53 182 GLN A CA 1
ATOM 1441 C C . GLN A 1 182 ? -10.388 5.526 4.674 1.00 44.53 182 GLN A C 1
ATOM 1443 O O . GLN A 1 182 ? -9.445 6.324 4.720 1.00 44.53 182 GLN A O 1
ATOM 1448 N N . LEU A 1 183 ? -10.948 5.119 3.536 1.00 35.19 183 LEU A N 1
ATOM 1449 C CA . LEU A 1 183 ? -10.808 5.810 2.261 1.00 35.19 183 LEU A CA 1
ATOM 1450 C C . LEU A 1 183 ? -11.268 7.255 2.446 1.00 35.19 183 LEU A C 1
ATOM 1452 O O . LEU A 1 183 ? -12.341 7.522 2.970 1.00 35.19 183 LEU A O 1
ATOM 1456 N N . GLY A 1 184 ? -10.395 8.185 2.086 1.00 34.09 184 GLY A N 1
ATOM 1457 C CA . GLY A 1 184 ? -10.599 9.597 2.359 1.00 34.09 184 GLY A CA 1
ATOM 1458 C C . GLY A 1 184 ? -9.330 10.377 2.085 1.00 34.09 184 GLY A C 1
ATOM 1459 O O . GLY A 1 184 ? -8.669 10.882 3.001 1.00 34.09 184 GLY A O 1
ATOM 1460 N N . HIS A 1 185 ? -9.004 10.485 0.798 1.00 33.59 185 HIS A N 1
ATOM 1461 C CA . HIS A 1 185 ? -8.149 11.525 0.233 1.00 33.59 185 HIS A CA 1
ATOM 1462 C C . HIS A 1 185 ? -8.848 12.896 0.305 1.00 33.59 185 HIS A C 1
ATOM 1464 O O . HIS A 1 185 ? -8.853 13.663 -0.646 1.00 33.59 185 HIS A O 1
ATOM 1470 N N . THR A 1 186 ? -9.402 13.265 1.454 1.00 32.78 186 THR A N 1
ATOM 1471 C CA . THR A 1 186 ? -9.653 14.664 1.759 1.00 32.78 186 THR A CA 1
ATOM 1472 C C . THR A 1 186 ? -8.446 15.162 2.535 1.00 32.78 186 THR A C 1
ATOM 1474 O O . THR A 1 186 ? -8.254 14.895 3.721 1.00 32.78 186 THR A O 1
ATOM 1477 N N . LYS A 1 187 ? -7.587 15.916 1.839 1.00 35.66 187 LYS A N 1
ATOM 1478 C CA . LYS A 1 187 ? -6.816 16.982 2.484 1.00 35.66 187 LYS A CA 1
ATOM 1479 C C . LYS A 1 187 ? -7.826 17.983 3.056 1.00 35.66 187 LYS A C 1
ATOM 1481 O O . LYS A 1 187 ? -8.018 19.056 2.503 1.00 35.66 187 LYS A O 1
ATOM 1486 N N . VAL A 1 188 ? -8.481 17.634 4.153 1.00 33.12 188 VAL A N 1
ATOM 1487 C CA . VAL A 1 188 ? -9.098 18.620 5.031 1.00 33.12 188 VAL A CA 1
ATOM 1488 C C . VAL A 1 188 ? -8.053 18.874 6.109 1.00 33.12 188 VAL A C 1
ATOM 1490 O O . VAL A 1 188 ? -7.877 18.098 7.041 1.00 33.12 188 VAL A O 1
ATOM 1493 N N . LEU A 1 189 ? -7.263 19.917 5.849 1.00 36.38 189 LEU A N 1
ATOM 1494 C CA . LEU A 1 189 ? -6.522 20.719 6.823 1.00 36.38 189 LEU A CA 1
ATOM 1495 C C . LEU A 1 189 ? -5.675 19.947 7.852 1.00 36.38 189 LEU A C 1
ATOM 1497 O O . LEU A 1 189 ? -6.062 19.776 9.000 1.00 36.38 189 LEU A O 1
ATOM 1501 N N . GLY A 1 190 ? -4.457 19.562 7.452 1.00 34.28 190 GLY A N 1
ATOM 1502 C CA . GLY A 1 190 ? -3.252 19.667 8.296 1.00 34.28 190 GLY A CA 1
ATOM 1503 C C . GLY A 1 190 ? -3.173 18.936 9.648 1.00 34.28 190 GLY A C 1
ATOM 1504 O O . GLY A 1 190 ? -2.138 19.041 10.300 1.00 34.28 190 GLY A O 1
ATOM 1505 N N . ARG A 1 191 ? -4.183 18.178 10.088 1.00 37.16 191 ARG A N 1
ATOM 1506 C CA . ARG A 1 191 ? -4.168 17.454 11.367 1.00 37.16 191 ARG A CA 1
ATOM 1507 C C . ARG A 1 191 ? -4.095 15.950 11.118 1.00 37.16 191 ARG A C 1
ATOM 1509 O O . ARG A 1 191 ? -5.005 15.332 10.573 1.00 37.16 191 ARG A O 1
ATOM 1516 N N . LEU A 1 192 ? -2.976 15.357 11.529 1.00 33.94 192 LEU A N 1
ATOM 1517 C CA . LEU A 1 192 ? -2.775 13.910 11.570 1.00 33.94 192 LEU A CA 1
ATOM 1518 C C . LEU A 1 192 ? -3.787 13.295 12.550 1.00 33.94 192 LEU A C 1
ATOM 1520 O O . LEU A 1 192 ? -3.599 13.357 13.763 1.00 33.94 192 LEU A O 1
ATOM 1524 N N . SER A 1 193 ? -4.864 12.710 12.019 1.00 35.56 193 SER A N 1
ATOM 1525 C CA . SER A 1 193 ? -5.768 11.849 12.789 1.00 35.56 193 SER A CA 1
ATOM 1526 C C . SER A 1 193 ? -4.974 10.674 13.380 1.00 35.56 193 SER A C 1
ATOM 1528 O O . SER A 1 193 ? -4.100 10.127 12.688 1.00 35.56 193 SER A O 1
ATOM 1530 N N . PRO A 1 194 ? -5.208 10.287 14.648 1.00 35.50 194 PRO A N 1
ATOM 1531 C CA . PRO A 1 194 ? -4.422 9.251 15.282 1.00 35.50 194 PRO A CA 1
ATOM 1532 C C . PRO A 1 194 ? -4.755 7.911 14.621 1.00 35.50 194 PRO A C 1
ATOM 1534 O O . PRO A 1 194 ? -5.846 7.379 14.773 1.00 35.50 194 PRO A O 1
ATOM 1537 N N . VAL A 1 195 ? -3.749 7.367 13.932 1.00 40.00 195 VAL A N 1
ATOM 1538 C CA . VAL A 1 195 ? -3.647 5.959 13.521 1.00 40.00 195 VAL A CA 1
ATOM 1539 C C . VAL A 1 195 ? -4.451 5.583 12.258 1.00 40.00 195 VAL A C 1
ATOM 1541 O O . VAL A 1 195 ? -5.288 4.695 12.261 1.00 40.00 195 VAL A O 1
ATOM 1544 N N . ARG A 1 196 ? -4.116 6.201 11.113 1.00 46.53 196 ARG A N 1
ATOM 1545 C CA . ARG A 1 196 ? -4.435 5.674 9.763 1.00 46.53 196 ARG A CA 1
ATOM 1546 C C . ARG A 1 196 ? -3.372 4.662 9.301 1.00 46.53 196 ARG A C 1
ATOM 1548 O O . ARG A 1 196 ? -2.692 4.901 8.302 1.00 46.53 196 ARG A O 1
ATOM 1555 N N . ILE A 1 197 ? -3.160 3.577 10.047 1.00 47.31 197 ILE A N 1
ATOM 1556 C CA . ILE A 1 197 ? -2.048 2.646 9.769 1.00 47.31 197 ILE A CA 1
ATOM 1557 C C . ILE A 1 197 ? -2.277 1.848 8.470 1.00 47.31 197 ILE A C 1
ATOM 1559 O O . ILE A 1 197 ? -1.318 1.547 7.765 1.00 47.31 197 ILE A O 1
ATOM 1563 N N . VAL A 1 198 ? -3.530 1.615 8.061 1.00 46.78 198 VAL A N 1
ATOM 1564 C CA . VAL A 1 198 ? -3.816 0.724 6.917 1.00 46.78 198 VAL A CA 1
ATOM 1565 C C . VAL A 1 198 ? -4.190 1.470 5.621 1.00 46.78 198 VAL A C 1
ATOM 1567 O O . VAL A 1 198 ? -4.337 0.843 4.579 1.00 46.78 198 VAL A O 1
ATOM 1570 N N . SER A 1 199 ? -4.218 2.818 5.604 1.00 42.50 199 SER A N 1
ATOM 1571 C CA . SER A 1 199 ? -4.495 3.649 4.388 1.00 42.50 199 SER A CA 1
ATOM 1572 C C . SER A 1 199 ? -3.701 3.270 3.143 1.00 42.50 199 SER A C 1
ATOM 1574 O O . SER A 1 199 ? -4.211 3.417 2.042 1.00 42.50 199 SER A O 1
ATOM 1576 N N . ARG A 1 200 ? -2.511 2.685 3.295 1.00 42.94 200 ARG A N 1
ATOM 1577 C CA . ARG A 1 200 ? -1.702 2.209 2.164 1.00 42.94 200 ARG A CA 1
ATOM 1578 C C . ARG A 1 200 ? -2.168 0.894 1.527 1.00 42.94 200 ARG A C 1
ATOM 1580 O O . ARG A 1 200 ? -1.724 0.604 0.421 1.00 42.94 200 ARG A O 1
ATOM 1587 N N . TYR A 1 201 ? -3.011 0.109 2.196 1.00 44.84 201 TYR A N 1
ATOM 1588 C CA . TYR A 1 201 ? -3.421 -1.224 1.741 1.00 44.84 201 TYR A CA 1
ATOM 1589 C C . TYR A 1 201 ? -4.859 -1.272 1.183 1.00 44.84 201 TYR A C 1
ATOM 1591 O O . TYR A 1 201 ? -5.108 -2.092 0.307 1.00 44.84 201 TYR A O 1
ATOM 1599 N N . ALA A 1 202 ? -5.779 -0.370 1.569 1.00 47.34 202 ALA A N 1
ATOM 1600 C CA . ALA A 1 202 ? -7.132 -0.316 0.961 1.00 47.34 202 ALA A CA 1
ATOM 1601 C C . ALA A 1 202 ? -7.084 0.022 -0.526 1.00 47.34 202 ALA A C 1
ATOM 1603 O O . ALA A 1 202 ? -7.764 -0.631 -1.313 1.00 47.34 202 ALA A O 1
ATOM 1604 N N . ASP A 1 203 ? -6.258 1.004 -0.902 1.00 44.00 203 ASP A N 1
ATOM 1605 C CA . ASP A 1 203 ? -6.112 1.429 -2.298 1.00 44.00 203 ASP A CA 1
ATOM 1606 C C . ASP A 1 203 ? -5.649 0.268 -3.196 1.00 44.00 203 ASP A C 1
ATOM 1608 O O . ASP A 1 203 ? -5.985 0.231 -4.374 1.00 44.00 203 ASP A O 1
ATOM 1612 N N . ARG A 1 204 ? -4.911 -0.709 -2.641 1.00 43.38 204 ARG A N 1
ATOM 1613 C CA . ARG A 1 204 ? -4.484 -1.918 -3.365 1.00 43.38 204 ARG A CA 1
ATOM 1614 C C . ARG A 1 204 ? -5.579 -2.974 -3.480 1.00 43.38 204 ARG A C 1
ATOM 1616 O O . ARG A 1 204 ? -5.594 -3.717 -4.450 1.00 43.38 204 ARG A O 1
ATOM 1623 N N . LEU A 1 205 ? -6.477 -3.052 -2.501 1.00 45.28 205 LEU A N 1
ATOM 1624 C CA . LEU A 1 205 ? -7.505 -4.091 -2.443 1.00 45.28 205 LEU A CA 1
ATOM 1625 C C . LEU A 1 205 ? -8.793 -3.712 -3.192 1.00 45.28 205 LEU A C 1
ATOM 1627 O O . LEU A 1 205 ? -9.639 -4.578 -3.392 1.00 45.28 205 LEU A O 1
ATOM 1631 N N . GLY A 1 206 ? -8.960 -2.448 -3.605 1.00 46.91 206 GLY A N 1
ATOM 1632 C CA . GLY A 1 206 ? -10.140 -1.989 -4.352 1.00 46.91 206 GLY A CA 1
ATOM 1633 C C . GLY A 1 206 ? -11.449 -2.067 -3.556 1.00 46.91 206 GLY A C 1
ATOM 1634 O O . GLY A 1 206 ? -12.534 -2.069 -4.134 1.00 46.91 206 GLY A O 1
ATOM 1635 N N . ILE A 1 207 ? -11.366 -2.157 -2.226 1.00 49.44 207 ILE A N 1
ATOM 1636 C CA . ILE A 1 207 ? -12.527 -2.308 -1.345 1.00 49.44 207 ILE A CA 1
ATOM 1637 C C . ILE A 1 207 ? -12.991 -0.910 -0.930 1.00 49.44 207 ILE A C 1
ATOM 1639 O O . ILE A 1 207 ? -12.566 -0.374 0.093 1.00 49.44 207 ILE A O 1
ATOM 1643 N N . PHE A 1 208 ? -13.854 -0.306 -1.747 1.00 50.12 208 PHE A N 1
ATOM 1644 C CA . PHE A 1 208 ? -14.532 0.941 -1.405 1.00 50.12 208 PHE A CA 1
ATOM 1645 C C . PHE A 1 208 ? -15.774 0.633 -0.569 1.00 50.12 208 PHE A C 1
ATOM 1647 O O . PHE A 1 208 ? -16.714 0.004 -1.049 1.00 50.12 208 PHE A O 1
ATOM 1654 N N . ALA A 1 209 ? -15.779 1.076 0.685 1.00 45.22 209 ALA A N 1
ATOM 1655 C CA . ALA A 1 209 ? -16.980 1.101 1.508 1.00 45.22 209 ALA A CA 1
ATOM 1656 C C . ALA A 1 209 ? -17.506 2.536 1.610 1.00 45.22 209 ALA A C 1
ATOM 1658 O O . ALA A 1 209 ? -16.720 3.477 1.723 1.00 45.22 209 ALA A O 1
ATOM 1659 N N . GLN A 1 210 ? -18.832 2.689 1.568 1.00 44.34 210 GLN A N 1
ATOM 1660 C CA . GLN A 1 210 ? -19.515 3.957 1.835 1.00 44.34 210 GLN A CA 1
ATOM 1661 C C . GLN A 1 210 ? -19.219 4.443 3.266 1.00 44.34 210 GLN A C 1
ATOM 1663 O O . GLN A 1 210 ? -19.020 3.634 4.172 1.00 44.34 210 GLN A O 1
ATOM 1668 N N . GLU A 1 211 ? -19.181 5.765 3.460 1.00 53.19 211 GLU A N 1
ATOM 1669 C CA . GLU A 1 211 ? -18.712 6.479 4.665 1.00 53.19 211 GLU A CA 1
ATOM 1670 C C . GLU A 1 211 ? -19.616 6.345 5.916 1.00 53.19 211 GLU A C 1
ATOM 1672 O O . GLU A 1 211 ? -19.636 7.224 6.775 1.00 53.19 211 GLU A O 1
ATOM 1677 N N . ASP A 1 212 ? -20.348 5.242 6.075 1.00 55.91 212 ASP A N 1
ATOM 1678 C CA . ASP A 1 212 ? -21.255 5.054 7.206 1.00 55.91 212 ASP A CA 1
ATOM 1679 C C . ASP A 1 212 ? -20.592 4.306 8.369 1.00 55.91 212 ASP A C 1
ATOM 1681 O O . ASP A 1 212 ? -19.878 3.317 8.197 1.00 55.91 212 ASP A O 1
ATOM 1685 N N . ALA A 1 213 ? -20.894 4.709 9.608 1.00 56.78 213 ALA A N 1
ATOM 1686 C CA . ALA A 1 213 ? -20.414 4.023 10.815 1.00 56.78 213 ALA A CA 1
ATOM 1687 C C . ALA A 1 213 ? -20.788 2.524 10.842 1.00 56.78 213 ALA A C 1
ATOM 1689 O O . ALA A 1 213 ? -20.033 1.702 11.359 1.00 56.78 213 ALA A O 1
ATOM 1690 N N . ARG A 1 214 ? -21.919 2.159 10.222 1.00 62.41 214 ARG A N 1
ATOM 1691 C CA . ARG A 1 214 ? -22.345 0.762 10.035 1.00 62.41 214 ARG A CA 1
ATOM 1692 C C . ARG A 1 214 ? -21.437 -0.011 9.075 1.00 62.41 214 ARG A C 1
ATOM 1694 O O . ARG A 1 214 ? -21.241 -1.208 9.269 1.00 62.41 214 ARG A O 1
ATOM 1701 N N . ALA A 1 215 ? -20.845 0.662 8.089 1.00 67.69 215 ALA A N 1
ATOM 1702 C CA . ALA A 1 215 ? -19.870 0.052 7.192 1.00 67.69 215 ALA A CA 1
ATOM 1703 C C . ALA A 1 215 ? -18.583 -0.312 7.946 1.00 67.69 215 ALA A C 1
ATOM 1705 O O . ALA A 1 215 ? -18.043 -1.393 7.740 1.00 67.69 215 ALA A O 1
ATOM 1706 N N . SER A 1 216 ? -18.143 0.524 8.894 1.00 72.94 216 SER A N 1
ATOM 1707 C CA . SER A 1 216 ? -16.958 0.247 9.723 1.00 72.94 216 SER A CA 1
ATOM 1708 C C . SER A 1 216 ? -17.095 -1.041 10.550 1.00 72.94 216 SER A C 1
ATOM 1710 O O . SER A 1 216 ? -16.171 -1.853 10.598 1.00 72.94 216 SER A O 1
ATOM 1712 N N . GLU A 1 217 ? -18.260 -1.277 11.163 1.00 79.44 217 GLU A N 1
ATOM 1713 C CA . GLU A 1 217 ? -18.508 -2.500 11.941 1.00 79.44 217 GLU A CA 1
ATOM 1714 C C . GLU A 1 217 ? -18.627 -3.742 11.046 1.00 79.44 217 GLU A C 1
ATOM 1716 O O . GLU A 1 217 ? -18.065 -4.789 11.367 1.00 79.44 217 GLU A O 1
ATOM 1721 N N . ALA A 1 218 ? -19.323 -3.634 9.908 1.00 80.94 218 ALA A N 1
ATOM 1722 C CA . ALA A 1 218 ? -19.445 -4.731 8.947 1.00 80.94 218 ALA A CA 1
ATOM 1723 C C . ALA A 1 218 ? -18.072 -5.178 8.420 1.00 80.94 218 ALA A C 1
ATOM 1725 O O . ALA A 1 218 ? -17.789 -6.372 8.349 1.00 80.94 218 ALA A O 1
ATOM 1726 N N . ILE A 1 219 ? -17.195 -4.218 8.131 1.00 81.25 219 ILE A N 1
ATOM 1727 C CA . ILE A 1 219 ? -15.824 -4.477 7.690 1.00 81.25 219 ILE A CA 1
ATOM 1728 C C . ILE A 1 219 ? -14.987 -5.093 8.809 1.00 81.25 219 ILE A C 1
ATOM 1730 O O . ILE A 1 219 ? -14.250 -6.042 8.565 1.00 81.25 219 ILE A O 1
ATOM 1734 N N . ALA A 1 220 ? -15.097 -4.595 10.043 1.00 86.44 220 ALA A N 1
ATOM 1735 C CA . ALA A 1 220 ? -14.383 -5.184 11.172 1.00 86.44 220 ALA A CA 1
ATOM 1736 C C . ALA A 1 220 ? -14.804 -6.646 11.409 1.00 86.44 220 ALA A C 1
ATOM 1738 O O . ALA A 1 220 ? -13.949 -7.482 11.686 1.00 86.44 220 ALA A O 1
ATOM 1739 N N . LYS A 1 221 ? -16.090 -6.975 11.228 1.00 90.19 221 LYS A N 1
ATOM 1740 C CA . LYS A 1 221 ? -16.591 -8.361 11.267 1.00 90.19 221 LYS A CA 1
ATOM 1741 C C . LYS A 1 221 ? -16.052 -9.209 10.120 1.00 90.19 221 LYS A C 1
ATOM 1743 O O . LYS A 1 221 ? -15.668 -10.353 10.340 1.00 90.19 221 LYS A O 1
ATOM 1748 N N . GLU A 1 222 ? -16.002 -8.661 8.910 1.00 89.31 222 GLU A N 1
ATOM 1749 C CA . GLU A 1 222 ? -15.401 -9.344 7.763 1.00 89.31 222 GLU A CA 1
ATOM 1750 C C . GLU A 1 222 ? -13.913 -9.631 8.004 1.00 89.31 222 GLU A C 1
ATOM 1752 O O . GLU A 1 222 ? -13.438 -10.735 7.746 1.00 89.31 222 GLU A O 1
ATOM 1757 N N . LEU A 1 223 ? -13.187 -8.656 8.552 1.00 90.25 223 LEU A N 1
ATOM 1758 C CA . LEU A 1 223 ? -11.776 -8.791 8.880 1.00 90.25 223 LEU A CA 1
ATOM 1759 C C . LEU A 1 223 ? -11.560 -9.830 9.981 1.00 90.25 223 LEU A C 1
ATOM 1761 O O . LEU A 1 223 ? -10.661 -10.655 9.860 1.00 90.25 223 LEU A O 1
ATOM 1765 N N . ALA A 1 224 ? -12.411 -9.837 11.010 1.00 93.56 224 ALA A N 1
ATOM 1766 C CA . ALA A 1 224 ? -12.392 -10.855 12.056 1.00 93.56 224 ALA A CA 1
ATOM 1767 C C . ALA A 1 224 ? -12.577 -12.261 11.463 1.00 93.56 224 ALA A C 1
ATOM 1769 O O . ALA A 1 224 ? -11.780 -13.158 11.728 1.00 93.56 224 ALA A O 1
ATOM 1770 N N . ALA A 1 225 ? -13.563 -12.427 10.574 1.00 93.62 225 ALA A N 1
ATOM 1771 C CA . ALA A 1 225 ? -13.811 -13.690 9.885 1.00 93.62 225 ALA A CA 1
ATOM 1772 C C . ALA A 1 225 ? -12.630 -14.117 8.997 1.00 93.62 225 ALA A C 1
ATOM 1774 O O . ALA A 1 225 ? -12.255 -15.286 9.002 1.00 93.62 225 ALA A O 1
ATOM 1775 N N . ALA A 1 226 ? -12.015 -13.180 8.270 1.00 91.88 226 ALA A N 1
ATOM 1776 C CA . ALA A 1 226 ? -10.842 -13.444 7.438 1.00 91.88 226 ALA A CA 1
ATOM 1777 C C . ALA A 1 226 ? -9.602 -13.846 8.257 1.00 91.88 226 ALA A C 1
ATOM 1779 O O . ALA A 1 226 ? -8.779 -14.633 7.793 1.00 91.88 226 ALA A O 1
ATOM 1780 N N . LEU A 1 227 ? -9.469 -13.302 9.468 1.00 94.19 227 LEU A N 1
ATOM 1781 C CA . LEU A 1 227 ? -8.349 -13.543 10.375 1.00 94.19 227 LEU A CA 1
ATOM 1782 C C . LEU A 1 227 ? -8.539 -14.756 11.290 1.00 94.19 227 LEU A C 1
ATOM 1784 O O . LEU A 1 227 ? -7.607 -15.108 12.005 1.00 94.19 227 LEU A O 1
ATOM 1788 N N . ARG A 1 228 ? -9.709 -15.402 11.270 1.00 94.69 228 ARG A N 1
ATOM 1789 C CA . ARG A 1 228 ? -10.017 -16.551 12.132 1.00 94.69 228 ARG A CA 1
ATOM 1790 C C . ARG A 1 228 ? -9.009 -17.692 11.987 1.00 94.69 228 ARG A C 1
ATOM 1792 O O . ARG A 1 228 ? -8.643 -18.302 12.983 1.00 94.69 228 ARG A O 1
ATOM 1799 N N . ASP A 1 229 ? -8.538 -17.917 10.763 1.00 92.19 229 ASP A N 1
ATOM 1800 C CA . ASP A 1 229 ? -7.558 -18.954 10.428 1.00 92.19 229 ASP A CA 1
ATOM 1801 C C . ASP A 1 229 ? -6.129 -18.380 10.338 1.00 92.19 229 ASP A C 1
ATOM 1803 O O . ASP A 1 229 ? -5.305 -18.861 9.559 1.00 92.19 229 ASP A O 1
ATOM 1807 N N . SER A 1 230 ? -5.844 -17.268 11.022 1.00 94.44 230 SER A N 1
ATOM 1808 C CA . SER A 1 230 ? -4.492 -16.709 11.103 1.00 94.44 230 SER A CA 1
ATOM 1809 C C . SER A 1 230 ? -3.676 -17.460 12.154 1.00 94.44 230 SER A C 1
ATOM 1811 O O . SER A 1 230 ? -4.087 -17.573 13.305 1.00 94.44 230 SER A O 1
ATOM 1813 N N . GLU A 1 231 ? -2.489 -17.936 11.779 1.00 93.56 231 GLU A N 1
ATOM 1814 C CA . GLU A 1 231 ? -1.542 -18.561 12.719 1.00 93.56 231 GLU A CA 1
ATOM 1815 C C . GLU A 1 231 ? -0.722 -17.512 13.491 1.00 93.56 231 GLU A C 1
ATOM 1817 O O . GLU A 1 231 ? -0.162 -17.791 14.550 1.00 93.56 231 GLU A O 1
ATOM 1822 N N . ALA A 1 232 ? -0.654 -16.282 12.973 1.00 92.31 232 ALA A N 1
ATOM 1823 C CA . ALA A 1 232 ? 0.148 -15.201 13.539 1.00 92.31 232 ALA A CA 1
ATOM 1824 C C . ALA A 1 232 ? -0.645 -14.295 14.496 1.00 92.31 232 ALA A C 1
ATOM 1826 O O . ALA A 1 232 ? -0.055 -13.631 15.360 1.00 92.31 232 ALA A O 1
ATOM 1827 N N . LEU A 1 233 ? -1.975 -14.253 14.360 1.00 94.19 233 LEU A N 1
ATOM 1828 C CA . LEU A 1 233 ? -2.842 -13.307 15.057 1.00 94.19 233 LEU A CA 1
ATOM 1829 C C . LEU A 1 233 ? -3.983 -14.003 15.812 1.00 94.19 233 LEU A C 1
ATOM 1831 O O . LEU A 1 233 ? -4.655 -14.881 15.290 1.00 94.19 233 LEU A O 1
ATOM 1835 N N . LEU A 1 234 ? -4.232 -13.550 17.040 1.00 95.25 234 LEU A N 1
ATOM 1836 C CA . LEU A 1 234 ? -5.389 -13.909 17.857 1.00 95.25 234 LEU A CA 1
ATOM 1837 C C . LEU A 1 234 ? -6.481 -12.857 17.685 1.00 95.25 234 LEU A C 1
ATOM 1839 O O . LEU A 1 234 ? -6.241 -11.676 17.947 1.00 95.25 234 LEU A O 1
ATOM 1843 N N . VAL A 1 235 ? -7.680 -13.292 17.306 1.00 95.94 235 VAL A N 1
ATOM 1844 C CA . VAL A 1 235 ? -8.845 -12.426 17.084 1.00 95.94 235 VAL A CA 1
ATOM 1845 C C . VAL A 1 235 ? -9.867 -12.617 18.203 1.00 95.94 235 VAL A C 1
ATOM 1847 O O . VAL A 1 235 ? -10.243 -13.745 18.516 1.00 95.94 235 VAL A O 1
ATOM 1850 N N . ASP A 1 236 ? -10.343 -11.520 18.790 1.00 95.69 236 ASP A N 1
ATOM 1851 C CA . ASP A 1 236 ? -11.529 -11.506 19.651 1.00 95.69 236 ASP A CA 1
ATOM 1852 C C . ASP A 1 236 ? -12.743 -11.064 18.819 1.00 95.69 236 ASP A C 1
ATOM 1854 O O . ASP A 1 236 ? -12.969 -9.872 18.591 1.00 95.69 236 ASP A O 1
ATOM 1858 N N . ASP A 1 237 ? -13.542 -12.040 18.378 1.00 93.50 237 ASP A N 1
ATOM 1859 C CA . ASP A 1 237 ? -14.753 -11.824 17.574 1.00 93.50 237 ASP A CA 1
ATOM 1860 C C . ASP A 1 237 ? -15.808 -10.959 18.296 1.00 93.50 237 ASP A C 1
ATOM 1862 O O . ASP A 1 237 ? -16.621 -10.301 17.645 1.00 93.50 237 ASP A O 1
ATOM 1866 N N . ARG A 1 238 ? -15.821 -10.933 19.640 1.00 92.88 238 ARG A N 1
ATOM 1867 C CA . ARG A 1 238 ? -16.806 -10.158 20.419 1.00 92.88 238 ARG A CA 1
ATOM 1868 C C . ARG A 1 238 ? -16.415 -8.694 20.513 1.00 92.88 238 ARG A C 1
ATOM 1870 O O . ARG A 1 238 ? -17.280 -7.822 20.450 1.00 92.88 238 ARG A O 1
ATOM 1877 N N . ARG A 1 239 ? -15.124 -8.427 20.707 1.00 92.75 239 ARG A N 1
ATOM 1878 C CA . ARG A 1 239 ? -14.580 -7.066 20.820 1.00 92.75 239 ARG A CA 1
ATOM 1879 C C . ARG A 1 239 ? -14.155 -6.480 19.481 1.00 92.75 239 ARG A C 1
ATOM 1881 O O . ARG A 1 239 ? -13.877 -5.284 19.418 1.00 92.75 239 ARG A O 1
ATOM 1888 N N . LEU A 1 240 ? -14.119 -7.305 18.432 1.00 93.12 240 LEU A N 1
ATOM 1889 C CA . LEU A 1 240 ? -13.543 -6.975 17.133 1.00 93.12 240 LEU A CA 1
ATOM 1890 C C . LEU A 1 240 ? -12.133 -6.404 17.313 1.00 93.12 240 LEU A C 1
ATOM 1892 O O . LEU A 1 240 ? -11.809 -5.339 16.785 1.00 93.12 240 LEU A O 1
ATOM 1896 N N . SER A 1 241 ? -11.315 -7.088 18.111 1.00 94.06 241 SER A N 1
ATOM 1897 C CA . SER A 1 241 ? -9.915 -6.746 18.358 1.00 94.06 241 SER A CA 1
ATOM 1898 C C . SER A 1 241 ? -8.996 -7.878 17.908 1.00 94.06 241 SER A C 1
ATOM 1900 O O . SER A 1 241 ? -9.410 -9.024 17.746 1.00 94.06 241 SER A O 1
ATOM 1902 N N . VAL A 1 242 ? -7.737 -7.539 17.658 1.00 94.44 242 VAL A N 1
ATOM 1903 C CA . VAL A 1 242 ? -6.695 -8.470 17.241 1.00 94.44 242 VAL A CA 1
ATOM 1904 C C . VAL A 1 242 ? -5.420 -8.209 18.028 1.00 94.44 242 VAL A C 1
ATOM 1906 O O . VAL A 1 242 ? -5.062 -7.064 18.310 1.00 94.44 242 VAL A O 1
ATOM 1909 N N . ARG A 1 243 ? -4.709 -9.273 18.382 1.00 93.75 243 ARG A N 1
ATOM 1910 C CA . ARG A 1 243 ? -3.392 -9.206 19.017 1.00 93.75 243 ARG A CA 1
ATOM 1911 C C . ARG A 1 243 ? -2.462 -10.227 18.390 1.00 93.75 243 ARG A C 1
ATOM 1913 O O . ARG A 1 243 ? -2.913 -11.236 17.858 1.00 93.75 243 ARG A O 1
ATOM 1920 N N . LYS A 1 244 ? -1.156 -9.990 18.468 1.00 92.50 244 LYS A N 1
ATOM 1921 C CA . LYS A 1 244 ? -0.176 -10.988 18.032 1.00 92.50 244 LYS A CA 1
ATOM 1922 C C . LYS A 1 244 ? -0.280 -12.219 18.935 1.00 92.50 244 LYS A C 1
ATOM 1924 O O . LYS A 1 244 ? -0.443 -12.060 20.148 1.00 92.50 244 LYS A O 1
ATOM 1929 N N . PHE A 1 245 ? -0.188 -13.425 18.371 1.00 89.12 245 PHE A N 1
ATOM 1930 C CA . PHE A 1 245 ? 0.009 -14.608 19.207 1.00 89.12 245 PHE A CA 1
ATOM 1931 C C . PHE A 1 245 ? 1.237 -14.370 20.098 1.00 89.12 245 PHE A C 1
ATOM 1933 O O . PHE A 1 245 ? 2.258 -13.885 19.591 1.00 89.12 245 PHE A O 1
ATOM 1940 N N . PRO A 1 246 ? 1.163 -14.652 21.413 1.00 79.50 246 PRO A N 1
ATOM 1941 C CA . PRO A 1 246 ? 2.358 -14.652 22.234 1.00 79.50 246 PRO A CA 1
ATOM 1942 C C . PRO A 1 246 ? 3.298 -15.670 21.601 1.00 79.50 246 PRO A C 1
ATOM 1944 O O . PRO A 1 246 ? 2.987 -16.860 21.564 1.00 79.50 246 PRO A O 1
ATOM 1947 N N . GLN A 1 247 ? 4.412 -15.194 21.041 1.00 72.69 247 GLN A N 1
ATOM 1948 C CA . GLN A 1 247 ? 5.490 -16.092 20.658 1.00 72.69 247 GLN A CA 1
ATOM 1949 C C . GLN A 1 247 ? 5.808 -16.870 21.928 1.00 72.69 247 GLN A C 1
ATOM 1951 O O . GLN A 1 247 ? 6.060 -16.248 22.965 1.00 72.69 247 GLN A O 1
ATOM 1956 N N . SER A 1 248 ?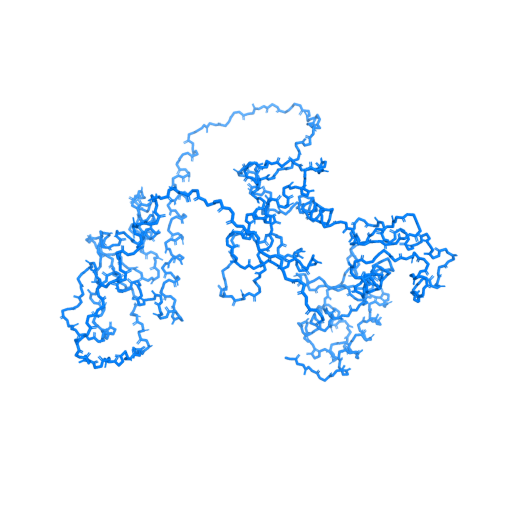 5.648 -18.200 21.880 1.00 57.75 248 SER A N 1
ATOM 1957 C CA . SER A 1 248 ? 5.970 -19.068 23.011 1.00 57.75 248 SER A CA 1
ATOM 1958 C C . SER A 1 248 ? 7.283 -18.577 23.595 1.00 57.75 248 SER A C 1
ATOM 1960 O O . SER A 1 248 ? 8.184 -18.322 22.795 1.00 57.75 248 SER A O 1
ATOM 1962 N N . PRO A 1 249 ? 7.369 -18.359 24.920 1.00 53.28 249 PRO A N 1
ATOM 1963 C CA . PRO A 1 249 ? 8.517 -17.710 25.524 1.00 53.28 249 PRO A CA 1
ATOM 1964 C C . PRO A 1 249 ? 9.760 -18.478 25.102 1.00 53.28 249 PRO A C 1
ATOM 1966 O O . PRO A 1 249 ? 10.031 -19.580 25.580 1.00 53.28 249 PRO A O 1
ATOM 1969 N N . GLU A 1 250 ? 10.475 -17.911 24.138 1.00 49.22 250 GLU A N 1
ATOM 1970 C CA . GLU A 1 250 ? 11.812 -18.322 23.787 1.00 49.22 250 GLU A CA 1
ATOM 1971 C C . GLU A 1 250 ? 12.573 -18.162 25.095 1.00 49.22 250 GLU A C 1
ATOM 1973 O O . GLU A 1 250 ? 12.587 -17.064 25.646 1.00 49.22 250 GLU A O 1
ATOM 1978 N N . ARG A 1 251 ? 13.006 -19.284 25.686 1.00 43.16 251 ARG A N 1
ATOM 1979 C CA . ARG A 1 251 ? 13.539 -19.371 27.052 1.00 43.16 251 ARG A CA 1
ATOM 1980 C C . ARG A 1 251 ? 14.567 -18.262 27.282 1.00 43.16 251 ARG A C 1
ATOM 1982 O O . ARG A 1 251 ? 15.738 -18.423 26.952 1.00 43.16 251 ARG A O 1
ATOM 1989 N N . VAL A 1 252 ? 14.126 -17.142 27.844 1.00 45.72 252 VAL A N 1
ATOM 1990 C CA . VAL A 1 252 ? 15.015 -16.064 28.257 1.00 45.72 252 VAL A CA 1
ATOM 1991 C C . VAL A 1 252 ? 15.695 -16.558 29.533 1.00 45.72 252 VAL A C 1
ATOM 1993 O O . VAL A 1 252 ? 14.984 -16.954 30.460 1.00 45.72 252 VAL A O 1
ATOM 1996 N N . PRO A 1 253 ? 17.037 -16.596 29.599 1.00 45.81 253 PRO A N 1
ATOM 1997 C CA . PRO A 1 253 ? 17.738 -16.953 30.823 1.00 45.81 253 PRO A CA 1
ATOM 1998 C C . PRO A 1 253 ? 17.359 -15.959 31.924 1.00 45.81 253 PRO A C 1
ATOM 2000 O O . PRO A 1 253 ? 17.371 -14.746 31.703 1.00 45.81 253 PRO A O 1
ATOM 2003 N N . GLU A 1 254 ? 16.980 -16.499 33.083 1.00 44.09 254 GLU A N 1
ATOM 2004 C CA . GLU A 1 254 ? 16.560 -15.771 34.280 1.00 44.09 254 GLU A CA 1
ATOM 2005 C C . GLU A 1 254 ? 17.503 -14.597 34.561 1.00 44.09 254 GLU A C 1
ATOM 2007 O O . GLU A 1 254 ? 18.677 -14.777 34.886 1.00 44.09 254 GL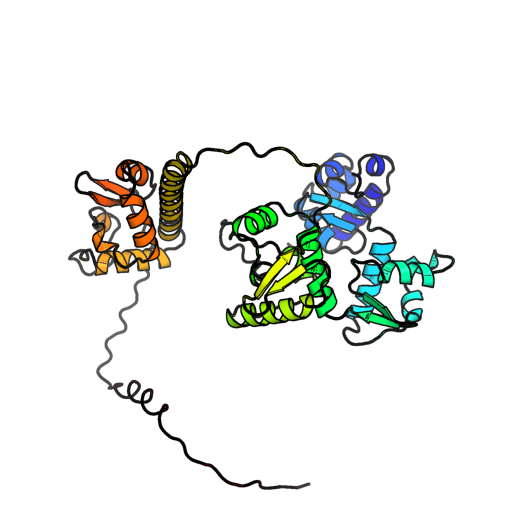U A O 1
ATOM 2012 N N . ARG A 1 255 ? 16.987 -13.373 34.428 1.00 45.69 255 ARG A N 1
ATOM 2013 C CA . ARG A 1 255 ? 17.650 -12.177 34.939 1.00 45.69 255 ARG A CA 1
ATOM 2014 C C . ARG A 1 255 ? 16.804 -11.617 36.067 1.00 45.69 255 ARG A C 1
ATOM 2016 O O . ARG A 1 255 ? 15.639 -11.276 35.874 1.00 45.69 255 ARG A O 1
ATOM 2023 N N . GLU A 1 256 ? 17.425 -11.602 37.237 1.00 44.06 256 GLU A N 1
ATOM 2024 C CA . GLU A 1 256 ? 16.874 -11.248 38.537 1.00 44.06 256 GLU A CA 1
ATOM 2025 C C . GLU A 1 256 ? 16.102 -9.924 38.509 1.00 44.06 256 GLU A C 1
ATOM 2027 O O . GLU A 1 256 ? 16.573 -8.892 38.024 1.00 44.06 256 GLU A O 1
ATOM 2032 N N . ALA A 1 257 ? 14.890 -9.977 39.052 1.00 41.50 257 ALA A N 1
ATOM 2033 C CA . ALA A 1 257 ? 14.006 -8.841 39.210 1.00 41.50 257 ALA A CA 1
ATOM 2034 C C . ALA A 1 257 ? 14.559 -7.871 40.265 1.00 41.50 257 ALA A C 1
ATOM 2036 O O . ALA A 1 257 ? 14.609 -8.192 41.452 1.00 41.50 257 ALA A O 1
ATOM 2037 N N . GLN A 1 258 ? 14.911 -6.655 39.846 1.00 38.62 258 GLN A N 1
ATOM 2038 C CA . GLN A 1 258 ? 15.044 -5.520 40.757 1.00 38.62 258 GLN A CA 1
ATOM 2039 C C . GLN A 1 258 ? 13.698 -4.802 40.877 1.00 38.62 258 GLN A C 1
ATOM 2041 O O . GLN A 1 258 ? 13.122 -4.340 39.892 1.00 38.62 258 GLN A O 1
ATOM 2046 N N . ALA A 1 259 ? 13.197 -4.730 42.109 1.00 42.38 259 ALA A N 1
ATOM 2047 C CA . ALA A 1 259 ? 11.986 -4.017 42.479 1.00 42.38 259 ALA A CA 1
ATOM 2048 C C . ALA A 1 259 ? 12.184 -2.496 42.355 1.00 42.38 259 ALA A C 1
ATOM 2050 O O . ALA A 1 259 ? 13.108 -1.933 42.940 1.00 42.38 259 ALA A O 1
ATOM 2051 N N . VAL A 1 260 ? 11.287 -1.827 41.625 1.00 42.88 260 VAL A N 1
ATOM 2052 C CA . VAL A 1 260 ? 11.216 -0.359 41.528 1.00 42.88 260 VAL A CA 1
ATOM 2053 C C . VAL A 1 260 ? 10.081 0.142 42.440 1.00 42.88 260 VAL A C 1
ATOM 2055 O O . VAL A 1 260 ? 8.989 -0.433 42.402 1.00 42.88 260 VAL A O 1
ATOM 2058 N N . PRO A 1 261 ? 10.291 1.179 43.276 1.00 45.09 261 PRO A N 1
ATOM 2059 C CA . PRO A 1 261 ? 9.302 1.633 44.253 1.00 45.09 261 PRO A CA 1
ATOM 2060 C C . PRO A 1 261 ? 8.145 2.430 43.619 1.00 45.09 261 PRO A C 1
ATOM 2062 O O . PRO A 1 261 ? 8.336 3.306 42.781 1.00 45.09 261 PRO A O 1
ATOM 2065 N N . ALA A 1 262 ? 6.922 2.149 44.079 1.00 47.38 262 ALA A N 1
ATOM 2066 C CA . ALA A 1 262 ? 5.646 2.535 43.465 1.00 47.38 262 ALA A CA 1
ATOM 2067 C C . ALA A 1 262 ? 5.141 3.974 43.739 1.00 47.38 262 ALA A C 1
ATOM 2069 O O . ALA A 1 262 ? 3.973 4.259 43.478 1.00 47.38 262 ALA A O 1
ATOM 2070 N N . ASN A 1 263 ? 5.967 4.888 44.264 1.00 44.75 263 ASN A N 1
ATOM 2071 C CA . ASN A 1 263 ? 5.474 6.181 44.777 1.00 44.75 263 ASN A CA 1
ATOM 2072 C C . ASN A 1 263 ? 5.747 7.416 43.893 1.00 44.75 263 ASN A C 1
ATOM 2074 O O . ASN A 1 263 ? 5.088 8.436 44.081 1.00 44.75 263 ASN A O 1
ATOM 2078 N N . GLU A 1 264 ? 6.636 7.353 42.895 1.00 44.50 264 GLU A N 1
ATOM 2079 C CA . GLU A 1 264 ? 6.877 8.495 41.984 1.00 44.50 264 GLU A CA 1
ATOM 2080 C C . GLU A 1 264 ? 5.898 8.553 40.796 1.00 44.50 264 GLU A C 1
ATOM 2082 O O . GLU A 1 264 ? 5.641 9.623 40.235 1.0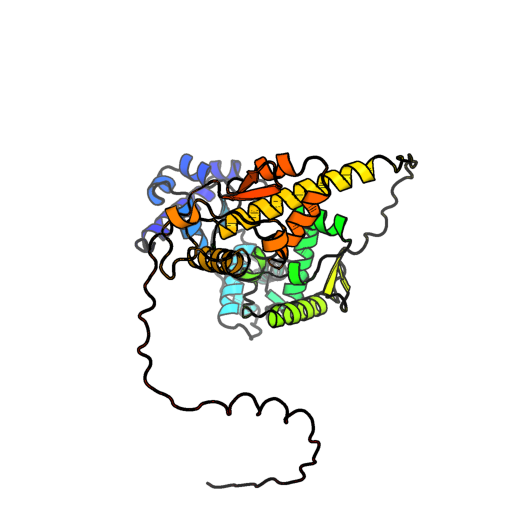0 44.50 264 GLU A O 1
ATOM 2087 N N . THR A 1 265 ? 5.270 7.429 40.445 1.00 47.09 265 THR A N 1
ATOM 2088 C CA . THR A 1 265 ? 4.415 7.310 39.254 1.00 47.09 265 THR A CA 1
ATOM 2089 C C . THR A 1 265 ? 3.131 8.141 39.362 1.00 47.09 265 THR A C 1
ATOM 2091 O O . THR A 1 265 ? 2.707 8.756 38.385 1.00 47.09 265 THR A O 1
ATOM 2094 N N . GLN A 1 266 ? 2.542 8.264 40.559 1.00 46.19 266 GLN A N 1
ATOM 2095 C CA . GLN A 1 266 ? 1.265 8.975 40.740 1.00 46.19 266 GLN A CA 1
ATOM 2096 C C . GLN A 1 266 ? 1.381 10.505 40.619 1.00 46.19 266 GLN A C 1
ATOM 2098 O O . GLN A 1 266 ? 0.427 11.172 40.209 1.00 46.19 266 GLN A O 1
ATOM 2103 N N . VAL A 1 267 ? 2.541 11.085 40.949 1.00 49.81 267 VAL A N 1
ATOM 2104 C CA . VAL A 1 267 ? 2.775 12.535 40.808 1.00 49.81 267 VAL A CA 1
ATOM 2105 C C . VAL A 1 267 ? 3.075 12.890 39.348 1.00 49.81 267 VAL A C 1
ATOM 2107 O O . VAL A 1 267 ? 2.627 13.929 38.853 1.00 49.81 267 VAL A O 1
ATOM 2110 N N . MET A 1 268 ? 3.761 11.999 38.623 1.00 44.41 268 MET A N 1
ATOM 2111 C CA . MET A 1 268 ? 4.049 12.171 37.198 1.00 44.41 268 MET A CA 1
ATOM 2112 C C . MET A 1 268 ? 2.799 11.987 36.317 1.00 44.41 268 MET A C 1
ATOM 2114 O O . MET A 1 268 ? 2.582 12.773 35.392 1.00 44.41 268 MET A O 1
ATOM 2118 N N . GLU A 1 269 ? 1.922 11.028 36.639 1.00 51.06 269 GLU A N 1
ATOM 2119 C CA . GLU A 1 269 ? 0.657 10.806 35.920 1.00 51.06 269 GLU A CA 1
ATOM 2120 C C . GLU A 1 269 ? -0.311 11.994 36.033 1.00 51.06 269 GLU A C 1
ATOM 2122 O O . GLU A 1 269 ? -0.926 12.390 35.036 1.00 51.06 269 GLU A O 1
ATOM 2127 N N . LYS A 1 270 ? -0.408 12.628 37.213 1.00 52.34 270 LYS A N 1
ATOM 2128 C CA . LYS A 1 270 ? -1.258 13.818 37.405 1.00 52.34 270 LYS A CA 1
ATOM 2129 C C . LYS A 1 270 ? -0.771 15.020 36.585 1.00 52.34 270 LYS A C 1
ATOM 2131 O O . LYS A 1 270 ? -1.593 15.686 35.955 1.00 52.34 270 LYS A O 1
ATOM 2136 N N . ARG A 1 271 ? 0.548 15.251 36.503 1.00 53.50 271 ARG A N 1
ATOM 2137 C CA . ARG A 1 271 ? 1.139 16.300 35.641 1.00 53.50 271 ARG A CA 1
ATOM 2138 C C . ARG A 1 271 ? 0.987 16.001 34.144 1.00 53.50 271 ARG A C 1
ATOM 2140 O O . ARG A 1 271 ? 0.769 16.916 33.352 1.00 53.50 271 ARG A O 1
ATOM 2147 N N . ALA A 1 272 ? 1.048 14.731 33.737 1.00 58.78 272 ALA A N 1
ATOM 2148 C CA . ALA A 1 272 ? 0.802 14.340 32.347 1.00 58.78 272 ALA A CA 1
ATOM 2149 C C . ALA A 1 272 ? -0.668 14.564 31.930 1.00 58.78 272 ALA A C 1
ATOM 2151 O O . ALA A 1 272 ? -0.950 14.916 30.780 1.00 58.78 272 ALA A O 1
ATOM 2152 N N . GLY A 1 273 ? -1.606 14.401 32.870 1.00 60.00 273 GLY A N 1
ATOM 2153 C CA . GLY A 1 273 ? -3.035 14.638 32.667 1.00 60.00 273 GLY A CA 1
ATOM 2154 C C . GLY A 1 273 ? -3.389 16.104 32.393 1.00 60.00 273 GLY A C 1
ATOM 2155 O O . GLY A 1 273 ? -4.117 16.372 31.431 1.00 60.00 273 GLY A O 1
ATOM 2156 N N . SER A 1 274 ? -2.853 17.045 33.182 1.00 61.38 274 SER A N 1
ATOM 2157 C CA . SER A 1 274 ? -3.105 18.486 33.002 1.00 61.38 274 SER A CA 1
ATOM 2158 C C . SER A 1 274 ? -2.501 19.006 31.697 1.00 61.38 274 SER A C 1
ATOM 2160 O O . SER A 1 274 ? -3.209 19.603 30.889 1.00 61.38 274 SER A O 1
ATOM 2162 N N . SER A 1 275 ? -1.250 18.642 31.396 1.00 67.25 275 SER A N 1
ATOM 2163 C CA . SER A 1 275 ? -0.575 19.017 30.144 1.00 67.25 275 SER A CA 1
ATOM 2164 C C . SER A 1 275 ? -1.329 18.526 28.896 1.00 67.25 275 SER A C 1
ATOM 2166 O O . SER A 1 275 ? -1.501 19.253 27.906 1.00 67.25 275 SER A O 1
ATOM 2168 N N . ARG A 1 276 ? -1.869 17.301 28.947 1.00 71.25 276 ARG A N 1
ATOM 2169 C CA . ARG A 1 276 ? -2.691 16.745 27.865 1.00 71.25 276 ARG A CA 1
ATOM 2170 C C . ARG A 1 276 ? -4.034 17.464 27.736 1.00 71.25 276 ARG A C 1
ATOM 2172 O O . ARG A 1 276 ? -4.467 17.714 26.612 1.00 71.25 276 ARG A O 1
ATOM 2179 N N . ALA A 1 277 ? -4.675 17.814 28.850 1.00 68.00 277 ALA A N 1
ATOM 2180 C CA . ALA A 1 277 ? -5.916 18.586 28.854 1.00 68.00 277 ALA A CA 1
ATOM 2181 C C . ALA A 1 277 ? -5.706 20.012 28.314 1.00 68.00 277 ALA A C 1
ATOM 2183 O O . ALA A 1 277 ? -6.501 20.460 27.490 1.00 68.00 277 ALA A O 1
ATOM 2184 N N . ALA A 1 278 ? -4.602 20.677 28.672 1.00 66.75 278 ALA A N 1
ATOM 2185 C CA . ALA A 1 278 ? -4.214 21.987 28.141 1.00 66.75 278 ALA A CA 1
ATOM 2186 C C . ALA A 1 278 ? -4.003 21.925 26.626 1.00 66.75 278 ALA A C 1
ATOM 2188 O O . ALA A 1 278 ? -4.491 22.776 25.883 1.00 66.75 278 ALA A O 1
ATOM 2189 N N . THR A 1 279 ? -3.329 20.875 26.150 1.00 69.50 279 THR A N 1
ATOM 2190 C CA . THR A 1 279 ? -3.102 20.648 24.717 1.00 69.50 279 THR A CA 1
ATOM 2191 C C . THR A 1 279 ? -4.414 20.393 23.971 1.00 69.50 279 THR A C 1
ATOM 2193 O O . THR A 1 279 ? -4.628 20.954 22.900 1.00 69.50 279 THR A O 1
ATOM 2196 N N . GLN A 1 280 ? -5.318 19.588 24.537 1.00 70.06 280 GLN A N 1
ATOM 2197 C CA . GLN A 1 280 ? -6.644 19.338 23.960 1.00 70.06 280 GLN A CA 1
ATOM 2198 C C . GLN A 1 280 ? -7.500 20.604 23.927 1.00 70.06 280 GLN A C 1
ATOM 2200 O O . GLN A 1 280 ? -8.141 20.877 22.914 1.00 70.06 280 GLN A O 1
ATOM 2205 N N . LEU A 1 281 ? -7.485 21.393 25.002 1.00 66.00 281 LEU A N 1
ATOM 2206 C CA . LEU A 1 281 ? -8.190 22.666 25.064 1.00 66.00 281 LEU A CA 1
ATOM 2207 C C . LEU A 1 281 ? -7.640 23.642 24.023 1.00 66.00 281 LEU A C 1
ATOM 2209 O O . LEU A 1 281 ? -8.418 24.225 23.277 1.00 66.00 281 LEU A O 1
ATOM 2213 N N . ARG A 1 282 ? -6.313 23.754 23.902 1.00 70.12 282 ARG A N 1
ATOM 2214 C CA . ARG A 1 282 ? -5.660 24.563 22.866 1.00 70.12 282 ARG A CA 1
ATOM 2215 C C . ARG A 1 282 ? -6.089 24.126 21.468 1.00 70.12 282 ARG A C 1
ATOM 2217 O O . ARG A 1 282 ? -6.543 24.953 20.699 1.00 70.12 282 ARG A O 1
ATOM 2224 N N . GLN A 1 283 ? -6.046 22.829 21.170 1.00 69.25 283 GLN A N 1
ATOM 2225 C CA . GLN A 1 283 ? -6.458 22.295 19.868 1.00 69.25 283 GLN A CA 1
ATOM 2226 C C . GLN A 1 283 ? -7.937 22.531 19.547 1.00 69.25 283 GLN A C 1
ATOM 2228 O O . GLN A 1 283 ? -8.271 22.712 18.373 1.00 69.25 283 GLN A O 1
ATOM 2233 N N . LEU A 1 284 ? -8.811 22.471 20.557 1.00 67.62 284 LEU A N 1
ATOM 2234 C CA . LEU A 1 284 ? -10.236 22.759 20.414 1.00 67.62 284 LEU A CA 1
ATOM 2235 C C . LEU A 1 284 ? -10.457 24.246 20.155 1.00 67.62 284 LEU A C 1
ATOM 2237 O O . LEU A 1 284 ? -11.169 24.588 19.220 1.00 67.62 284 LEU A O 1
ATOM 2241 N N . LEU A 1 285 ? -9.818 25.120 20.931 1.00 66.50 285 LEU A N 1
ATOM 2242 C CA . LEU A 1 285 ? -9.909 26.563 20.733 1.00 66.50 285 LEU A CA 1
ATOM 2243 C C . LEU A 1 285 ? -9.325 26.966 19.377 1.00 66.50 285 LEU A C 1
ATOM 2245 O O . LEU A 1 285 ? -10.003 27.644 18.625 1.00 66.50 285 LEU A O 1
ATOM 2249 N N . ASP A 1 286 ? -8.148 26.467 19.003 1.00 64.69 286 ASP A N 1
ATOM 2250 C CA . ASP A 1 286 ? -7.553 26.723 17.687 1.00 64.69 286 ASP A CA 1
ATOM 2251 C C . ASP A 1 286 ? -8.459 26.243 16.545 1.00 64.69 286 ASP A C 1
ATOM 2253 O O . ASP A 1 286 ? -8.452 26.842 15.483 1.00 64.69 286 ASP A O 1
ATOM 2257 N N . PHE A 1 287 ? -9.222 25.158 16.744 1.00 62.59 287 PHE A N 1
ATOM 2258 C CA . PHE A 1 287 ? -10.191 24.675 15.754 1.00 62.59 287 PHE A CA 1
ATOM 2259 C C . PHE A 1 287 ? -11.415 25.588 15.649 1.00 62.59 287 PHE A C 1
ATOM 2261 O O . PHE A 1 287 ? -11.854 25.892 14.545 1.00 62.59 287 PHE A O 1
ATOM 2268 N N . TYR A 1 288 ? -11.978 26.023 16.779 1.00 59.53 288 TYR A N 1
ATOM 2269 C CA . TYR A 1 288 ? -13.136 26.912 16.751 1.00 59.53 288 TYR A CA 1
ATOM 2270 C C . TYR A 1 288 ? -12.758 28.303 16.233 1.00 59.53 288 TYR A C 1
ATOM 2272 O O . TYR A 1 288 ? -13.440 28.800 15.349 1.00 59.53 288 TYR A O 1
ATOM 2280 N N . PHE A 1 289 ? -11.641 28.868 16.700 1.00 57.84 289 PHE A N 1
ATOM 2281 C CA . PHE A 1 289 ? -11.168 30.224 16.398 1.00 57.84 289 PHE A CA 1
ATOM 2282 C C . PHE A 1 289 ? -10.293 30.326 15.130 1.00 57.84 289 PHE A C 1
ATOM 2284 O O . PHE A 1 289 ? -9.684 31.370 14.888 1.00 57.84 289 PHE A O 1
ATOM 2291 N N . GLU A 1 290 ? -10.215 29.276 14.300 1.00 57.56 290 GLU A N 1
ATOM 2292 C CA . GLU A 1 290 ? -9.479 29.322 13.030 1.00 57.56 290 GLU A CA 1
ATOM 2293 C C . GLU A 1 290 ? -10.161 30.310 12.052 1.00 57.56 290 GLU A C 1
ATOM 2295 O O . GLU A 1 290 ? -11.382 30.247 11.866 1.00 57.56 290 GLU A O 1
ATOM 2300 N N . PRO A 1 291 ? -9.413 31.219 11.393 1.00 48.56 291 PRO A N 1
ATOM 2301 C CA . PRO A 1 291 ? -9.984 32.329 10.615 1.00 48.56 291 PRO A CA 1
ATOM 2302 C C . PRO A 1 291 ? -10.826 31.911 9.396 1.00 48.56 291 PRO A C 1
ATOM 2304 O O . PRO A 1 291 ? -11.520 32.743 8.819 1.00 48.56 291 PRO A O 1
ATOM 2307 N N . PHE A 1 292 ? -10.795 30.635 8.997 1.00 45.69 292 PHE A N 1
ATOM 2308 C CA . PHE A 1 292 ? -11.443 30.143 7.777 1.00 45.69 292 PHE A CA 1
ATOM 2309 C C . PHE A 1 292 ? -12.737 29.345 8.013 1.00 45.69 292 PHE A C 1
ATOM 2311 O O . PHE A 1 292 ? -13.366 28.915 7.049 1.00 45.69 292 PHE A O 1
ATOM 2318 N N . THR A 1 293 ? -13.192 29.178 9.261 1.00 49.91 293 THR A N 1
ATOM 2319 C CA . THR A 1 293 ? -14.437 28.452 9.586 1.00 49.91 293 THR A CA 1
ATOM 2320 C C . THR A 1 293 ? -15.455 29.338 10.306 1.00 49.91 293 THR A C 1
ATOM 2322 O O . THR A 1 293 ? -15.868 29.063 11.433 1.00 49.91 293 THR A O 1
ATOM 2325 N N . LEU A 1 294 ? -15.912 30.402 9.634 1.00 45.59 294 LEU A N 1
ATOM 2326 C CA . LEU A 1 294 ? -16.943 31.334 10.132 1.00 45.59 294 LEU A CA 1
ATOM 2327 C C . LEU A 1 294 ? -18.227 30.632 10.623 1.00 45.59 294 LEU A C 1
ATOM 2329 O O . LEU A 1 294 ? -18.828 31.065 11.603 1.00 45.59 294 LEU A O 1
ATOM 2333 N N . GLN A 1 295 ? -18.622 29.509 10.011 1.00 50.16 295 GLN A N 1
ATOM 2334 C CA . GLN A 1 295 ? -19.812 28.747 10.424 1.00 50.16 295 GLN A CA 1
ATOM 2335 C C . GLN A 1 295 ? -19.676 28.096 11.814 1.00 50.16 295 GLN A C 1
ATOM 2337 O O . GLN A 1 295 ? -20.655 28.023 12.553 1.00 50.16 295 GLN A O 1
ATOM 2342 N N . HIS A 1 296 ? -18.470 27.671 12.204 1.00 47.28 296 HIS A N 1
ATOM 2343 C CA . HIS A 1 296 ? -18.231 27.042 13.509 1.00 47.28 296 HIS A CA 1
ATOM 2344 C C . HIS A 1 296 ? -18.019 28.084 14.617 1.00 47.28 296 HIS A C 1
ATOM 2346 O O . HIS A 1 296 ? -18.491 27.882 15.737 1.00 47.28 296 HIS A O 1
ATOM 2352 N N . ASN A 1 297 ? -17.408 29.228 14.281 1.00 53.78 297 ASN A N 1
ATOM 2353 C CA . ASN A 1 297 ? -17.358 30.404 15.154 1.00 53.78 297 ASN A CA 1
ATOM 2354 C C . ASN A 1 297 ? -18.764 30.915 15.484 1.00 53.78 297 ASN A C 1
ATOM 2356 O O . ASN A 1 297 ? -19.048 31.197 16.644 1.00 53.78 297 ASN A O 1
ATOM 2360 N N . ARG A 1 298 ? -19.671 30.949 14.496 1.00 54.00 298 ARG A N 1
ATOM 2361 C CA . ARG A 1 298 ? -21.069 31.347 14.704 1.00 54.00 298 ARG A CA 1
ATOM 2362 C C . ARG A 1 298 ? -21.774 30.451 15.719 1.00 54.00 298 ARG A C 1
ATOM 2364 O O . ARG A 1 298 ? -22.449 30.979 16.582 1.00 54.00 298 ARG A O 1
ATOM 2371 N N . TYR A 1 299 ? -21.589 29.131 15.666 1.00 53.69 299 TYR A N 1
ATOM 2372 C CA . TYR A 1 299 ? -22.236 28.209 16.610 1.00 53.69 299 TYR A CA 1
ATOM 2373 C C . TYR A 1 299 ? -21.654 28.288 18.027 1.00 53.69 299 TYR A C 1
ATOM 2375 O O . TYR A 1 299 ? -22.405 28.251 18.998 1.00 53.69 299 TYR A O 1
ATOM 2383 N N . LEU A 1 300 ? -20.329 28.422 18.163 1.00 58.69 300 LEU A N 1
ATOM 2384 C CA . LEU A 1 300 ? -19.698 28.594 19.473 1.00 58.69 300 LEU A CA 1
ATOM 2385 C C . LEU A 1 300 ? -20.099 29.932 20.108 1.00 58.69 300 LEU A C 1
ATOM 2387 O O . LEU A 1 300 ? -20.438 29.957 21.286 1.00 58.69 300 LEU A O 1
ATOM 2391 N N . LEU A 1 301 ? -20.111 31.017 19.330 1.00 61.12 301 LEU A N 1
ATOM 2392 C CA . LEU A 1 301 ? -20.567 32.328 19.790 1.00 61.12 301 LEU A CA 1
ATOM 2393 C C . LEU A 1 301 ? -22.059 32.321 20.099 1.00 61.12 301 LEU A C 1
ATOM 2395 O O . LEU A 1 301 ? -22.441 32.800 21.149 1.00 61.12 301 LEU A O 1
ATOM 2399 N N . ASP A 1 302 ? -22.895 31.715 19.261 1.00 59.69 302 ASP A N 1
ATOM 2400 C CA . ASP A 1 302 ? -24.333 31.601 19.516 1.00 59.69 302 ASP A CA 1
ATOM 2401 C C . ASP A 1 302 ? -24.615 30.774 20.785 1.00 59.69 302 ASP A C 1
ATOM 2403 O O . ASP A 1 302 ? -25.479 31.129 21.580 1.00 59.69 302 ASP A O 1
ATOM 2407 N N . LEU A 1 303 ? -23.834 29.720 21.055 1.00 57.62 303 LEU A N 1
ATOM 2408 C CA . LEU A 1 303 ? -23.924 28.952 22.303 1.00 57.62 303 LEU A CA 1
ATOM 2409 C C . LEU A 1 303 ? -23.432 29.722 23.531 1.00 57.62 303 LEU A C 1
ATOM 2411 O O . LEU A 1 303 ? -24.055 29.620 24.588 1.00 57.62 303 LEU A O 1
ATOM 2415 N N . ILE A 1 304 ? -22.329 30.463 23.404 1.00 61.50 304 ILE A N 1
ATOM 2416 C CA . ILE A 1 304 ? -21.801 31.304 24.483 1.00 61.50 304 ILE A CA 1
ATOM 2417 C C . ILE A 1 304 ? -22.784 32.440 24.768 1.00 61.50 304 ILE A C 1
ATOM 2419 O O . ILE A 1 304 ? -23.123 32.656 25.919 1.00 61.50 304 ILE A O 1
ATOM 2423 N N . LEU A 1 305 ? -23.324 33.104 23.750 1.00 60.50 305 LEU A N 1
ATOM 2424 C CA . LEU A 1 305 ? -24.203 34.268 23.886 1.00 60.50 305 LEU A CA 1
ATOM 2425 C C . LEU A 1 305 ? -25.626 33.900 24.324 1.00 60.50 305 LEU A C 1
ATOM 2427 O O . LEU A 1 305 ? -26.240 34.642 25.086 1.00 60.50 305 LEU A O 1
ATOM 2431 N N . LYS A 1 306 ? -26.129 32.713 23.954 1.00 60.12 306 LYS A N 1
ATOM 2432 C CA . LYS A 1 306 ? -27.369 32.156 24.528 1.00 60.12 306 LYS A CA 1
ATOM 2433 C C . LYS A 1 306 ? -27.264 31.876 26.029 1.00 60.12 306 LYS A C 1
ATOM 2435 O O . LYS A 1 306 ? -28.298 31.740 26.677 1.00 60.12 306 LYS A O 1
ATOM 2440 N N . ARG A 1 307 ? -26.050 31.751 26.582 1.00 57.31 307 ARG A N 1
ATOM 2441 C CA . ARG A 1 307 ? -25.827 31.438 28.004 1.00 57.31 307 ARG A CA 1
ATOM 2442 C C . ARG A 1 307 ? -25.245 32.581 28.829 1.00 57.31 307 ARG A C 1
ATOM 2444 O O . ARG A 1 307 ? -25.705 32.774 29.943 1.00 57.31 307 ARG A O 1
ATOM 2451 N N . ALA A 1 308 ? -24.301 33.342 28.287 1.00 56.72 308 ALA A N 1
ATOM 2452 C CA . ALA A 1 308 ? -23.557 34.404 28.968 1.00 56.72 308 ALA A CA 1
ATOM 2453 C C . ALA A 1 308 ? -24.233 35.789 28.877 1.00 56.72 308 ALA A C 1
ATOM 2455 O O . ALA A 1 308 ? -23.590 36.798 29.137 1.00 56.72 308 ALA A O 1
ATOM 2456 N N . HIS A 1 309 ? -25.527 35.824 28.537 1.00 55.59 309 HIS A N 1
ATOM 2457 C CA . HIS A 1 309 ? -26.292 37.006 28.126 1.00 55.59 309 HIS A CA 1
ATOM 2458 C C . HIS A 1 309 ? -25.798 37.597 26.793 1.00 55.59 309 HIS A C 1
ATOM 2460 O O . HIS A 1 309 ? -24.653 38.017 26.646 1.00 55.59 309 HIS A O 1
ATOM 2466 N N . ALA A 1 310 ? -26.682 37.629 25.793 1.00 56.34 310 ALA A N 1
ATOM 2467 C CA . ALA A 1 310 ? -26.410 38.306 24.531 1.00 56.34 310 ALA A CA 1
ATOM 2468 C C . ALA A 1 310 ? -26.201 39.817 24.772 1.00 56.34 310 ALA A C 1
ATOM 2470 O O . ALA A 1 310 ? -26.774 40.358 25.726 1.00 56.34 310 ALA A O 1
ATOM 2471 N N . PRO A 1 311 ? -25.431 40.521 23.918 1.00 56.34 311 PRO A N 1
ATOM 2472 C CA . PRO A 1 311 ? -25.455 41.978 23.888 1.00 56.34 311 PRO A CA 1
ATOM 2473 C C . PRO A 1 311 ? -26.911 42.453 23.814 1.00 56.34 311 PRO A C 1
ATOM 2475 O O . PRO A 1 311 ? -27.714 41.840 23.111 1.00 56.34 311 PRO A O 1
ATOM 2478 N N . GLN A 1 312 ? -27.261 43.510 24.556 1.00 54.12 312 GLN A N 1
ATOM 2479 C CA . GLN A 1 312 ? -28.650 43.991 24.638 1.00 54.12 312 GLN A CA 1
ATOM 2480 C C . GLN A 1 312 ? -29.223 44.401 23.268 1.00 54.12 312 GLN A C 1
ATOM 2482 O O . GLN A 1 312 ? -30.440 44.406 23.088 1.00 54.12 312 GLN A O 1
ATOM 2487 N N . ASP A 1 313 ? -28.352 44.681 22.298 1.00 51.94 313 ASP A N 1
ATOM 2488 C CA . ASP A 1 313 ? -28.724 45.101 20.955 1.00 51.94 313 ASP A CA 1
ATOM 2489 C C . ASP A 1 313 ? -29.053 43.908 20.042 1.00 51.94 313 ASP A C 1
ATOM 2491 O O . ASP A 1 313 ? -28.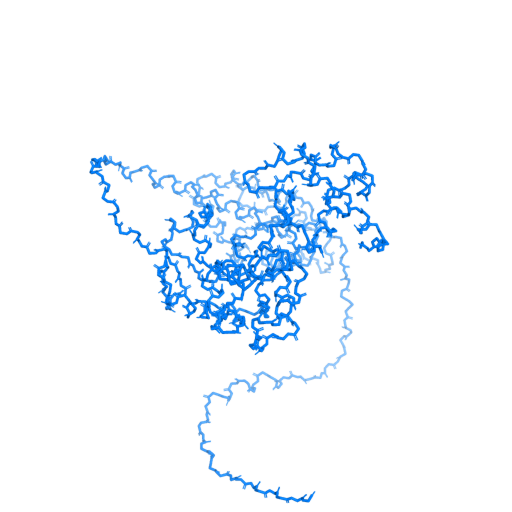261 42.976 19.846 1.00 51.94 313 ASP A O 1
ATOM 2495 N N . THR A 1 314 ? -30.241 43.966 19.437 1.00 47.59 314 THR A N 1
ATOM 2496 C CA . THR A 1 314 ? -30.711 43.017 18.423 1.00 47.59 314 THR A CA 1
ATOM 2497 C C . THR A 1 314 ? -30.147 43.406 17.056 1.00 47.59 314 THR A C 1
ATOM 2499 O O . THR A 1 314 ? -30.609 44.345 16.418 1.00 47.59 314 THR A O 1
ATOM 2502 N N . GLY A 1 315 ? -29.123 42.700 16.578 1.00 51.91 315 GLY A N 1
ATOM 2503 C CA . GLY A 1 315 ? -28.557 42.968 15.253 1.00 51.91 315 GLY A CA 1
ATOM 2504 C C . GLY A 1 315 ? -27.134 42.454 15.089 1.00 51.91 315 GLY A C 1
ATOM 2505 O O . GLY A 1 315 ? -26.560 41.943 16.051 1.00 51.91 315 GLY A O 1
ATOM 2506 N N . PRO A 1 316 ? -26.561 42.531 13.874 1.00 49.81 316 PRO A N 1
ATOM 2507 C CA . PRO A 1 316 ? -25.237 41.986 13.609 1.00 49.81 316 PRO A CA 1
ATOM 2508 C C . PRO A 1 316 ? -24.207 42.658 14.519 1.00 49.81 316 PRO A C 1
ATOM 2510 O O . PRO A 1 316 ? -23.948 43.856 14.413 1.00 49.81 316 PRO A O 1
ATOM 2513 N N . TRP A 1 317 ? -23.630 41.875 15.430 1.00 53.38 317 TRP A N 1
ATOM 2514 C CA . TRP A 1 317 ? -22.643 42.373 16.376 1.00 53.38 317 TRP A CA 1
ATOM 2515 C C . TRP A 1 317 ? -21.343 42.681 15.644 1.00 53.38 317 TRP A C 1
ATOM 2517 O O . TRP A 1 317 ? -20.721 41.798 15.046 1.00 53.38 317 TRP A O 1
ATOM 2527 N N . LEU A 1 318 ? -20.943 43.948 15.696 1.00 55.53 318 LEU A N 1
ATOM 2528 C CA . LEU A 1 318 ? -19.625 44.373 15.252 1.00 55.53 318 LEU A CA 1
ATOM 2529 C C . LEU A 1 318 ? -18.551 43.778 16.183 1.00 55.53 318 LEU A C 1
ATOM 2531 O O . LEU A 1 318 ? -18.838 43.409 17.326 1.00 55.53 318 LEU A O 1
ATOM 2535 N N . ALA A 1 319 ? -17.307 43.673 15.710 1.00 54.97 319 ALA A N 1
ATOM 2536 C CA . ALA A 1 319 ? -16.203 43.111 16.497 1.00 54.97 319 ALA A CA 1
ATOM 2537 C C . ALA A 1 319 ? -16.001 43.862 17.830 1.00 54.97 319 ALA A C 1
ATOM 2539 O O . ALA A 1 319 ? -15.617 43.272 18.840 1.00 54.97 319 ALA A O 1
ATOM 2540 N N . GLU A 1 320 ? -16.336 45.150 17.841 1.00 57.88 320 GLU A N 1
ATOM 2541 C CA . GLU A 1 320 ? -16.321 46.053 18.984 1.00 57.88 320 GLU A CA 1
ATOM 2542 C C . GLU A 1 320 ? -17.367 45.672 20.043 1.00 57.88 320 GLU A C 1
ATOM 2544 O O . GLU A 1 320 ? -17.087 45.767 21.237 1.00 57.88 320 GLU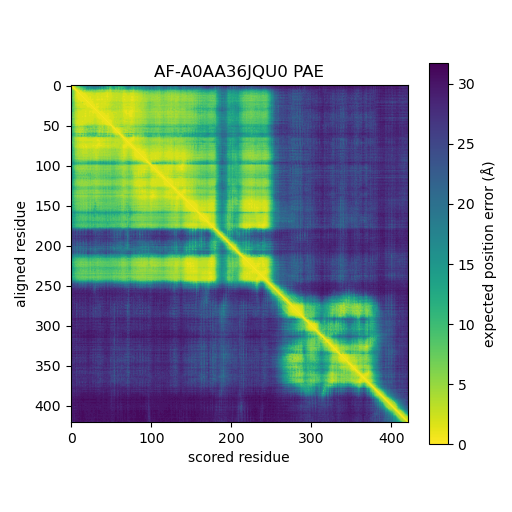 A O 1
ATOM 2549 N N . ALA A 1 321 ? -18.538 45.162 19.642 1.00 58.16 321 ALA A N 1
ATOM 2550 C CA . ALA A 1 321 ? -19.578 44.706 20.571 1.00 58.16 321 ALA A CA 1
ATOM 2551 C C . ALA A 1 321 ? -19.172 43.417 21.311 1.00 58.16 321 ALA A C 1
ATOM 2553 O O . ALA A 1 321 ? -19.602 43.175 22.437 1.00 58.16 321 ALA A O 1
ATOM 2554 N N . LEU A 1 322 ? -18.291 42.610 20.708 1.00 56.84 322 LEU A N 1
ATOM 2555 C CA . LEU A 1 322 ? -17.723 41.406 21.320 1.00 56.84 322 LEU A CA 1
ATOM 2556 C C . LEU A 1 322 ? -16.473 41.700 22.168 1.00 56.84 322 LEU A C 1
ATOM 2558 O O . LEU A 1 322 ? -15.973 40.797 22.839 1.00 56.84 322 LEU A O 1
ATOM 2562 N N . HIS A 1 323 ? -15.970 42.941 22.170 1.00 57.47 323 HIS A N 1
ATOM 2563 C CA . HIS A 1 323 ? -14.737 43.318 22.869 1.00 57.47 323 HIS A CA 1
ATOM 2564 C C . HIS A 1 323 ? -14.838 43.152 24.390 1.00 57.47 323 HIS A C 1
ATOM 2566 O O . HIS A 1 323 ? -13.876 42.744 25.035 1.00 57.47 323 HIS A O 1
ATOM 2572 N N . ASN A 1 324 ? -16.027 43.406 24.941 1.00 60.81 324 ASN A N 1
ATOM 2573 C CA . ASN A 1 324 ? -16.316 43.284 26.370 1.00 60.81 324 ASN A CA 1
ATOM 2574 C C . ASN A 1 324 ? -16.994 41.951 26.723 1.00 60.81 324 ASN A C 1
ATOM 2576 O O . ASN A 1 324 ? -17.464 41.777 27.849 1.00 60.81 324 ASN A O 1
ATOM 2580 N N . CYS A 1 325 ? -17.082 41.018 25.769 1.00 62.12 325 CYS A N 1
ATOM 2581 C CA . CYS A 1 325 ? -17.701 39.723 26.005 1.00 62.12 325 CYS A CA 1
ATOM 2582 C C . CYS A 1 325 ? -16.788 38.899 26.919 1.00 62.12 325 CYS A C 1
ATOM 2584 O O . CYS A 1 325 ? -15.776 38.343 26.487 1.00 62.12 325 CYS A O 1
ATOM 2586 N N . SER A 1 326 ? -17.168 38.822 28.189 1.00 65.94 326 SER A N 1
ATOM 2587 C CA . SER A 1 326 ? -16.568 37.920 29.160 1.00 65.94 326 SER A CA 1
ATOM 2588 C C . SER A 1 326 ? -17.536 36.783 29.442 1.00 65.94 326 SER A C 1
ATOM 2590 O O . SER A 1 326 ? -18.753 36.958 29.403 1.00 65.94 326 SER A O 1
ATOM 2592 N N . PHE A 1 327 ? -16.999 35.595 29.681 1.00 68.31 327 PHE A N 1
ATOM 2593 C CA . PHE A 1 327 ? -17.800 34.456 30.102 1.00 68.31 327 PHE A CA 1
ATOM 2594 C C . PHE A 1 327 ? -17.105 33.743 31.249 1.00 68.31 327 PHE A C 1
ATOM 2596 O O . PHE A 1 327 ? -15.877 33.624 31.317 1.00 68.31 327 PHE A O 1
ATOM 2603 N N . THR A 1 328 ? -17.916 33.273 32.181 1.00 66.88 328 THR A N 1
ATOM 2604 C CA . THR A 1 328 ? -17.465 32.479 33.309 1.00 66.88 328 THR A CA 1
ATOM 2605 C C . THR A 1 328 ? -17.313 31.022 32.894 1.00 66.88 328 THR A C 1
ATOM 2607 O O . THR A 1 328 ? -17.836 30.544 31.884 1.00 66.88 328 THR A O 1
ATOM 2610 N N . PHE A 1 329 ? -16.618 30.257 33.728 1.00 62.97 329 PHE A N 1
ATOM 2611 C CA . PHE A 1 329 ? -16.522 28.812 33.557 1.00 62.97 329 PHE A CA 1
ATOM 2612 C C . PHE A 1 329 ? -17.896 28.122 33.526 1.00 62.97 329 PHE A C 1
ATOM 2614 O O . PHE A 1 329 ? -18.076 27.118 32.834 1.00 62.97 329 PHE A O 1
ATOM 2621 N N . GLN A 1 330 ? -18.867 28.650 34.279 1.00 63.31 330 GLN A N 1
ATOM 2622 C CA . GLN A 1 330 ? -20.217 28.097 34.302 1.00 63.31 330 GLN A CA 1
ATOM 2623 C C . GLN A 1 330 ? -20.940 28.296 32.969 1.00 63.31 330 GLN A C 1
ATOM 2625 O O . GLN A 1 330 ? -21.711 27.425 32.577 1.00 63.31 330 GLN A O 1
ATOM 2630 N N . ASP A 1 331 ? -20.621 29.350 32.223 1.00 62.31 331 ASP A N 1
ATOM 2631 C CA . ASP A 1 331 ? -21.250 29.628 30.928 1.00 62.31 331 ASP A CA 1
ATOM 2632 C C . ASP A 1 331 ? -20.781 28.648 29.841 1.00 62.31 331 ASP A C 1
ATOM 2634 O O . ASP A 1 331 ? -21.516 28.318 28.910 1.00 62.31 331 ASP A O 1
ATOM 2638 N N . LEU A 1 332 ? -19.582 28.079 30.013 1.00 60.41 332 LEU A N 1
ATOM 2639 C CA . LEU A 1 332 ? -19.040 27.014 29.161 1.00 60.41 332 LEU A CA 1
ATOM 2640 C C . LEU A 1 332 ? -19.574 25.616 29.522 1.00 60.41 332 LEU A C 1
ATOM 2642 O O . LEU A 1 332 ? -19.300 24.637 28.813 1.00 60.41 332 LEU A O 1
ATOM 2646 N N . LYS A 1 333 ? -20.344 25.492 30.613 1.00 52.66 333 LYS A N 1
ATOM 2647 C CA . LYS A 1 333 ? -20.972 24.238 31.049 1.00 52.66 333 LYS A CA 1
ATOM 2648 C C . LYS A 1 333 ? -21.973 23.804 29.982 1.00 52.66 333 LYS A C 1
ATOM 2650 O O . LYS A 1 333 ? -22.947 24.497 29.737 1.00 52.66 333 LYS A O 1
ATOM 2655 N N . GLY A 1 334 ? -21.732 22.669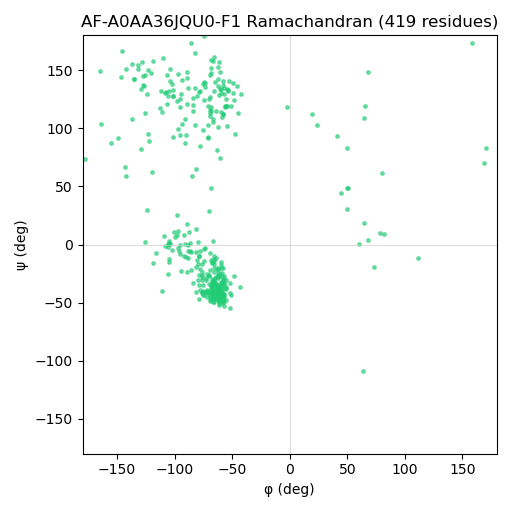 29.323 1.00 50.94 334 GLY A N 1
ATOM 2656 C CA . GLY A 1 334 ? -22.538 22.152 28.205 1.00 50.94 334 GLY A CA 1
ATOM 2657 C C . GLY A 1 334 ? -21.844 22.157 26.837 1.00 50.94 334 GLY A C 1
ATOM 2658 O O . GLY A 1 334 ? -22.288 21.449 25.936 1.00 50.94 334 GLY A O 1
ATOM 2659 N N . LEU A 1 335 ? -20.697 22.827 26.696 1.00 60.78 335 LEU A N 1
ATOM 2660 C CA . LEU A 1 335 ? -19.769 22.611 25.580 1.00 60.78 335 LEU A CA 1
ATOM 2661 C C . LEU A 1 335 ? -18.907 21.379 25.883 1.00 60.78 335 LEU A C 1
ATOM 2663 O O . LEU A 1 335 ? -17.706 21.495 26.110 1.00 60.78 335 LEU A O 1
ATOM 2667 N N . GLY A 1 336 ? -19.534 20.199 25.965 1.00 65.50 336 GLY A N 1
ATOM 2668 C CA . GLY A 1 336 ? -19.051 19.034 26.729 1.00 65.50 336 GLY A CA 1
ATOM 2669 C C . GLY A 1 336 ? -17.555 18.693 26.626 1.00 65.50 336 GLY A C 1
ATOM 2670 O O . GLY A 1 336 ? -16.938 18.331 27.627 1.00 65.50 336 GLY A O 1
ATOM 2671 N N . ARG A 1 337 ? -16.928 18.863 25.455 1.00 65.81 337 ARG A N 1
ATOM 2672 C CA . ARG A 1 337 ? -15.479 18.637 25.278 1.00 65.81 337 ARG A CA 1
ATOM 2673 C C . ARG A 1 337 ? -14.606 19.741 25.887 1.00 65.81 337 ARG A C 1
ATOM 2675 O O . ARG A 1 337 ? -13.598 19.425 26.511 1.00 65.81 337 ARG A O 1
ATOM 2682 N N . ILE A 1 338 ? -15.003 21.005 25.735 1.00 66.88 338 ILE A N 1
ATOM 2683 C CA . ILE A 1 338 ? -14.322 22.172 26.315 1.00 66.88 338 ILE A CA 1
ATOM 2684 C C . ILE A 1 338 ? -14.464 22.131 27.836 1.00 66.88 338 ILE A C 1
ATOM 2686 O O . ILE A 1 338 ? -13.462 22.218 28.537 1.00 66.88 338 ILE A O 1
ATOM 2690 N N . GLN A 1 339 ? -15.674 21.874 28.339 1.00 68.75 339 GLN A N 1
ATOM 2691 C CA . GLN A 1 339 ? -15.920 21.720 29.772 1.00 68.75 339 GLN A CA 1
ATOM 2692 C C . GLN A 1 339 ? -15.081 20.585 30.375 1.00 68.75 339 GLN A C 1
ATOM 2694 O O . GLN A 1 339 ? -14.430 20.785 31.392 1.00 68.75 339 GLN A O 1
ATOM 2699 N N . SER A 1 340 ? -15.044 19.402 29.747 1.00 70.44 340 SER A N 1
ATOM 2700 C CA . SER A 1 340 ? -14.257 18.273 30.263 1.00 70.44 340 SER A CA 1
ATOM 2701 C C . SER A 1 340 ? -12.754 18.576 30.312 1.00 70.44 340 SER A C 1
ATOM 2703 O O . SER A 1 340 ? -12.085 18.203 31.276 1.00 70.44 340 SER A O 1
ATOM 2705 N N . ALA A 1 341 ? -12.217 19.265 29.299 1.00 69.88 341 ALA A N 1
ATOM 2706 C CA . ALA A 1 341 ? -10.816 19.683 29.287 1.00 69.88 341 ALA A CA 1
ATOM 2707 C C . ALA A 1 341 ? -10.531 20.731 30.375 1.00 69.88 341 ALA A C 1
ATOM 2709 O O . ALA A 1 341 ? -9.551 20.619 31.106 1.00 69.88 341 ALA A O 1
ATOM 2710 N N . LEU A 1 342 ? -11.430 21.698 30.533 1.00 67.94 342 LEU A N 1
ATOM 2711 C CA . LEU A 1 342 ? -11.341 22.754 31.532 1.00 67.94 342 LEU A CA 1
ATOM 2712 C C . LEU A 1 342 ? -11.472 22.235 32.977 1.00 67.94 342 LEU A C 1
ATOM 2714 O O . LEU A 1 342 ? -10.694 22.636 33.838 1.00 67.94 342 LEU A O 1
ATOM 2718 N N . SER A 1 343 ? -12.378 21.291 33.252 1.00 73.69 343 SER A N 1
ATOM 2719 C CA . SER A 1 343 ? -12.503 20.658 34.575 1.00 73.69 343 SER A CA 1
ATOM 2720 C C . SER A 1 343 ? -11.260 19.853 34.952 1.00 73.69 343 SER A C 1
ATOM 2722 O O . SER A 1 343 ? -10.885 19.815 36.118 1.00 73.69 343 SER A O 1
ATOM 2724 N N . LYS A 1 344 ? -10.583 19.234 33.975 1.00 77.00 344 LYS A N 1
ATOM 2725 C CA . LYS A 1 344 ? -9.294 18.565 34.212 1.00 77.00 344 LYS A CA 1
ATOM 2726 C C . LYS A 1 344 ? -8.196 19.573 34.533 1.00 77.00 344 LYS A C 1
ATOM 2728 O O . LYS A 1 344 ? -7.376 19.306 35.405 1.00 77.00 344 LYS A O 1
ATOM 2733 N N . LEU A 1 345 ? -8.207 20.735 33.885 1.00 71.38 345 LEU A N 1
ATOM 2734 C CA . LEU A 1 345 ? -7.249 21.802 34.169 1.00 71.38 345 LEU A CA 1
ATOM 2735 C C . LEU A 1 345 ? -7.441 22.416 35.551 1.00 71.38 345 LEU A C 1
ATOM 2737 O O . LEU A 1 345 ? -6.446 22.624 36.224 1.00 71.38 345 LEU A O 1
ATOM 2741 N N . GLN A 1 346 ? -8.677 22.598 36.029 1.00 72.69 346 GLN A N 1
ATOM 2742 C CA . GLN A 1 346 ? -8.943 23.106 37.387 1.00 72.69 346 GLN A CA 1
ATOM 2743 C C . GLN A 1 346 ? -8.332 22.250 38.508 1.00 72.69 346 GLN A C 1
ATOM 2745 O O . GLN A 1 346 ? -8.153 22.738 39.618 1.00 72.69 346 GLN A O 1
ATOM 2750 N N . THR A 1 347 ? -8.000 20.984 38.235 1.00 75.25 347 THR A N 1
ATOM 2751 C CA . THR A 1 347 ? -7.306 20.125 39.209 1.00 75.25 347 THR A CA 1
ATOM 2752 C C . THR A 1 347 ? -5.797 20.399 39.301 1.00 75.25 347 THR A C 1
ATOM 2754 O O . THR A 1 347 ? -5.146 19.891 40.212 1.00 75.25 347 THR A O 1
ATOM 2757 N N . SER A 1 348 ? -5.238 21.205 38.3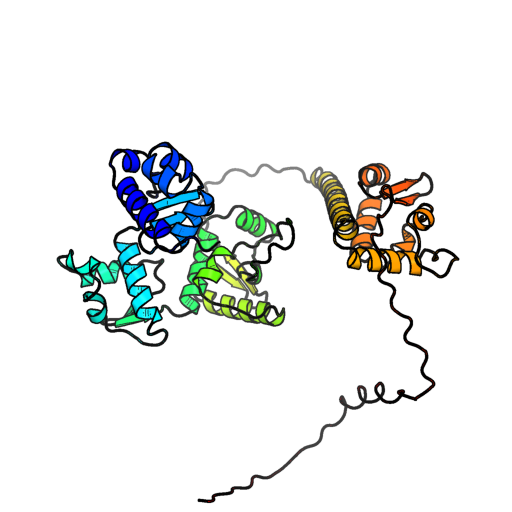87 1.00 76.62 348 SER A N 1
ATOM 2758 C CA . SER A 1 348 ? -3.850 21.683 38.422 1.00 76.62 348 SER A CA 1
ATOM 2759 C C . SER A 1 348 ? -3.734 22.898 39.344 1.00 76.62 348 SER A C 1
ATOM 2761 O O . SER A 1 348 ? -4.527 23.832 39.254 1.00 76.62 348 SER A O 1
ATOM 2763 N N . THR A 1 349 ? -2.716 22.925 40.206 1.00 73.38 349 THR A N 1
ATOM 2764 C CA . THR A 1 349 ? -2.441 24.053 41.116 1.00 73.38 349 THR A CA 1
ATOM 2765 C C . THR A 1 349 ? -2.046 25.341 40.388 1.00 73.38 349 THR A C 1
ATOM 2767 O O . THR A 1 349 ? -2.112 26.406 40.987 1.00 73.38 349 THR A O 1
ATOM 2770 N N . ASP A 1 350 ? -1.661 25.255 39.109 1.00 74.19 350 ASP A N 1
ATOM 2771 C CA . ASP A 1 350 ? -1.183 26.384 38.294 1.00 74.19 350 ASP A CA 1
ATOM 2772 C C . ASP A 1 350 ? -1.989 26.567 36.991 1.00 74.19 350 ASP A C 1
ATOM 2774 O O . ASP A 1 350 ? -1.503 27.024 35.954 1.00 74.19 350 ASP A O 1
ATOM 2778 N N . TRP A 1 351 ? -3.267 26.183 37.019 1.00 71.44 351 TRP A N 1
ATOM 27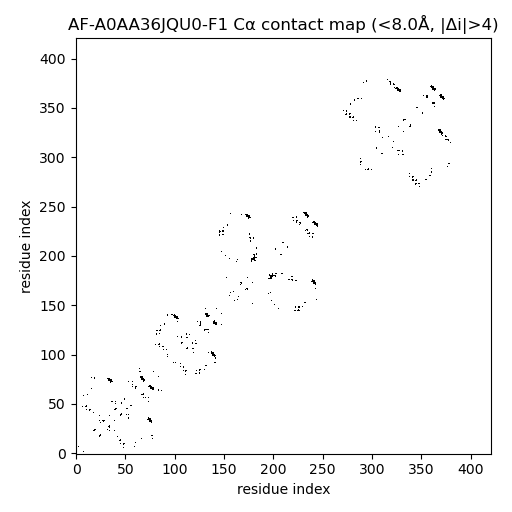79 C CA . TRP A 1 351 ? -4.128 26.198 35.834 1.00 71.44 351 TRP A CA 1
ATOM 2780 C C . TRP A 1 351 ? -4.315 27.598 35.225 1.00 71.44 351 TRP A C 1
ATOM 2782 O O . TRP A 1 351 ? -4.519 27.715 34.017 1.00 71.44 351 TRP A O 1
ATOM 2792 N N . ILE A 1 352 ? -4.204 28.661 36.031 1.00 69.50 352 ILE A N 1
ATOM 2793 C CA . ILE A 1 352 ? -4.276 30.056 35.570 1.00 69.50 352 ILE A CA 1
ATOM 2794 C C . ILE A 1 352 ? -3.096 30.370 34.640 1.00 69.50 352 ILE A C 1
ATOM 2796 O O . ILE A 1 352 ? -3.300 30.949 33.570 1.00 69.50 352 ILE A O 1
ATOM 2800 N N . SER A 1 353 ? -1.881 29.937 34.993 1.00 72.94 353 SER A N 1
ATOM 2801 C CA . SER A 1 353 ? -0.696 30.098 34.143 1.00 72.94 353 SER A CA 1
ATOM 2802 C C . SER A 1 353 ? -0.804 29.250 32.874 1.00 72.94 353 SER A C 1
ATOM 2804 O O . SER A 1 353 ? -0.516 29.738 31.781 1.00 72.94 353 SER A O 1
ATOM 2806 N N . GLU A 1 354 ? -1.313 28.015 32.982 1.00 69.56 354 GLU A N 1
ATOM 2807 C CA . GLU A 1 354 ? -1.537 27.130 31.827 1.00 69.56 354 GLU A CA 1
ATOM 2808 C C . GLU A 1 354 ? -2.567 27.709 30.832 1.00 69.56 354 GLU A C 1
ATOM 2810 O O . GLU A 1 354 ? -2.358 27.659 29.613 1.00 69.56 354 GLU A O 1
ATOM 2815 N N . LEU A 1 355 ? -3.653 28.317 31.328 1.00 66.00 355 LEU A N 1
ATOM 2816 C CA . LEU A 1 355 ? -4.626 29.048 30.506 1.00 66.00 355 LEU A CA 1
ATOM 2817 C C . LEU A 1 355 ? -4.055 30.356 29.951 1.00 66.00 355 LEU A C 1
ATOM 2819 O O . LEU A 1 355 ? -4.365 30.728 28.820 1.00 66.00 355 LEU A O 1
ATOM 2823 N N . GLY A 1 356 ? -3.185 31.030 30.706 1.00 63.94 356 GLY A N 1
ATOM 2824 C CA . GLY A 1 356 ? -2.441 32.210 30.267 1.00 63.94 356 GLY A CA 1
ATOM 2825 C C . GLY A 1 356 ? -1.544 31.953 29.048 1.00 63.94 356 GLY A C 1
ATOM 2826 O O . GLY A 1 356 ? -1.170 32.894 28.347 1.00 63.94 356 GLY A O 1
ATOM 2827 N N . CYS A 1 357 ? -1.240 30.695 28.727 1.00 65.06 357 CYS A N 1
ATOM 2828 C CA . CYS A 1 357 ? -0.529 30.319 27.506 1.00 65.06 357 CYS A CA 1
ATOM 2829 C C . CYS A 1 357 ? -1.447 30.076 26.291 1.00 65.06 357 CYS A C 1
ATOM 2831 O O . CYS A 1 357 ? -0.951 29.720 25.219 1.00 65.06 357 CYS A O 1
ATOM 2833 N N . LEU A 1 358 ? -2.773 30.205 26.420 1.00 64.31 358 LEU A N 1
ATOM 2834 C CA . LEU A 1 358 ? -3.695 30.022 25.299 1.00 64.31 358 LEU A CA 1
ATOM 2835 C C . LEU A 1 358 ? -3.716 31.267 24.407 1.00 64.31 358 LEU A C 1
ATOM 2837 O O . LEU A 1 358 ? -3.871 32.395 24.868 1.00 64.31 358 LEU A O 1
ATOM 2841 N N . LYS A 1 359 ? -3.582 31.050 23.096 1.00 66.31 359 LYS A N 1
ATOM 2842 C CA . LYS A 1 359 ? -3.495 32.115 22.087 1.00 66.31 359 LYS A CA 1
ATOM 2843 C C . LYS A 1 359 ? -4.745 32.996 22.044 1.00 66.31 359 LYS A C 1
ATOM 2845 O O . LYS A 1 359 ? -4.634 34.197 21.823 1.00 66.31 359 LYS A O 1
ATOM 2850 N N . HIS A 1 360 ? -5.909 32.394 22.280 1.00 66.81 360 HIS A N 1
ATOM 2851 C CA . HIS A 1 360 ? -7.209 33.022 22.058 1.00 66.81 360 HIS A CA 1
ATOM 2852 C C . HIS A 1 360 ? -7.916 33.473 23.339 1.00 66.81 360 HIS A C 1
ATOM 2854 O O . HIS A 1 360 ? -8.857 34.248 23.233 1.00 66.81 360 HIS A O 1
ATOM 2860 N N . LEU A 1 361 ? -7.467 33.053 24.530 1.00 68.69 361 LEU A N 1
ATOM 2861 C CA . LEU A 1 361 ? -8.127 33.369 25.802 1.00 68.69 361 LEU A CA 1
ATOM 2862 C C . LEU A 1 361 ? -7.175 34.022 26.809 1.00 68.69 361 LEU A C 1
ATOM 2864 O O . LEU A 1 361 ? -5.988 33.707 26.878 1.00 68.69 361 LEU A O 1
ATOM 2868 N N . ARG A 1 362 ? -7.702 34.938 27.613 1.00 76.75 362 ARG A N 1
ATOM 2869 C CA . ARG A 1 362 ? -7.054 35.548 28.773 1.00 76.75 362 ARG A CA 1
ATOM 2870 C C . ARG A 1 362 ? -7.953 35.320 29.982 1.00 76.75 362 ARG A C 1
ATOM 2872 O O . ARG A 1 362 ? -9.139 35.603 29.914 1.00 76.75 362 ARG A O 1
ATOM 2879 N N . CYS A 1 363 ? -7.383 34.818 31.069 1.00 75.31 363 CYS A N 1
ATOM 2880 C CA . CYS A 1 363 ? -8.068 34.771 32.354 1.00 75.31 363 CYS A CA 1
ATOM 2881 C C . CYS A 1 363 ? -7.812 36.087 33.098 1.00 75.31 363 CYS A C 1
ATOM 2883 O O . CYS A 1 363 ? -6.672 36.563 33.110 1.00 75.31 363 CYS A O 1
ATOM 2885 N N . ASP A 1 364 ? -8.846 36.681 33.686 1.00 79.75 364 ASP A N 1
ATOM 2886 C CA . ASP A 1 364 ? -8.690 37.769 34.649 1.00 79.75 364 ASP A CA 1
ATOM 2887 C C . ASP A 1 364 ? -8.471 37.226 36.075 1.00 79.75 364 ASP A C 1
ATOM 2889 O O . ASP A 1 364 ? -8.537 36.019 36.327 1.00 79.75 364 ASP A O 1
ATOM 2893 N N . SER A 1 365 ? -8.186 38.126 37.017 1.00 74.62 365 SER A N 1
ATOM 2894 C CA . SER A 1 365 ? -7.989 37.796 38.433 1.00 74.62 365 SER A CA 1
ATOM 2895 C C . SER A 1 365 ? -9.262 37.316 39.142 1.00 74.62 365 SER A C 1
ATOM 2897 O O . SER A 1 365 ? -9.168 36.759 40.231 1.00 74.62 365 SER A O 1
ATOM 2899 N N . GLY A 1 366 ? -10.439 37.531 38.548 1.00 75.25 366 GLY A N 1
ATOM 2900 C CA . GLY A 1 366 ? -11.733 37.051 39.035 1.00 75.25 366 GLY A CA 1
ATOM 2901 C C . GLY A 1 366 ? -12.133 35.680 38.477 1.00 75.25 366 GLY A C 1
ATOM 2902 O O . GLY A 1 366 ? -13.203 35.181 38.816 1.00 75.25 366 GLY A O 1
ATOM 2903 N N . GLY A 1 367 ? -11.299 35.057 37.635 1.00 70.62 367 GLY A N 1
ATOM 2904 C CA . GLY A 1 367 ? -11.600 33.782 36.977 1.00 70.62 367 GLY A CA 1
ATOM 2905 C C . GLY A 1 367 ? -12.477 33.904 35.723 1.00 70.62 367 GLY A C 1
ATOM 2906 O O . GLY A 1 367 ? -12.920 32.884 35.190 1.00 70.62 367 GLY A O 1
ATOM 2907 N N . GLY A 1 368 ? -12.729 35.125 35.248 1.00 75.69 368 GLY A N 1
ATOM 2908 C CA . GLY A 1 368 ? -13.398 35.412 33.985 1.00 75.69 368 GLY A CA 1
ATOM 2909 C C . GLY A 1 368 ? -12.485 35.137 32.792 1.00 75.69 368 GLY A C 1
ATOM 2910 O O . GLY A 1 368 ? -11.289 35.440 32.819 1.00 75.69 368 GLY A O 1
ATOM 2911 N N . LEU A 1 369 ? -13.041 34.544 31.734 1.00 69.88 369 LEU A N 1
ATOM 2912 C CA . LEU A 1 369 ? -12.330 34.276 30.487 1.00 69.88 369 LEU A CA 1
ATOM 2913 C C . LEU A 1 369 ? -12.714 35.321 29.434 1.00 69.88 369 LEU A C 1
ATOM 2915 O O . LEU A 1 369 ? -13.889 35.531 29.144 1.00 69.88 369 LEU A O 1
ATOM 2919 N N . HIS A 1 370 ? -11.695 35.942 28.846 1.00 71.12 370 HIS A N 1
ATOM 2920 C CA . HIS A 1 370 ? -11.787 36.996 27.833 1.00 71.12 370 HIS A CA 1
ATOM 2921 C C . HIS A 1 370 ? -11.087 36.552 26.553 1.00 71.12 370 HIS A C 1
ATOM 2923 O O . HIS A 1 370 ? -10.076 35.851 26.614 1.00 71.12 370 HIS A O 1
ATOM 2929 N N . LEU A 1 371 ? -11.558 36.982 25.386 1.00 67.88 371 LEU A N 1
ATOM 2930 C CA . LEU A 1 371 ? -10.876 36.699 24.120 1.00 67.88 371 LEU A CA 1
ATOM 2931 C C . LEU A 1 371 ? -9.666 37.633 23.930 1.00 67.88 371 LEU A C 1
ATOM 2933 O O . LEU A 1 371 ? -9.768 38.841 24.115 1.00 67.88 371 LEU A O 1
ATOM 2937 N N . ARG A 1 372 ? -8.499 37.085 23.558 1.00 67.19 372 ARG A N 1
ATOM 2938 C CA . ARG A 1 372 ? -7.270 37.877 23.308 1.00 67.19 372 ARG A CA 1
ATOM 2939 C C . ARG A 1 372 ? -7.269 38.578 21.962 1.00 67.19 372 ARG A C 1
ATOM 2941 O O . ARG A 1 372 ? -6.719 39.665 21.829 1.00 67.19 372 ARG A O 1
ATOM 2948 N N . THR A 1 373 ? -7.785 37.898 20.947 1.00 60.50 373 THR A N 1
ATOM 2949 C CA . THR A 1 373 ? -7.810 38.392 19.573 1.00 60.50 373 THR A CA 1
ATOM 2950 C C . THR A 1 373 ? -9.231 38.822 19.267 1.00 60.50 373 THR A C 1
ATOM 2952 O O . THR A 1 373 ? -10.164 38.069 19.545 1.00 60.50 373 THR A O 1
ATOM 2955 N N . GLN A 1 374 ? -9.389 40.015 18.694 1.00 57.03 374 GLN A N 1
ATOM 2956 C CA . GLN A 1 374 ? -10.668 40.424 18.130 1.00 57.03 374 GLN A CA 1
ATOM 2957 C C . GLN A 1 374 ? -11.078 39.393 17.073 1.00 57.03 374 GLN A C 1
ATOM 2959 O O . GLN A 1 374 ? -10.278 39.004 16.220 1.00 57.03 374 GLN A O 1
ATOM 2964 N N . LEU A 1 375 ? -12.309 38.903 17.173 1.00 53.66 375 LEU A N 1
ATOM 2965 C CA . LEU A 1 375 ? -12.883 38.043 16.151 1.00 53.66 375 LEU A CA 1
ATOM 2966 C C . LEU A 1 375 ? -13.117 38.893 14.903 1.00 53.66 375 LEU A C 1
ATOM 2968 O O . LEU A 1 375 ? -13.995 39.751 14.895 1.00 53.66 375 LEU A O 1
ATOM 2972 N N . GLU A 1 376 ? -12.345 38.657 13.843 1.00 46.12 376 GLU A N 1
ATOM 2973 C CA . GLU A 1 376 ? -12.661 39.220 12.533 1.00 46.12 376 GLU A CA 1
ATOM 2974 C C . GLU A 1 376 ? -13.900 38.509 11.977 1.00 46.12 376 GLU A C 1
ATOM 2976 O O . GLU A 1 376 ? -13.813 37.463 11.328 1.00 46.12 376 GLU A O 1
ATOM 2981 N N . VAL A 1 377 ? -15.080 39.071 12.234 1.00 50.78 377 VAL A N 1
ATOM 2982 C CA . VAL A 1 377 ? -16.316 38.614 11.598 1.00 50.78 377 VAL A CA 1
ATOM 2983 C C . VAL A 1 377 ? -16.352 39.185 10.182 1.00 50.78 377 VAL A C 1
ATOM 2985 O O . VAL A 1 377 ? -16.904 40.252 9.927 1.00 50.78 377 VAL A O 1
ATOM 2988 N N . ARG A 1 378 ? -15.712 38.491 9.235 1.00 41.12 378 ARG A N 1
ATOM 2989 C CA . ARG A 1 378 ? -15.769 38.865 7.818 1.00 41.12 378 ARG A CA 1
ATOM 2990 C C . ARG A 1 378 ? -17.138 38.473 7.255 1.00 41.12 378 ARG A C 1
ATOM 2992 O O . ARG A 1 378 ? -17.355 37.320 6.901 1.00 41.12 378 ARG A O 1
ATOM 2999 N N . ASN A 1 379 ? -18.026 39.463 7.185 1.00 38.41 379 ASN A N 1
ATOM 3000 C CA . ASN A 1 379 ? -19.362 39.456 6.581 1.00 38.41 379 ASN A CA 1
ATOM 3001 C C . ASN A 1 379 ? -20.392 38.523 7.246 1.00 38.41 379 ASN A C 1
ATOM 3003 O O . ASN A 1 379 ? -20.397 37.308 7.051 1.00 38.41 379 ASN A O 1
ATOM 3007 N N . PHE A 1 380 ? -21.368 39.117 7.940 1.00 45.62 380 PHE A N 1
ATOM 3008 C CA . PHE A 1 380 ? -22.678 38.484 8.067 1.00 45.62 380 PHE A CA 1
ATOM 3009 C C . PHE A 1 380 ? -23.337 38.492 6.685 1.00 45.62 380 PHE A C 1
ATOM 3011 O O . PHE A 1 380 ? -23.599 39.552 6.123 1.00 45.62 380 PHE A O 1
ATOM 3018 N N . VAL A 1 381 ? -23.627 37.313 6.134 1.00 36.12 381 VAL A N 1
ATOM 3019 C CA . VAL A 1 381 ? -24.673 37.212 5.113 1.00 36.12 381 VAL A CA 1
ATOM 3020 C C . VAL A 1 381 ? -25.980 37.479 5.851 1.00 36.12 381 VAL A C 1
ATOM 3022 O O . VAL A 1 381 ? -26.322 36.724 6.768 1.00 36.12 381 VAL A O 1
ATOM 3025 N N . HIS A 1 382 ? -26.662 38.575 5.509 1.00 37.47 382 HIS A N 1
ATOM 3026 C CA . HIS A 1 382 ? -28.036 38.800 5.942 1.00 37.47 382 HIS A CA 1
ATOM 3027 C C . HIS A 1 382 ? -28.834 37.542 5.591 1.00 37.47 382 HIS A C 1
ATOM 3029 O O . HIS A 1 382 ? -28.920 37.166 4.425 1.00 37.47 382 HIS A O 1
ATOM 3035 N N . ALA A 1 383 ? -29.401 36.875 6.595 1.00 40.81 383 ALA A N 1
ATOM 3036 C CA . ALA A 1 383 ? -30.596 36.103 6.317 1.00 40.81 383 ALA A CA 1
ATOM 3037 C C . ALA A 1 383 ? -31.643 37.165 5.979 1.00 40.81 383 ALA A C 1
ATOM 3039 O O . ALA A 1 383 ? -31.999 37.955 6.856 1.00 40.81 383 ALA A O 1
ATOM 3040 N N . GLU A 1 384 ? -32.024 37.276 4.705 1.00 38.19 384 GLU A N 1
ATOM 3041 C CA . GLU A 1 384 ? -33.214 38.040 4.344 1.00 38.19 384 GLU A CA 1
ATOM 3042 C C . GLU A 1 384 ? -34.329 37.565 5.271 1.00 38.19 384 GLU A C 1
ATOM 3044 O O . GLU A 1 384 ? -34.560 36.359 5.409 1.00 38.19 384 GLU A O 1
ATOM 3049 N N . MET A 1 385 ? -34.940 38.506 5.992 1.00 38.03 385 MET A N 1
ATOM 3050 C CA . MET A 1 385 ? -36.132 38.193 6.758 1.00 38.03 385 MET A CA 1
ATOM 3051 C C . MET A 1 385 ? -37.148 37.680 5.749 1.00 38.03 385 MET A C 1
ATOM 3053 O O . MET A 1 385 ? -37.608 38.441 4.899 1.00 38.03 385 MET A O 1
ATOM 3057 N N . VAL A 1 386 ? -37.435 36.378 5.805 1.00 37.28 386 VAL A N 1
ATOM 3058 C CA . VAL A 1 386 ? -38.583 35.812 5.107 1.00 37.28 386 VAL A CA 1
ATOM 3059 C C . VAL A 1 386 ? -39.774 36.626 5.609 1.00 37.28 386 VAL A C 1
ATOM 3061 O O . VAL A 1 386 ? -39.971 36.665 6.828 1.00 37.28 386 VAL A O 1
ATOM 3064 N N . PRO A 1 387 ? -40.499 37.344 4.732 1.00 38.56 387 PRO A N 1
ATOM 3065 C CA . PRO A 1 387 ? -41.679 38.068 5.158 1.00 38.56 387 PRO A CA 1
ATOM 3066 C C . PRO A 1 387 ? -42.592 37.080 5.875 1.00 38.56 387 PRO A C 1
ATOM 3068 O O . PRO A 1 387 ? -42.803 35.969 5.384 1.00 38.56 387 PRO A O 1
ATOM 3071 N N . GLU A 1 388 ? -43.092 37.468 7.044 1.00 46.44 388 GLU A N 1
ATOM 3072 C CA . GLU A 1 388 ? -44.150 36.744 7.736 1.00 46.44 388 GLU A CA 1
ATOM 3073 C C . GLU A 1 388 ? -45.408 36.771 6.856 1.00 46.44 388 GLU A C 1
ATOM 3075 O O . GLU A 1 388 ? -46.308 37.590 7.034 1.00 46.44 388 GLU A O 1
ATOM 3080 N N . GLU A 1 389 ? -45.478 35.881 5.867 1.00 42.44 389 GLU A N 1
ATOM 3081 C CA . GLU A 1 389 ? -46.740 35.520 5.243 1.00 42.44 389 GLU A CA 1
ATOM 3082 C C . GLU A 1 389 ? -47.530 34.697 6.260 1.00 42.44 389 GLU A C 1
ATOM 3084 O O . GLU A 1 389 ? -47.363 33.490 6.416 1.00 42.44 389 GLU A O 1
ATOM 3089 N N . ASN A 1 390 ? -48.338 35.432 7.022 1.00 40.88 390 ASN A N 1
ATOM 3090 C CA . ASN A 1 390 ? -49.654 35.064 7.524 1.00 40.88 390 ASN A CA 1
ATOM 3091 C C . ASN A 1 390 ? -49.954 33.557 7.629 1.00 40.88 390 ASN A C 1
ATOM 3093 O O . ASN A 1 390 ? -50.361 32.910 6.669 1.00 40.88 390 ASN A O 1
ATOM 3097 N N . GLY A 1 391 ? -49.884 33.065 8.868 1.00 46.81 391 GLY A N 1
ATOM 3098 C CA . GLY A 1 391 ? -50.885 32.188 9.484 1.00 46.81 391 GLY A CA 1
ATOM 3099 C C . GLY A 1 391 ? -51.490 31.073 8.626 1.00 46.81 391 GLY A C 1
ATOM 3100 O O . GLY A 1 391 ? -52.555 31.239 8.039 1.00 46.81 391 GLY A O 1
ATOM 3101 N N . GLY A 1 392 ? -50.894 29.883 8.699 1.00 34.50 392 GLY A N 1
ATOM 3102 C CA . GLY A 1 392 ? -51.479 28.652 8.170 1.00 34.50 392 GLY A CA 1
ATOM 3103 C C . GLY A 1 392 ? -50.938 27.414 8.879 1.00 34.50 392 GLY A C 1
ATOM 3104 O O . GLY A 1 392 ? -49.940 26.842 8.466 1.00 34.50 392 GLY A O 1
ATOM 3105 N N . VAL A 1 393 ? -51.592 27.063 9.988 1.00 42.94 393 VAL A N 1
ATOM 3106 C CA . VAL A 1 393 ? -51.596 25.788 10.731 1.00 42.94 393 VAL A CA 1
ATOM 3107 C C . VAL A 1 393 ? -50.764 24.642 10.126 1.00 42.94 393 VAL A C 1
ATOM 3109 O O . VAL A 1 393 ? -51.109 24.091 9.088 1.00 42.94 393 VAL A O 1
ATOM 3112 N N . CYS A 1 394 ? -49.749 24.176 10.862 1.00 34.19 394 CYS A N 1
ATOM 3113 C CA . CYS A 1 394 ? -49.155 22.851 10.657 1.00 34.19 394 CYS A CA 1
ATOM 3114 C C . CYS A 1 394 ? -48.772 22.226 12.012 1.00 34.19 394 CYS A C 1
ATOM 3116 O O . CYS A 1 394 ? -47.603 22.059 12.349 1.00 34.19 394 CYS A O 1
ATOM 3118 N N . SER A 1 395 ? -49.793 21.923 12.825 1.00 38.66 395 SER A N 1
ATOM 3119 C CA . SER A 1 395 ? -49.665 21.258 14.134 1.00 38.66 395 SER A CA 1
ATOM 3120 C C . SER A 1 395 ? -49.917 19.737 14.084 1.00 38.66 395 SER A C 1
ATOM 3122 O O . SER A 1 395 ? -50.040 19.113 15.133 1.00 38.66 395 SER A O 1
ATOM 3124 N N . GLU A 1 396 ? -49.984 19.098 12.910 1.00 40.16 396 GLU A N 1
ATOM 3125 C CA . GLU A 1 396 ? -50.400 17.680 12.814 1.00 40.16 396 GLU A CA 1
ATOM 3126 C C . GLU A 1 396 ? -49.279 16.654 12.559 1.00 40.16 396 GLU A C 1
ATOM 3128 O O . GLU A 1 396 ? -49.539 15.453 12.538 1.00 40.16 396 GLU A O 1
ATOM 3133 N N . VAL A 1 397 ? -48.006 17.049 12.445 1.00 39.31 397 VAL A N 1
ATOM 3134 C CA . VAL A 1 397 ? -46.938 16.085 12.077 1.00 39.31 397 VAL A CA 1
ATOM 3135 C C . VAL A 1 397 ? -46.179 15.496 13.281 1.00 39.31 397 VAL A C 1
ATOM 3137 O O . VAL A 1 397 ? -45.406 14.550 13.127 1.00 39.31 397 VAL A O 1
ATOM 3140 N N . LEU A 1 398 ? -46.435 15.959 14.509 1.00 35.06 398 LEU A N 1
ATOM 3141 C CA . LEU A 1 398 ? -45.736 15.454 15.704 1.00 35.06 398 LEU A CA 1
ATOM 3142 C C . LEU A 1 398 ? -46.458 14.335 16.471 1.00 35.06 398 LEU A C 1
ATOM 3144 O O . LEU A 1 398 ? -45.818 13.691 17.298 1.00 35.06 398 LEU A O 1
ATOM 3148 N N . ASP A 1 399 ? -47.710 14.003 16.134 1.00 36.91 399 ASP A N 1
ATOM 3149 C CA . ASP A 1 399 ? -48.495 12.998 16.880 1.00 36.91 399 ASP A CA 1
ATOM 3150 C C . ASP A 1 399 ? -48.583 11.614 16.193 1.00 36.91 399 ASP A C 1
ATOM 3152 O O . ASP A 1 399 ? -49.056 10.627 16.759 1.00 36.91 399 ASP A O 1
ATOM 3156 N N . SER A 1 400 ? -48.037 11.482 14.977 1.00 34.53 400 SER A N 1
ATOM 3157 C CA . SER A 1 400 ? -48.054 10.217 14.215 1.00 34.53 400 SER A CA 1
ATOM 3158 C C . SER A 1 400 ? -46.896 9.260 14.546 1.00 34.53 400 SER A C 1
ATOM 3160 O O . SER A 1 400 ? -46.875 8.125 14.072 1.00 34.53 400 SER A O 1
ATOM 3162 N N . ARG A 1 401 ? -45.920 9.671 15.372 1.00 38.59 401 ARG A N 1
ATOM 3163 C CA . ARG A 1 401 ? -44.736 8.847 15.707 1.00 38.59 401 ARG A CA 1
ATOM 3164 C C . ARG A 1 401 ? -44.827 8.067 17.021 1.00 38.59 401 ARG A C 1
ATOM 3166 O O . ARG A 1 401 ? -43.932 7.271 17.289 1.00 38.59 401 ARG A O 1
ATOM 3173 N N . GLN A 1 402 ? -45.906 8.209 17.794 1.00 37.06 402 GLN A N 1
ATOM 3174 C CA . GLN A 1 402 ? -46.101 7.454 19.044 1.00 37.06 402 GLN A CA 1
ATOM 3175 C C . GLN A 1 402 ? -47.133 6.314 18.972 1.00 37.06 402 GLN A C 1
ATOM 3177 O O . GLN A 1 402 ? -47.285 5.590 19.949 1.00 37.06 402 GLN A O 1
ATOM 3182 N N . ARG A 1 403 ? -47.777 6.057 17.820 1.00 38.84 403 ARG A N 1
ATOM 3183 C CA . ARG A 1 403 ? -48.736 4.934 17.666 1.00 38.84 403 ARG A CA 1
ATOM 3184 C C . ARG A 1 403 ? -48.227 3.717 16.883 1.00 38.84 403 ARG A C 1
ATOM 3186 O O . ARG A 1 403 ? -48.968 2.759 16.719 1.00 38.84 403 ARG A O 1
ATOM 3193 N N . ALA A 1 404 ? -46.966 3.697 16.447 1.00 38.38 404 ALA A N 1
ATOM 3194 C CA . ALA A 1 404 ? -46.404 2.569 15.689 1.00 38.38 404 ALA A CA 1
ATOM 3195 C C . ALA A 1 404 ? -45.703 1.491 16.552 1.00 38.38 404 ALA A C 1
ATOM 3197 O O . ALA A 1 404 ? -45.073 0.592 16.002 1.00 38.38 404 ALA A O 1
ATOM 3198 N N . ALA A 1 405 ? -45.792 1.560 17.887 1.00 40.72 405 ALA A N 1
ATOM 3199 C CA . ALA A 1 405 ? -45.105 0.631 18.799 1.00 40.72 405 ALA A CA 1
ATOM 3200 C C . ALA A 1 405 ? -46.028 -0.368 19.530 1.00 40.72 405 ALA A C 1
ATOM 3202 O O . ALA A 1 405 ? -45.564 -1.115 20.388 1.00 40.72 405 ALA A O 1
ATOM 3203 N N . SER A 1 406 ? -47.318 -0.434 19.194 1.00 44.16 406 SER A N 1
ATOM 3204 C CA . SER A 1 406 ? -48.254 -1.369 19.829 1.00 44.16 406 SER A CA 1
ATOM 3205 C C . SER A 1 406 ? -49.357 -1.793 18.861 1.00 44.16 406 SER A C 1
ATOM 3207 O O . SER A 1 406 ? -50.396 -1.154 18.744 1.00 44.16 406 SER A O 1
ATOM 3209 N N . GLY A 1 407 ? -49.135 -2.899 18.152 1.00 31.31 407 GLY A N 1
ATOM 3210 C CA . GLY A 1 407 ? -50.148 -3.451 17.255 1.00 31.31 407 GLY A CA 1
ATOM 3211 C C . GLY A 1 407 ? -49.703 -4.740 16.585 1.00 31.31 407 GLY A C 1
ATOM 3212 O O . GLY A 1 407 ? -49.380 -4.749 15.403 1.00 31.31 407 GLY A O 1
ATOM 3213 N N . GLY A 1 408 ? -49.673 -5.831 17.349 1.00 36.84 408 GLY A N 1
ATOM 3214 C CA . GLY A 1 408 ? -49.635 -7.170 16.776 1.00 36.84 408 GLY A CA 1
ATOM 3215 C C . GLY A 1 408 ? -50.979 -7.502 16.129 1.00 36.84 408 GLY A C 1
ATOM 3216 O O . GLY A 1 408 ? -52.005 -7.431 16.796 1.00 36.84 408 GLY A O 1
ATOM 3217 N N . ALA A 1 409 ? -50.965 -7.882 14.853 1.00 33.25 409 ALA A N 1
ATOM 3218 C CA . ALA A 1 409 ? -52.036 -8.641 14.212 1.00 33.25 409 ALA A CA 1
ATOM 3219 C C . ALA A 1 409 ? -51.532 -9.253 12.894 1.00 33.25 409 ALA A C 1
ATOM 3221 O O . ALA A 1 40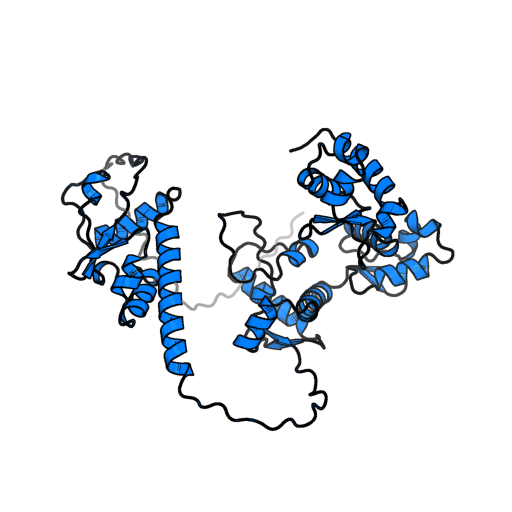9 ? -51.321 -8.570 11.898 1.00 33.25 409 ALA A O 1
ATOM 3222 N N . MET A 1 410 ? -51.279 -10.560 12.955 1.00 35.12 410 MET A N 1
ATOM 3223 C CA . MET A 1 410 ? -51.777 -11.591 12.039 1.00 35.12 410 MET A CA 1
ATOM 3224 C C . MET A 1 410 ? -52.292 -11.108 10.663 1.00 35.12 410 MET A C 1
ATOM 3226 O O . MET A 1 410 ? -53.376 -10.541 10.575 1.00 35.12 410 MET A O 1
ATOM 3230 N N . TRP A 1 411 ? -51.578 -11.451 9.584 1.00 29.17 411 TRP A N 1
ATOM 3231 C CA . TRP A 1 411 ? -52.138 -11.474 8.227 1.00 29.17 411 TRP A CA 1
ATOM 3232 C C . TRP A 1 411 ? -51.916 -12.844 7.586 1.00 29.17 411 TRP A C 1
ATOM 3234 O O . TRP A 1 411 ? -50.797 -13.277 7.319 1.00 29.17 411 TRP A O 1
ATOM 3244 N N . HIS A 1 412 ? -53.038 -13.526 7.381 1.00 30.23 412 HIS A N 1
ATOM 3245 C CA . HIS A 1 412 ? -53.208 -14.725 6.575 1.00 30.23 412 HIS A CA 1
ATOM 3246 C C . HIS A 1 412 ? -53.537 -14.309 5.132 1.00 30.23 412 HIS A C 1
ATOM 3248 O O . HIS A 1 412 ? -54.386 -13.441 4.958 1.00 30.23 412 HIS A O 1
ATOM 3254 N N . ARG A 1 413 ? -53.004 -15.065 4.150 1.00 30.27 413 ARG A N 1
ATOM 3255 C CA . ARG A 1 413 ? -53.495 -15.231 2.753 1.00 30.27 413 ARG A CA 1
ATOM 3256 C C . ARG A 1 413 ? -53.388 -13.967 1.863 1.00 30.27 413 ARG A C 1
ATOM 3258 O O . ARG A 1 413 ? -53.478 -12.858 2.345 1.00 30.27 413 ARG A O 1
ATOM 3265 N N . GLN A 1 414 ? -53.174 -14.014 0.548 1.00 28.47 414 GLN A N 1
ATOM 3266 C CA . GLN A 1 414 ? -53.304 -15.053 -0.474 1.00 28.47 414 GLN A CA 1
ATOM 3267 C C . GLN A 1 414 ? -52.544 -14.577 -1.735 1.00 28.47 414 GLN A C 1
ATOM 3269 O O . GLN A 1 414 ? -52.485 -13.380 -2.004 1.00 28.47 414 GLN A O 1
ATOM 3274 N N . CYS A 1 415 ? -52.000 -15.512 -2.519 1.00 32.06 415 CYS A N 1
ATOM 3275 C CA . CYS A 1 415 ? -51.555 -15.274 -3.898 1.00 32.06 415 CYS A CA 1
ATOM 3276 C C . CYS A 1 415 ? -52.724 -14.850 -4.802 1.00 32.06 415 CYS A C 1
ATOM 3278 O O . CYS A 1 415 ? -53.846 -15.323 -4.599 1.00 32.06 415 CYS A O 1
ATOM 3280 N N . PRO A 1 416 ? -52.416 -14.156 -5.910 1.00 40.62 416 PRO A N 1
ATOM 3281 C CA . PRO A 1 416 ? -52.934 -14.645 -7.178 1.00 40.62 416 PRO A CA 1
ATOM 3282 C C . PRO A 1 416 ? -51.860 -14.772 -8.263 1.00 40.62 416 PRO A C 1
ATOM 3284 O O . PRO A 1 416 ? -51.043 -13.890 -8.515 1.00 40.62 416 PRO A O 1
ATOM 3287 N N . VAL A 1 417 ? -51.943 -15.928 -8.912 1.00 36.56 417 VAL A N 1
ATOM 3288 C CA . VAL A 1 417 ? -51.428 -16.263 -10.236 1.00 36.56 417 VAL A CA 1
ATOM 3289 C C . VAL A 1 417 ? -52.083 -15.355 -11.277 1.00 36.56 417 VAL A C 1
ATOM 3291 O O . VAL A 1 417 ? -53.307 -15.270 -11.299 1.00 36.56 417 VAL A O 1
ATOM 3294 N N . LEU A 1 418 ? -51.299 -14.789 -12.196 1.00 36.22 418 LEU A N 1
ATOM 3295 C CA . LEU A 1 418 ? -51.774 -14.463 -13.542 1.00 36.22 418 LEU A CA 1
ATOM 3296 C C . LEU A 1 418 ? -50.715 -14.852 -14.580 1.00 36.22 418 LEU A C 1
ATOM 3298 O O . LEU A 1 418 ? -49.668 -14.224 -14.709 1.00 36.22 418 LEU A O 1
ATOM 3302 N N . CYS A 1 419 ? -51.028 -15.918 -15.318 1.00 37.72 419 CYS A N 1
ATOM 3303 C CA . CYS A 1 419 ? -50.542 -16.158 -16.671 1.00 37.72 419 CYS A CA 1
ATOM 3304 C C . CYS A 1 419 ? -51.155 -15.129 -17.631 1.00 37.72 419 CYS A C 1
ATOM 3306 O O . CYS A 1 419 ? -52.308 -14.739 -17.444 1.00 37.72 419 CYS A O 1
ATOM 3308 N N . GLY A 1 420 ? -50.458 -14.804 -18.722 1.00 35.75 420 GLY A N 1
ATOM 3309 C CA . GLY A 1 420 ? -51.112 -14.151 -19.855 1.00 35.75 420 GLY A CA 1
ATOM 3310 C C . GLY A 1 420 ? -50.204 -13.619 -20.959 1.00 35.75 420 GLY A C 1
ATOM 3311 O O . GLY A 1 420 ? -49.999 -12.417 -21.000 1.00 35.75 420 GLY A O 1
ATOM 3312 N N . ARG A 1 421 ? -49.826 -14.535 -21.863 1.00 39.31 421 ARG A N 1
ATOM 3313 C CA . ARG A 1 421 ? -49.473 -14.386 -23.295 1.00 39.31 421 ARG A CA 1
ATOM 3314 C C . ARG A 1 421 ? -48.232 -13.602 -23.712 1.00 39.31 421 ARG A C 1
ATOM 3316 O O . ARG A 1 421 ? -48.179 -12.377 -23.504 1.00 39.31 421 ARG A O 1
#

pLDDT: mean 70.02, std 20.62, range [28.47, 97.0]

Secondary structure (DSSP, 8-state):
----HHHHHHHHHHHHHHHHSHHHHTT--TTS-EEHHHHHHH-HHHHHHTTT-HHHHHHHHTT-TTEEEETTTTEEEEPPHHHHHHHHHHHHHHTSTTPPEEGGGGGG-GGGGG-S-HHHHHHHHHHSTT-SEEEETTEEEEPPHHHHHHHHHHHHHHTT-HHHHHHHHHHSSEETTTSS--------TT---TT--SHHHHHHHT----S-HHHHHHHHHHHHHHHTT-SSEEEETTTTEEEE-------------PPPPTTSHHHHHHHHHHHHHHHHHHHHHHHHT-TT-HHHHHHHHHHHHTTS---SS-S---TTTTTT-EE-TTTTTT-HHHHHHHHHHTTSTTHHHHHHT-SSEEE-TTS-EEESS-----------------------SSSTTSSTTS---------------

Radius of gyration: 31.45 Å; Cα contacts (8 Å, |Δi|>4): 376; chains: 1; bounding box: 80×73×70 Å